Protein AF-A0A819KZ71-F1 (afdb_monomer)

Organism: NCBI:txid433720

Foldseek 3Di:
DFFQPDPVPADPFQDKFKEKEEAQQALVRLDCVQFVLADNVLSDPVLLLVLVLVVCVVQLGQKYKYFFYFQVCLVPPVQVSVVVSQKDRWDWDWQDDPPTRTAMTMIGHPQFKDWDDKDKDFQLVVCCVQQVPQVLLNGRWIKMKTKIFTPPTPDPDPDPPGAIEIEMETAADLPPLRLLNLQSVLVVVLVVVVVVCVVVVNHWYKYWYFSNAACLGQSVVCQAQQFDDPPRPCNVVNLVSCCVSVVNDSVVSNCVRGHGGPQNPFKDWPDDPVVLQEQFFAARAPPDTGHRITMMTRRVFKDFGDWDGYPDNDCVLSVDNSDAPPHSNHSGRGDMIMTMMGTHDDPPDDPDPPPDVVVVLVVLLVVLVSLAAELDLVVLLVQDADDADPPRALPLLFEEEEEAAFPVFNPLLLLLQLLLVLLPRSAYEYEAAQVCQVVSCVSPVRYHYHHAHADPRGFHALCRLDPSVVVVLVRGQEYEYAGHGDDDPRVLNNLLCCQAPRQHEYEYEHPSLLSQDLQRAHNHAYEYEDEQVSLCNSVVRDGQPPVRNSSSQQVSQLSSQYFYFYDDCWTWTYHNVGRIYIYNAADLLCVAPSSSSSLSSQLSSSVRSVGDNSSSNSVSVVLSRVLRVVCCVVVNRPPHHSVSSSVCSNVSSVVSNCSSPPPPDD

Solvent-accessible surface area (backbone atoms only — not comparable to full-atom values): 34849 Å² total; per-residue (Å²): 109,43,73,53,85,65,75,88,76,57,72,81,55,38,44,74,52,29,40,32,31,34,52,47,55,24,72,94,64,48,42,58,88,81,35,78,87,39,62,64,72,38,47,35,59,79,50,20,52,54,43,46,51,53,50,54,62,70,65,61,49,45,26,43,34,35,25,41,44,28,56,67,52,41,66,74,45,50,35,62,54,41,42,75,76,45,28,43,77,59,50,73,37,66,28,50,65,100,79,53,57,30,19,38,34,44,32,37,29,56,85,47,39,42,85,76,45,74,50,76,46,52,40,26,61,53,26,44,72,76,40,69,85,49,66,82,47,42,40,43,38,33,34,37,37,36,34,32,34,52,52,89,57,71,73,92,55,99,72,79,75,72,55,51,36,36,43,32,38,34,40,46,56,69,58,76,90,40,60,47,31,39,38,50,47,55,51,49,52,53,51,50,49,56,53,53,26,69,78,53,78,68,45,44,43,36,43,33,31,40,51,52,42,45,81,89,31,71,55,40,44,28,62,61,61,14,30,51,58,96,78,45,99,51,42,66,68,31,44,65,66,44,24,64,76,45,77,65,30,64,67,60,31,50,51,59,60,44,50,60,52,94,53,35,88,32,60,44,60,78,78,46,88,89,68,66,44,61,73,47,30,34,32,35,62,102,76,48,75,37,42,29,62,52,47,35,34,31,49,90,38,38,43,79,42,27,34,53,59,41,95,59,89,51,66,65,56,73,68,39,88,85,46,46,35,32,35,96,84,38,49,17,41,41,55,75,47,38,39,30,32,35,34,46,70,85,75,80,88,66,99,72,75,71,88,55,73,64,62,61,49,53,54,51,31,55,55,42,64,70,55,46,40,65,67,44,69,70,57,46,48,79,50,64,75,84,83,78,60,96,86,59,48,52,70,72,25,20,24,27,37,36,40,28,15,16,70,89,31,50,64,28,35,51,38,14,52,50,17,12,48,40,67,57,24,35,41,48,32,40,38,24,14,48,91,40,31,63,62,46,41,71,75,42,68,85,45,47,70,38,68,28,55,51,40,99,85,32,20,45,21,42,75,38,72,36,70,66,49,56,57,53,50,75,73,31,57,16,29,29,36,12,33,27,37,60,96,44,79,50,29,44,54,22,45,36,50,48,60,61,68,43,78,41,40,30,32,31,27,68,59,41,42,74,49,60,58,52,86,52,76,52,74,32,57,36,37,37,51,37,39,59,70,54,43,14,59,66,56,78,64,47,71,73,47,84,92,39,48,64,39,55,37,32,53,48,6,44,60,33,56,20,31,26,35,42,46,58,91,52,32,34,40,12,27,46,90,66,52,34,34,37,33,74,65,52,40,77,20,51,79,33,77,47,32,66,24,28,38,49,12,28,23,27,15,35,32,12,44,69,41,56,69,68,51,15,48,54,50,20,53,49,54,48,16,52,23,18,42,51,42,30,74,75,72,33,41,91,76,40,48,37,67,56,34,41,73,42,36,51,62,51,52,54,53,51,49,55,67,54,67,64,71,91,72,130

Secondary structure (DSSP, 8-state):
-EE-S-GGGS---SEEEEEEEEE---TTT--TTT-TTS-HHHHSHHHHHHHHHHHHHHH--SEEEEEEEEHHHIIIIIHHHHHHTTBPPPEEEEPSSTT--EEEEEEEBTTTEEEEEEEEEEHHHHHHHH-TT-TTT----EEEEEEEEESS----SS-----EEEEEEEE----TT-HHHHHHHHHHHHHHHHHHHHHTTS--EEEEEE----TTSHHHHHHHHSS--TT-TTHHHHHHHHTGGGTT-HHHHHHHHTPPPTTTTTEEESS-TTT-S-S-SEEETTTEEE--EEEEEETTTEEEEEEPPPSSSSTTTTT-TT--SS-SS-SSSB--EEEEEEEPP-----S-----HHHHHHHHHHHHHHHEEE--HHHHHTSPPPP--TT--TTTT-EEEEE---SS-HHHHHHHHHHHHHTT-SEEEEEEEHHHHHHHHHH-TTSEEEEE-B-TTSSB-GGGGTHHHHHHHHT-SEEEE-TTPPP-HHHHHHHHHHHHH--S-EEE-GGGGGG--TTS--SS-EEE--BHHHHHHHTTTPPP-TT-HHHHHHHHHHHHTSEEEEBSSSEEEE-TTS-EEEE----GGGSSTTHHHHHHHHHHHHHHTT--HHHHHHHHHHHHHHHHHHHHHHT-STT--HHHHHHHHHHHHHHHHHHHHTTS--

Radius of gyration: 29.29 Å; Cα contacts (8 Å, |Δi|>4): 1381; chains: 1; bounding box: 82×68×76 Å

Sequence (666 aa):
MISLKGTDDYPTPVSTFSILTYNCLASNLAEAQYFPKTNPAYLDFSYRSKLFERELQSFNADIVCLQEMHKDDLRRWLNPFLSQLGYGEGIFAERGGDKAKDGVVIFFKRDKFKLINQHRLGYFDSAQAQFPKEKTLATYNAALFCLLQIQNSKTSTSDKKEEQIWICTTHLNWNHSLPATQLFQIRTLFSELSRLNKETHDSPFVIVGDFNSKPDSIVHDYIKNGVLTDTADYYSKVREVYLPLFNDDPTKTTKYLTEPHTYKKALESAYNDSTFLMPFTTRIVDHFCGTIDYIYYQRDRIRPRQLLNALYNDGEQAKRDDFTLPNEQHPSDHLPLMAEFVLLPSSSTNDNIRTTTTTVLFIRHIIIMKAVRKVDINLLKSMPLPNWDDDTSKASRGKLLIIGGSRRLPGAIILAARAALRIGCGTVRAAVPESIAVPMGVAVPELMIIPLPETSHGTIAASAASKLLKEQMKACVAVVLGPGIDEDKETEKAIHELLAKTPLPMVVDAQALFAYDVKQKPIAPRILTPHEDEFKALTNGKEVDMTAPESDANEFAQQSNAILVLKGQNTFIATPEGSIFKNEAGSRALGTAGSGDTLAGIIGGLLAQGMQPTAAAVWGVYFHAVAGETVSKEVGHDGAMASDFIDRLPTIQRRLREETDNSDGK

Structure (mmCIF, N/CA/C/O backbone):
data_AF-A0A819KZ71-F1
#
_entry.id   AF-A0A819KZ71-F1
#
loop_
_atom_site.group_PDB
_atom_site.id
_atom_site.type_symbol
_atom_site.label_atom_id
_atom_site.label_alt_id
_atom_site.label_comp_id
_atom_site.label_asym_id
_atom_site.label_entity_id
_atom_site.label_seq_id
_atom_site.pdbx_PDB_ins_code
_atom_site.Cartn_x
_atom_site.Cartn_y
_atom_site.Cartn_z
_atom_site.occupancy
_atom_site.B_iso_or_equiv
_atom_site.auth_seq_id
_atom_site.auth_comp_id
_atom_site.auth_asym_id
_atom_site.auth_atom_id
_atom_site.pdbx_PDB_model_num
ATOM 1 N N . MET A 1 1 ? -21.080 -9.784 4.029 1.00 77.38 1 MET A N 1
ATOM 2 C CA . MET A 1 1 ? -19.833 -9.647 4.807 1.00 77.38 1 MET A CA 1
ATOM 3 C C . MET A 1 1 ? -18.776 -10.573 4.216 1.00 77.38 1 MET A C 1
ATOM 5 O O . MET A 1 1 ? -19.118 -11.699 3.873 1.00 77.38 1 MET A O 1
ATOM 9 N N . ILE A 1 2 ? -17.534 -10.117 4.071 1.00 75.12 2 ILE A N 1
ATOM 10 C CA . ILE A 1 2 ? -16.354 -10.922 3.739 1.00 75.12 2 ILE A CA 1
ATOM 11 C C . ILE A 1 2 ? -15.660 -11.320 5.036 1.00 75.12 2 ILE A C 1
ATOM 13 O O . ILE A 1 2 ? -15.364 -10.466 5.869 1.00 75.12 2 ILE A O 1
ATOM 17 N N . SER A 1 3 ? -15.366 -12.610 5.184 1.00 75.88 3 SER A N 1
ATOM 18 C CA . SER A 1 3 ? -14.546 -13.115 6.283 1.00 75.88 3 SER A CA 1
ATOM 19 C C . SER A 1 3 ? -13.074 -12.819 6.040 1.00 75.88 3 SER A C 1
ATOM 21 O O . SER A 1 3 ? -12.521 -13.185 5.002 1.00 75.88 3 SER A O 1
ATOM 23 N N . LEU A 1 4 ? -12.421 -12.220 7.030 1.00 66.88 4 LEU A N 1
ATOM 24 C CA . LEU A 1 4 ? -10.974 -12.081 7.032 1.00 66.88 4 LEU A CA 1
ATOM 25 C C . LEU A 1 4 ? -10.381 -13.436 7.455 1.00 66.88 4 LEU A C 1
ATOM 27 O O . LEU A 1 4 ? -10.665 -13.935 8.545 1.00 66.88 4 LEU A O 1
ATOM 31 N N . LYS A 1 5 ? -9.630 -14.100 6.564 1.00 46.72 5 LYS A N 1
ATOM 32 C CA . LYS A 1 5 ? -9.059 -15.432 6.841 1.00 46.72 5 LYS A CA 1
ATOM 33 C C . LYS A 1 5 ? -8.076 -15.352 8.015 1.00 46.72 5 LYS A C 1
ATOM 35 O O . LYS A 1 5 ? -7.100 -14.614 7.953 1.00 46.72 5 LYS A O 1
ATOM 40 N N . GLY A 1 6 ? -8.305 -16.169 9.048 1.00 49.66 6 GLY A N 1
ATOM 41 C CA . GLY A 1 6 ? -7.363 -16.357 10.156 1.00 49.66 6 GLY A CA 1
ATOM 42 C C . GLY A 1 6 ? -7.945 -16.374 11.571 1.00 49.66 6 GLY A C 1
ATOM 43 O O . GLY A 1 6 ? -7.165 -16.295 12.513 1.00 49.66 6 GLY A O 1
ATOM 44 N N . THR A 1 7 ? -9.264 -16.495 11.733 1.00 39.44 7 THR A N 1
ATOM 45 C CA . THR A 1 7 ? -9.957 -16.385 13.029 1.00 39.44 7 THR A CA 1
ATOM 46 C C . THR A 1 7 ? -9.653 -17.490 14.042 1.00 39.44 7 THR A C 1
ATOM 48 O O . THR A 1 7 ? -9.963 -17.309 15.216 1.00 39.44 7 THR A O 1
ATOM 51 N N . ASP A 1 8 ? -9.026 -18.588 13.614 1.00 44.34 8 ASP A N 1
ATOM 52 C CA . ASP A 1 8 ? -8.699 -19.739 14.469 1.00 44.34 8 ASP A CA 1
ATOM 53 C C . ASP A 1 8 ? -7.353 -19.596 15.217 1.00 44.34 8 ASP A C 1
ATOM 55 O O . ASP A 1 8 ? -7.006 -20.457 16.020 1.00 44.34 8 ASP A O 1
ATOM 59 N N . ASP A 1 9 ? -6.621 -18.489 15.015 1.00 45.31 9 ASP A N 1
ATOM 60 C CA . ASP A 1 9 ? -5.331 -18.211 15.683 1.00 45.31 9 ASP A CA 1
ATOM 61 C C . ASP A 1 9 ? -5.443 -17.191 16.827 1.00 45.31 9 ASP A C 1
ATOM 63 O O . ASP A 1 9 ? -4.445 -16.852 17.469 1.00 45.31 9 ASP A O 1
ATOM 67 N N . TYR A 1 10 ? -6.632 -16.635 17.071 1.00 52.19 10 TYR A N 1
ATOM 68 C CA . TYR A 1 10 ? -6.803 -15.683 18.163 1.00 52.19 10 TYR A CA 1
ATOM 69 C C . TYR A 1 10 ? -6.944 -16.423 19.499 1.00 52.19 10 TYR A C 1
ATOM 71 O O . TYR A 1 10 ? -7.599 -17.468 19.552 1.00 52.19 10 TYR A O 1
ATOM 79 N N . PRO A 1 11 ? -6.400 -15.874 20.605 1.00 59.22 11 PRO A N 1
ATOM 80 C CA . PRO A 1 11 ? -6.805 -16.300 21.938 1.00 59.22 11 PRO A CA 1
ATOM 81 C C . PRO A 1 11 ? -8.330 -16.315 22.013 1.00 59.22 11 PRO A C 1
ATOM 83 O O . PRO A 1 11 ? -8.964 -15.418 21.450 1.00 59.22 11 PRO A O 1
ATOM 86 N N . THR A 1 12 ? -8.908 -17.308 22.696 1.00 67.75 12 THR A N 1
ATOM 87 C CA . THR A 1 12 ? -10.363 -17.449 22.835 1.00 67.75 12 THR A CA 1
ATOM 88 C C . THR A 1 12 ? -10.996 -16.085 23.133 1.00 67.75 12 THR A C 1
ATOM 90 O O . THR A 1 12 ? -10.704 -15.504 24.184 1.00 67.75 12 THR A O 1
ATOM 93 N N . PRO A 1 13 ? -11.808 -15.534 22.211 1.00 72.38 13 PRO A N 1
ATOM 94 C CA . PRO A 1 13 ? -12.278 -14.167 22.334 1.00 72.38 13 PRO A CA 1
ATOM 95 C C . PRO A 1 13 ? -13.262 -14.054 23.492 1.00 72.38 13 PRO A C 1
ATOM 97 O O . PRO A 1 13 ? -14.078 -14.950 23.728 1.00 72.38 13 PRO A O 1
ATOM 100 N N . VAL A 1 14 ? -13.205 -12.926 24.196 1.00 77.12 14 VAL A N 1
ATOM 101 C CA . VAL A 1 14 ? -14.117 -12.643 25.309 1.00 77.12 14 VAL A CA 1
ATOM 102 C C . VAL A 1 14 ? -15.538 -12.433 24.797 1.00 77.12 14 VAL A C 1
ATOM 104 O O . VAL A 1 14 ? -16.505 -12.875 25.423 1.00 77.12 14 VAL A O 1
ATOM 107 N N . SER A 1 15 ? -15.652 -11.764 23.647 1.00 86.12 15 SER A N 1
ATOM 108 C CA . SER A 1 15 ? -16.906 -11.503 22.952 1.00 86.12 15 SER A CA 1
ATOM 109 C C . SER A 1 15 ? -16.661 -11.186 21.473 1.00 86.12 15 SER A C 1
ATOM 111 O O . SER A 1 15 ? -15.540 -10.888 21.058 1.00 86.12 15 SER A O 1
ATOM 113 N N . THR A 1 16 ? -17.728 -11.239 20.687 1.00 90.19 16 THR A N 1
ATOM 114 C CA . THR A 1 16 ? -17.795 -10.780 19.296 1.00 90.19 16 THR A CA 1
ATOM 115 C C . THR A 1 16 ? -18.872 -9.716 19.191 1.00 90.19 16 THR A C 1
ATOM 117 O O . THR A 1 16 ? -19.948 -9.880 19.773 1.00 90.19 16 THR A O 1
ATOM 120 N N . PHE A 1 17 ? -18.624 -8.666 18.422 1.00 94.62 17 PHE A N 1
ATOM 121 C CA . PHE A 1 17 ? -19.620 -7.632 18.172 1.00 94.62 17 PHE A CA 1
ATOM 122 C C . PHE A 1 17 ? -19.448 -7.033 16.787 1.00 94.62 17 PHE A C 1
ATOM 124 O O . PHE A 1 17 ? -18.346 -7.000 16.254 1.00 94.62 17 PHE A O 1
ATOM 131 N N . SER A 1 18 ? -20.528 -6.525 16.212 1.00 97.31 18 SER A N 1
ATOM 132 C CA . SER A 1 18 ? -20.483 -5.777 14.957 1.00 97.31 18 SER A CA 1
ATOM 133 C C . SER A 1 18 ? -20.773 -4.296 15.164 1.00 97.31 18 SER A C 1
ATOM 135 O O . SER A 1 18 ? -21.582 -3.929 16.016 1.00 97.31 18 SER A O 1
ATOM 137 N N . ILE A 1 19 ? -20.114 -3.452 14.375 1.00 98.38 19 ILE A N 1
ATOM 138 C CA . ILE A 1 19 ? -20.329 -2.008 14.339 1.00 98.38 19 ILE A CA 1
ATOM 139 C C . ILE A 1 19 ? -20.582 -1.551 12.904 1.00 98.38 19 ILE A C 1
ATOM 141 O O . ILE A 1 19 ? -19.858 -1.939 11.988 1.00 98.38 19 ILE A O 1
ATOM 145 N N . LEU A 1 20 ? -21.617 -0.736 12.729 1.00 98.12 20 LEU A N 1
ATOM 146 C CA . LEU A 1 20 ? -21.962 -0.037 11.494 1.00 98.12 20 LEU A CA 1
ATOM 147 C C . LEU A 1 20 ? -21.693 1.458 11.689 1.00 98.12 20 LEU A C 1
ATOM 149 O O . LEU A 1 20 ? -22.103 2.014 12.708 1.00 98.12 20 LEU A O 1
ATOM 153 N N . THR A 1 21 ? -21.052 2.107 10.719 1.00 97.94 21 THR A N 1
ATOM 154 C CA . THR A 1 21 ? -20.980 3.568 10.624 1.00 97.94 21 THR A CA 1
ATOM 155 C C . THR A 1 21 ? -21.579 4.048 9.312 1.00 97.94 21 THR A C 1
ATOM 157 O O . THR A 1 21 ? -21.312 3.452 8.266 1.00 97.94 21 THR A O 1
ATOM 160 N N . TYR A 1 22 ? -22.415 5.087 9.374 1.00 97.19 22 TYR A N 1
ATOM 161 C CA . TYR A 1 22 ? -23.097 5.601 8.192 1.00 97.19 22 TYR A CA 1
ATOM 162 C C . TYR A 1 22 ? -23.528 7.076 8.338 1.00 97.19 22 TYR A C 1
ATOM 164 O O . TYR A 1 22 ? -24.369 7.400 9.184 1.00 97.19 22 TYR A O 1
ATOM 172 N N . ASN A 1 23 ? -23.002 7.969 7.491 1.00 96.94 23 ASN A N 1
ATOM 173 C CA . ASN A 1 23 ? -23.542 9.320 7.330 1.00 96.94 23 ASN A CA 1
ATOM 174 C C . ASN A 1 23 ? -24.902 9.234 6.614 1.00 96.94 23 ASN A C 1
ATOM 176 O O . ASN A 1 23 ? -25.013 8.658 5.532 1.00 96.94 23 ASN A O 1
ATOM 180 N N . CYS A 1 24 ? -25.955 9.742 7.255 1.00 94.12 24 CYS A N 1
ATOM 181 C CA . CYS A 1 24 ? -27.335 9.519 6.833 1.00 94.12 24 CYS A CA 1
ATOM 182 C C . CYS A 1 24 ? -27.892 10.564 5.861 1.00 94.12 24 CYS A C 1
ATOM 184 O O . CYS A 1 24 ? -29.032 10.396 5.415 1.00 94.12 24 CYS A O 1
ATOM 186 N N . LEU A 1 25 ? -27.142 11.632 5.572 1.00 94.31 25 LEU A N 1
ATOM 187 C CA . LEU A 1 25 ? -27.623 12.816 4.865 1.00 94.31 25 LEU A CA 1
ATOM 188 C C . LEU A 1 25 ? -28.896 13.389 5.509 1.00 94.31 25 LEU A C 1
ATOM 190 O O . LEU A 1 25 ? -30.028 12.956 5.224 1.00 94.31 25 LEU A O 1
ATOM 194 N N . ALA A 1 26 ? -28.722 14.377 6.389 1.00 90.94 26 ALA A N 1
ATOM 195 C CA . ALA A 1 26 ? -29.833 14.947 7.150 1.00 90.94 26 ALA A CA 1
ATOM 196 C C . ALA A 1 26 ? -30.979 15.392 6.222 1.00 90.94 26 ALA A C 1
ATOM 198 O O . ALA A 1 26 ? -30.757 15.876 5.111 1.00 90.94 26 ALA A O 1
ATOM 199 N N . SER A 1 27 ? -32.231 15.256 6.662 1.00 87.88 27 SER A N 1
ATOM 200 C CA . SER A 1 27 ? -33.402 15.604 5.838 1.00 87.88 27 SER A CA 1
ATOM 201 C C . SER A 1 27 ? -33.388 17.051 5.339 1.00 87.88 27 SER A C 1
ATOM 203 O O . SER A 1 27 ? -33.824 17.315 4.225 1.00 87.88 27 SER A O 1
ATOM 205 N N . ASN A 1 28 ? -32.823 17.971 6.120 1.00 85.88 28 ASN A N 1
ATOM 206 C CA . ASN A 1 28 ? -32.638 19.376 5.758 1.00 85.88 28 ASN A CA 1
ATOM 207 C C . ASN A 1 28 ? -31.421 19.654 4.852 1.00 85.88 28 ASN A C 1
ATOM 209 O O . ASN A 1 28 ? -31.192 20.809 4.511 1.00 85.88 28 ASN A O 1
ATOM 213 N N . LEU A 1 29 ? -30.610 18.644 4.533 1.00 88.38 29 LEU A N 1
ATOM 214 C CA . LEU A 1 29 ? -29.455 18.735 3.631 1.00 88.38 29 LEU A CA 1
ATOM 215 C C . LEU A 1 29 ? -29.713 18.017 2.296 1.00 88.38 29 LEU A C 1
ATOM 217 O O . LEU A 1 29 ? -29.071 18.333 1.299 1.00 88.38 29 LEU A O 1
ATOM 221 N N . ALA A 1 30 ? -30.696 17.112 2.245 1.00 90.69 30 ALA A N 1
ATOM 222 C CA . ALA A 1 30 ? -31.130 16.395 1.044 1.00 90.69 30 ALA A CA 1
ATOM 223 C C . ALA A 1 30 ? -31.954 17.278 0.079 1.00 90.69 30 ALA A C 1
ATOM 225 O O . ALA A 1 30 ? -33.093 16.964 -0.264 1.00 90.69 30 ALA A O 1
ATOM 226 N N . GLU A 1 31 ? -31.394 18.406 -0.353 1.00 88.62 31 GLU A N 1
ATOM 227 C CA . GLU A 1 31 ? -32.049 19.347 -1.263 1.00 88.62 31 GLU A CA 1
ATOM 228 C C . GLU A 1 31 ? -31.514 19.215 -2.694 1.00 88.62 31 GLU A C 1
ATOM 230 O O . GLU A 1 31 ? -30.314 19.062 -2.917 1.00 88.62 31 GLU A O 1
ATOM 235 N N . ALA A 1 32 ? -32.394 19.356 -3.691 1.00 87.19 32 ALA A N 1
ATOM 236 C CA . ALA A 1 32 ? -32.039 19.202 -5.107 1.00 87.19 32 ALA A CA 1
ATOM 237 C C . ALA A 1 32 ? -30.908 20.139 -5.577 1.00 87.19 32 ALA A C 1
ATOM 239 O O . ALA A 1 32 ? -30.208 19.822 -6.533 1.00 87.19 32 ALA A O 1
ATOM 240 N N . GLN A 1 33 ? -30.699 21.273 -4.896 1.00 87.75 33 GLN A N 1
ATOM 241 C CA . GLN A 1 33 ? -29.600 22.194 -5.197 1.00 87.75 33 GLN A CA 1
ATOM 242 C C . GLN A 1 33 ? -28.209 21.600 -4.922 1.00 87.75 33 GLN A C 1
ATOM 244 O O . GLN A 1 33 ? -27.257 21.968 -5.604 1.00 87.75 33 GLN A O 1
ATOM 249 N N . TYR A 1 34 ? -28.094 20.687 -3.953 1.00 85.25 34 TYR A N 1
ATOM 250 C CA . TYR A 1 34 ? -26.845 19.994 -3.621 1.00 85.25 34 TYR A CA 1
ATOM 251 C C . TYR A 1 34 ? -26.675 18.692 -4.415 1.00 85.25 34 TYR A C 1
ATOM 253 O O . TYR A 1 34 ? -25.560 18.203 -4.567 1.00 85.25 34 TYR A O 1
ATOM 261 N N . PHE A 1 35 ? -27.772 18.169 -4.975 1.00 90.38 35 PHE A N 1
ATOM 262 C CA . PHE A 1 35 ? -27.812 16.911 -5.724 1.00 90.38 35 PHE A CA 1
ATOM 263 C C . PHE A 1 35 ? -28.494 17.082 -7.092 1.00 90.38 35 PHE A C 1
ATOM 265 O O . PHE A 1 35 ? -29.508 16.435 -7.368 1.00 90.38 35 PHE A O 1
ATOM 272 N N . PRO A 1 36 ? -27.958 17.933 -7.989 1.00 85.50 36 PRO A N 1
ATOM 273 C CA . PRO A 1 36 ? -28.631 18.303 -9.239 1.00 85.50 36 PRO A CA 1
ATOM 274 C C . PRO A 1 36 ? -28.814 17.135 -10.222 1.00 85.50 36 PRO A C 1
ATOM 276 O O . PRO A 1 36 ? -29.610 17.230 -11.156 1.00 85.50 36 PRO A O 1
ATOM 279 N N . LYS A 1 37 ? -28.060 16.045 -10.040 1.00 87.25 37 LYS A N 1
ATOM 280 C CA . LYS A 1 37 ? -28.102 14.832 -10.871 1.00 87.25 37 LYS A CA 1
ATOM 281 C C . LYS A 1 37 ? -28.943 13.708 -10.260 1.00 87.25 37 LYS A C 1
ATOM 283 O O . LYS A 1 37 ? -29.200 12.715 -10.933 1.00 87.25 37 LYS A O 1
ATOM 288 N N . THR A 1 38 ? -29.379 13.852 -9.010 1.00 90.50 38 THR A N 1
ATOM 289 C CA . THR A 1 38 ? -30.234 12.868 -8.343 1.00 90.50 38 THR A CA 1
ATOM 290 C C . THR A 1 38 ? -31.691 13.140 -8.696 1.00 90.50 38 THR A C 1
ATOM 292 O O . THR A 1 38 ? -32.150 14.281 -8.659 1.00 90.50 38 THR A O 1
ATOM 295 N N . ASN A 1 39 ? -32.450 12.088 -9.014 1.00 90.50 39 ASN A N 1
ATOM 296 C CA . ASN A 1 39 ? -33.897 12.212 -9.171 1.00 90.50 39 ASN A CA 1
ATOM 297 C C . ASN A 1 39 ? -34.500 12.759 -7.858 1.00 90.50 39 ASN A C 1
ATOM 299 O O . ASN A 1 39 ? -34.327 12.117 -6.820 1.00 90.50 39 ASN A O 1
ATOM 303 N N . PRO A 1 40 ? -35.233 13.890 -7.872 1.00 91.88 40 PRO A N 1
ATOM 304 C CA . PRO A 1 40 ? -35.784 14.494 -6.658 1.00 91.88 40 PRO A CA 1
ATOM 305 C C . PRO A 1 40 ? -36.647 13.550 -5.813 1.00 91.88 40 PRO A C 1
ATOM 307 O O . PRO A 1 40 ? -36.683 13.689 -4.593 1.00 91.88 40 PRO A O 1
ATOM 310 N N . ALA A 1 41 ? -37.295 12.554 -6.429 1.00 92.31 41 ALA A N 1
ATOM 311 C CA . ALA A 1 41 ? -38.053 11.535 -5.702 1.00 92.31 41 ALA A CA 1
ATOM 312 C C . ALA A 1 41 ? -37.176 10.710 -4.741 1.00 92.31 41 ALA A C 1
ATOM 314 O O . ALA A 1 41 ? -37.660 10.262 -3.706 1.00 92.31 41 ALA A O 1
ATOM 315 N N . TYR A 1 42 ? -35.890 10.533 -5.056 1.00 93.75 42 TYR A N 1
ATOM 316 C CA . TYR A 1 42 ? -34.937 9.794 -4.223 1.00 93.75 42 TYR A CA 1
ATOM 317 C C . TYR A 1 42 ? -34.346 10.646 -3.096 1.00 93.75 42 TYR A C 1
ATOM 319 O O . TYR A 1 42 ? -33.754 10.094 -2.175 1.00 93.75 42 TYR A O 1
ATOM 327 N N . LEU A 1 43 ? -34.514 11.972 -3.137 1.00 93.94 43 LEU A N 1
ATOM 328 C CA . LEU A 1 43 ? -34.128 12.874 -2.046 1.00 93.94 43 LEU A CA 1
ATOM 329 C C . LEU A 1 43 ? -35.203 12.947 -0.952 1.00 93.94 43 LEU A C 1
ATOM 331 O O . LEU A 1 43 ? -34.893 13.249 0.204 1.00 93.94 43 LEU A O 1
ATOM 335 N N . ASP A 1 44 ? -36.454 12.633 -1.305 1.00 93.88 44 ASP A N 1
ATOM 336 C CA . ASP A 1 44 ? -37.588 12.659 -0.388 1.00 93.88 44 ASP A CA 1
ATOM 337 C C . ASP A 1 44 ? -37.352 11.745 0.823 1.00 93.88 44 ASP A C 1
ATOM 339 O O . ASP A 1 44 ? -37.022 10.561 0.705 1.00 93.88 44 ASP A O 1
ATOM 343 N N . PHE A 1 45 ? -37.537 12.302 2.019 1.00 94.12 45 PHE A N 1
ATOM 344 C CA . PHE A 1 45 ? -37.272 11.587 3.262 1.00 94.12 45 PHE A CA 1
ATOM 345 C C . PHE A 1 45 ? -38.141 10.329 3.420 1.00 94.12 45 PHE A C 1
ATOM 347 O O . PHE A 1 45 ? -37.669 9.331 3.963 1.00 94.12 45 PHE A O 1
ATOM 354 N N . SER A 1 46 ? -39.384 10.323 2.927 1.00 93.31 46 SER A N 1
ATOM 355 C CA . SER A 1 46 ? -40.251 9.139 2.995 1.00 93.31 46 SER A CA 1
ATOM 356 C C . SER A 1 46 ? -39.729 7.987 2.129 1.00 93.31 46 SER A C 1
ATOM 358 O O . SER A 1 46 ? -39.891 6.825 2.501 1.00 93.31 46 SER A O 1
ATOM 360 N N . TYR A 1 47 ? -39.036 8.297 1.028 1.00 94.31 47 TYR A N 1
ATOM 361 C CA . TYR A 1 47 ? -38.351 7.308 0.200 1.00 94.31 47 TYR A CA 1
ATOM 362 C C . TYR A 1 47 ? -37.062 6.823 0.875 1.00 94.31 47 TYR A C 1
ATOM 364 O O . TYR A 1 47 ? -36.889 5.624 1.115 1.00 94.31 47 TYR A O 1
ATOM 372 N N . ARG A 1 48 ? -36.182 7.760 1.258 1.00 95.75 48 ARG A N 1
ATOM 373 C CA . ARG A 1 48 ? -34.875 7.449 1.865 1.00 95.75 48 ARG A CA 1
ATOM 374 C C . ARG A 1 48 ? -35.016 6.658 3.161 1.00 95.75 48 ARG A C 1
ATOM 376 O O . ARG A 1 48 ? -34.319 5.665 3.348 1.00 95.75 48 ARG A O 1
ATOM 383 N N . SER A 1 49 ? -35.955 7.037 4.029 1.00 95.44 49 SER A N 1
ATOM 384 C CA . SER A 1 49 ? -36.208 6.339 5.298 1.00 95.44 49 SER A CA 1
ATOM 385 C C . SER A 1 49 ? -36.564 4.861 5.103 1.00 95.44 49 SER A C 1
ATOM 387 O O . SER A 1 49 ? -36.094 4.022 5.865 1.00 95.44 49 SER A O 1
ATOM 389 N N . LYS A 1 50 ? -37.313 4.499 4.053 1.00 95.75 50 LYS A N 1
ATOM 390 C CA . LYS A 1 50 ? -37.654 3.096 3.758 1.00 95.75 50 LYS A CA 1
ATOM 391 C C . LYS A 1 50 ? -36.456 2.276 3.288 1.00 95.75 50 LYS A C 1
ATOM 393 O O . LYS A 1 50 ? -36.329 1.109 3.661 1.00 95.75 50 LYS A O 1
ATOM 398 N N . LEU A 1 51 ? -35.563 2.879 2.508 1.00 94.81 51 LEU A N 1
ATOM 399 C CA . LEU A 1 51 ? -34.299 2.246 2.135 1.00 94.81 51 LEU A CA 1
ATOM 400 C C . LEU A 1 51 ? -33.380 2.081 3.352 1.00 94.81 51 LEU A C 1
ATOM 402 O O . LEU A 1 51 ? -32.850 0.989 3.548 1.00 94.81 51 LEU A O 1
ATOM 406 N N . PHE A 1 52 ? -33.273 3.100 4.214 1.00 94.81 52 PHE A N 1
ATOM 407 C CA . PHE A 1 52 ? -32.538 2.998 5.478 1.00 94.81 52 PHE A CA 1
ATOM 408 C C . PHE A 1 52 ? -33.083 1.885 6.374 1.00 94.81 52 PHE A C 1
ATOM 410 O O . PHE A 1 52 ? -32.302 1.107 6.909 1.00 94.81 52 PHE A O 1
ATOM 417 N N . GLU A 1 53 ? -34.406 1.769 6.524 1.00 95.44 53 GLU A N 1
ATOM 418 C CA . GLU A 1 53 ? -35.023 0.673 7.281 1.00 95.44 53 GLU A CA 1
ATOM 419 C C . GLU A 1 53 ? -34.567 -0.691 6.738 1.00 95.44 53 GLU A C 1
ATOM 421 O O . GLU A 1 53 ? -34.119 -1.544 7.507 1.00 95.44 53 GLU A O 1
ATOM 426 N N . ARG A 1 54 ? -34.605 -0.876 5.410 1.00 93.25 54 ARG A N 1
ATOM 427 C CA . ARG A 1 54 ? -34.170 -2.116 4.750 1.00 93.25 54 ARG A CA 1
ATOM 428 C C . ARG A 1 54 ? -32.686 -2.402 4.980 1.00 93.25 54 ARG A C 1
ATOM 430 O O . ARG A 1 54 ? -32.333 -3.532 5.314 1.00 93.25 54 ARG A O 1
ATOM 437 N N . GLU A 1 55 ? -31.825 -1.407 4.788 1.00 93.00 55 GLU A N 1
ATOM 438 C CA . GLU A 1 55 ? -30.377 -1.547 4.962 1.00 93.00 55 GLU A CA 1
ATOM 439 C C . GLU A 1 55 ? -30.015 -1.851 6.420 1.00 93.00 55 GLU A C 1
ATOM 441 O O . GLU A 1 55 ? -29.359 -2.856 6.691 1.00 93.00 55 GLU A O 1
ATOM 446 N N . LEU A 1 56 ? -30.514 -1.063 7.378 1.00 94.00 56 LEU A N 1
ATOM 447 C CA . LEU A 1 56 ? -30.253 -1.258 8.808 1.00 94.00 56 LEU A CA 1
ATOM 448 C C . LEU A 1 56 ? -30.760 -2.617 9.305 1.00 94.00 56 LEU A C 1
ATOM 450 O O . LEU A 1 56 ? -30.056 -3.298 10.054 1.00 94.00 56 LEU A O 1
ATOM 454 N N . GLN A 1 57 ? -31.943 -3.044 8.857 1.00 94.06 57 GLN A N 1
ATOM 455 C CA . GLN A 1 57 ? -32.477 -4.366 9.178 1.00 94.06 57 GLN A CA 1
ATOM 456 C C . GLN A 1 57 ? -31.629 -5.490 8.569 1.00 94.06 57 GLN A C 1
ATOM 458 O O . GLN A 1 57 ? -31.411 -6.508 9.224 1.00 94.06 57 GLN A O 1
ATOM 463 N N . SER A 1 58 ? -31.135 -5.314 7.339 1.00 90.81 58 SER A N 1
ATOM 464 C CA . SER A 1 58 ? -30.282 -6.301 6.670 1.00 90.81 58 SER A CA 1
ATOM 465 C C . SER A 1 58 ? -28.898 -6.408 7.310 1.00 90.81 58 SER A C 1
ATOM 467 O O . SER A 1 58 ? -28.359 -7.510 7.407 1.00 90.81 58 SER A O 1
ATOM 469 N N . PHE A 1 59 ? -28.304 -5.287 7.723 1.00 92.81 59 PHE A N 1
ATOM 470 C CA . PHE A 1 59 ? -27.000 -5.276 8.383 1.00 92.81 59 PHE A CA 1
ATOM 471 C C . PHE A 1 59 ? -27.088 -5.825 9.806 1.00 92.81 59 PHE A C 1
ATOM 473 O O . PHE A 1 59 ? -26.217 -6.589 10.217 1.00 92.81 59 PHE A O 1
ATOM 480 N N . ASN A 1 60 ? -28.144 -5.468 10.548 1.00 94.25 60 ASN A N 1
ATOM 481 C CA . ASN A 1 60 ? -28.428 -5.973 11.893 1.00 94.25 60 ASN A CA 1
ATOM 482 C C . ASN A 1 60 ? -27.225 -5.869 12.861 1.00 94.25 60 ASN A C 1
ATOM 484 O O . ASN A 1 60 ? -27.004 -6.753 13.698 1.00 94.25 60 ASN A O 1
ATOM 488 N N . ALA A 1 61 ? -26.430 -4.800 12.730 1.00 97.31 61 ALA A N 1
ATOM 489 C CA . ALA A 1 61 ? -25.193 -4.600 13.482 1.00 97.31 61 ALA A CA 1
ATOM 490 C C . ALA A 1 61 ? -25.452 -4.463 14.988 1.00 97.31 61 ALA A C 1
ATOM 492 O O . ALA A 1 61 ? -26.472 -3.931 15.403 1.00 97.31 61 ALA A O 1
ATOM 493 N N . ASP A 1 62 ? -24.543 -4.896 15.850 1.00 98.19 62 ASP A N 1
ATOM 494 C CA . ASP A 1 62 ? -24.794 -4.811 17.293 1.00 98.19 62 ASP A CA 1
ATOM 495 C C . ASP A 1 62 ? -24.713 -3.375 17.827 1.00 98.19 62 ASP A C 1
ATOM 497 O O . ASP A 1 62 ? -25.395 -3.037 18.798 1.00 98.19 62 ASP A O 1
ATOM 501 N N . ILE A 1 63 ? -23.906 -2.542 17.168 1.00 98.69 63 ILE A N 1
ATOM 502 C CA . ILE A 1 63 ? -23.728 -1.113 17.419 1.00 98.69 63 ILE A CA 1
ATOM 503 C C . ILE A 1 63 ? -23.900 -0.364 16.091 1.00 98.69 63 ILE A C 1
ATOM 505 O O . ILE A 1 63 ? -23.349 -0.771 15.069 1.00 98.69 63 ILE A O 1
ATOM 509 N N . VAL A 1 64 ? -24.654 0.735 16.100 1.00 98.69 64 VAL A N 1
ATOM 510 C CA . VAL A 1 64 ? -24.898 1.583 14.923 1.00 98.69 64 VAL A CA 1
ATOM 511 C C . VAL A 1 64 ? -24.523 3.023 15.261 1.00 98.69 64 VAL A C 1
ATOM 513 O O . VAL A 1 64 ? -25.094 3.614 16.176 1.00 98.69 64 VAL A O 1
ATOM 516 N N . CYS A 1 65 ? -23.571 3.580 14.522 1.00 98.75 65 CYS A N 1
ATOM 517 C CA . CYS A 1 65 ? -23.068 4.941 14.672 1.00 98.75 65 CYS A CA 1
ATOM 518 C C . CYS A 1 65 ? -23.439 5.755 13.434 1.00 98.75 65 CYS A C 1
ATOM 520 O O . CYS A 1 65 ? -23.018 5.415 12.333 1.00 98.75 65 CYS A O 1
ATOM 522 N N . LEU A 1 66 ? -24.211 6.824 13.595 1.00 98.25 66 LEU A N 1
ATOM 523 C CA . LEU A 1 66 ? -24.681 7.617 12.459 1.00 98.25 66 LEU A CA 1
ATOM 524 C C . LEU A 1 66 ? -24.227 9.065 12.576 1.00 98.25 66 LEU A C 1
ATOM 526 O O . LEU A 1 66 ? -24.164 9.618 13.679 1.00 98.25 66 LEU A O 1
ATOM 530 N N . GLN A 1 67 ? -23.937 9.664 11.427 1.00 97.75 67 GLN A N 1
ATOM 531 C CA . GLN A 1 67 ? -23.614 11.080 11.269 1.00 97.75 67 GLN A CA 1
ATOM 532 C C . GLN A 1 67 ? -24.734 11.773 10.481 1.00 97.75 67 GLN A C 1
ATOM 534 O O . GLN A 1 67 ? -25.539 11.108 9.828 1.00 97.75 67 GLN A O 1
ATOM 539 N N . GLU A 1 68 ? -24.825 13.099 10.607 1.00 95.44 68 GLU A N 1
ATOM 540 C CA . GLU A 1 68 ? -25.896 13.923 10.016 1.00 95.44 68 GLU A CA 1
ATOM 541 C C . GLU A 1 68 ? -27.317 13.451 10.355 1.00 95.44 68 GLU A C 1
ATOM 543 O O . GLU A 1 68 ? -28.253 13.530 9.558 1.00 95.44 68 GLU A O 1
ATOM 548 N N . MET A 1 69 ? -27.517 12.955 11.573 1.00 95.94 69 MET A N 1
ATOM 549 C CA . MET A 1 69 ? -28.840 12.529 12.002 1.00 95.94 69 MET A CA 1
ATOM 550 C C . MET A 1 69 ? -29.667 13.734 12.449 1.00 95.94 69 MET A C 1
ATOM 552 O O . MET A 1 69 ? -29.361 14.347 13.473 1.00 95.94 69 MET A O 1
ATOM 556 N N . HIS A 1 70 ? -30.737 14.051 11.717 1.00 95.00 70 HIS A N 1
ATOM 557 C CA . HIS A 1 70 ? -31.666 15.115 12.094 1.00 95.00 70 HIS A CA 1
ATOM 558 C C . HIS A 1 70 ? -32.453 14.743 13.364 1.00 95.00 70 HIS A C 1
ATOM 560 O O . HIS A 1 70 ? -32.992 13.644 13.501 1.00 95.00 70 HIS A O 1
ATOM 566 N N . LYS A 1 71 ? -32.557 15.682 14.305 1.00 92.44 71 LYS A N 1
ATOM 567 C CA . LYS A 1 71 ? -33.086 15.463 15.660 1.00 92.44 71 LYS A CA 1
ATOM 568 C C . LYS A 1 71 ? -34.553 15.035 15.698 1.00 92.44 71 LYS A C 1
ATOM 570 O O . LYS A 1 71 ? -34.925 14.174 16.498 1.00 92.44 71 LYS A O 1
ATOM 575 N N . ASP A 1 72 ? -35.400 15.626 14.854 1.00 93.44 72 ASP A N 1
ATOM 576 C CA . ASP A 1 72 ? -36.812 15.228 14.781 1.00 93.44 72 ASP A CA 1
ATOM 577 C C . ASP A 1 72 ? -36.978 13.839 14.159 1.00 93.44 72 ASP A C 1
ATOM 579 O O . ASP A 1 72 ? -37.817 13.066 14.624 1.00 93.44 72 ASP A O 1
ATOM 583 N N . ASP A 1 73 ? -36.159 13.505 13.162 1.00 95.12 73 ASP A N 1
ATOM 584 C CA . ASP A 1 73 ? -36.235 12.229 12.445 1.00 95.12 73 ASP A CA 1
ATOM 585 C C . ASP A 1 73 ? -35.731 11.091 13.333 1.00 95.12 73 ASP A C 1
ATOM 587 O O . ASP A 1 73 ? -36.364 10.035 13.421 1.00 95.12 73 ASP A O 1
ATOM 591 N N . LEU A 1 74 ? -34.671 11.350 14.105 1.00 96.00 74 LEU A N 1
ATOM 592 C CA . LEU A 1 74 ? -34.214 10.472 15.174 1.00 96.00 74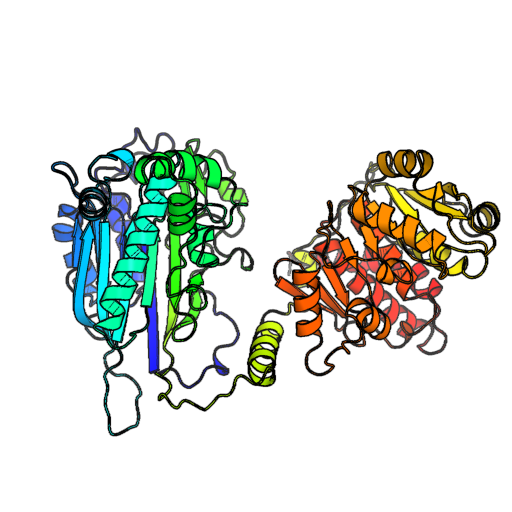 LEU A CA 1
ATOM 593 C C . LEU A 1 74 ? -35.355 10.131 16.136 1.00 96.00 74 LEU A C 1
ATOM 595 O O . LEU A 1 74 ? -35.625 8.961 16.403 1.00 96.00 74 LEU A O 1
ATOM 599 N N . ARG A 1 75 ? -36.045 11.156 16.649 1.00 95.38 75 ARG A N 1
ATOM 600 C CA . ARG A 1 75 ? -37.086 10.985 17.668 1.00 95.38 75 ARG A CA 1
ATOM 601 C C . ARG A 1 75 ? -38.341 10.306 17.122 1.00 95.38 75 ARG A C 1
ATOM 603 O O . ARG A 1 75 ? -38.917 9.469 17.813 1.00 95.38 75 ARG A O 1
ATOM 610 N N . ARG A 1 76 ? -38.812 10.716 15.942 1.00 95.38 76 ARG A N 1
ATOM 611 C CA . ARG A 1 76 ? -40.131 10.326 15.410 1.00 95.38 76 ARG A CA 1
ATOM 612 C C . ARG A 1 76 ? -40.094 9.056 14.569 1.00 95.38 76 ARG A C 1
ATOM 614 O O . ARG A 1 76 ? -41.114 8.379 14.495 1.00 95.38 76 ARG A O 1
ATOM 621 N N . TRP A 1 77 ? -38.957 8.744 13.953 1.00 96.19 77 TRP A N 1
ATOM 622 C CA . TRP A 1 77 ? -38.820 7.621 13.028 1.00 96.19 77 TRP A CA 1
ATOM 623 C C . TRP A 1 77 ? -37.796 6.595 13.515 1.00 96.19 77 TRP A C 1
ATOM 625 O O . TRP A 1 77 ? -38.170 5.458 13.815 1.00 96.19 77 TRP A O 1
ATOM 635 N N . LEU A 1 78 ? -36.525 6.988 13.642 1.00 97.12 78 LEU A N 1
ATOM 636 C CA . LEU A 1 78 ? -35.443 6.015 13.794 1.00 97.12 78 LEU A CA 1
ATOM 637 C C . LEU A 1 78 ? -35.443 5.327 15.166 1.00 97.12 78 LEU A C 1
ATOM 639 O O . LEU A 1 78 ? -35.286 4.110 15.234 1.00 97.12 78 LEU A O 1
ATOM 643 N N . ASN A 1 79 ? -35.673 6.072 16.255 1.00 98.19 79 ASN A N 1
ATOM 644 C CA . ASN A 1 79 ? -35.793 5.509 17.605 1.00 98.19 79 ASN A CA 1
ATOM 645 C C . ASN A 1 79 ? -36.926 4.461 17.691 1.00 98.19 79 ASN A C 1
ATOM 647 O O . ASN A 1 79 ? -36.652 3.339 18.125 1.00 98.19 79 ASN A O 1
ATOM 651 N N . PRO A 1 80 ? -38.178 4.758 17.269 1.00 98.06 80 PRO A N 1
ATOM 652 C CA . PRO A 1 80 ? -39.240 3.753 17.214 1.00 98.06 80 PRO A CA 1
ATOM 653 C C . PRO A 1 80 ? -38.883 2.521 16.379 1.00 98.06 80 PRO A C 1
ATOM 655 O O . PRO A 1 80 ? -39.117 1.402 16.833 1.00 98.06 80 PRO A O 1
ATOM 658 N N . PHE A 1 81 ? -38.302 2.714 15.191 1.00 97.75 81 PHE A N 1
ATOM 659 C CA . PHE A 1 81 ? -37.928 1.620 14.296 1.00 97.75 81 PHE A CA 1
ATOM 660 C C . PHE A 1 81 ? -36.843 0.720 14.904 1.00 97.75 81 PHE A C 1
ATOM 662 O O . PHE A 1 81 ? -37.052 -0.482 15.063 1.00 97.75 81 PHE A O 1
ATOM 669 N N . LEU A 1 82 ? -35.712 1.286 15.336 1.00 97.69 82 LEU A N 1
ATOM 670 C CA . LEU A 1 82 ? -34.622 0.508 15.931 1.00 97.69 82 LEU A CA 1
ATOM 671 C C . LEU A 1 82 ? -35.017 -0.109 17.280 1.00 97.69 82 LEU A C 1
ATOM 673 O O . LEU A 1 82 ? -34.548 -1.193 17.623 1.00 97.69 82 LEU A O 1
ATOM 677 N N . SER A 1 83 ? -35.945 0.494 18.028 1.00 97.75 83 SER A N 1
ATOM 678 C CA . SER A 1 83 ? -36.493 -0.148 19.228 1.00 97.75 83 SER A CA 1
ATOM 679 C C . SER A 1 83 ? -37.209 -1.469 18.903 1.00 97.75 83 SER A C 1
ATOM 681 O O . SER A 1 83 ? -37.150 -2.388 19.719 1.00 97.75 83 SER A O 1
ATOM 683 N N . GLN A 1 84 ? -37.850 -1.604 17.733 1.00 97.06 84 GLN A N 1
ATOM 684 C CA . GLN A 1 84 ? -38.452 -2.874 17.287 1.00 97.06 84 GLN A CA 1
ATOM 685 C C . GLN A 1 84 ? -37.391 -3.930 16.941 1.00 97.06 84 GLN A C 1
ATOM 687 O O . GLN A 1 84 ? -37.648 -5.122 17.079 1.00 97.06 84 GLN A O 1
ATOM 692 N N . LEU A 1 85 ? -36.187 -3.498 16.553 1.00 96.06 85 LEU A N 1
ATOM 693 C CA . LEU A 1 85 ? -35.034 -4.363 16.281 1.00 96.06 85 LEU A CA 1
ATOM 694 C C . LEU A 1 85 ? -34.174 -4.653 17.531 1.00 96.06 85 LEU A C 1
ATOM 696 O O . LEU A 1 85 ? -33.126 -5.287 17.426 1.00 96.06 85 LEU A O 1
ATOM 700 N N . GLY A 1 86 ? -34.603 -4.206 18.720 1.00 96.94 86 GLY A N 1
ATOM 701 C CA . GLY A 1 86 ? -33.947 -4.507 20.000 1.00 96.94 86 GLY A CA 1
ATOM 702 C C . GLY A 1 86 ? -32.891 -3.495 20.467 1.00 96.94 86 GLY A C 1
ATOM 703 O O . GLY A 1 86 ? -32.195 -3.746 21.456 1.00 96.94 86 GLY A O 1
ATOM 704 N N . TYR A 1 87 ? -32.768 -2.339 19.809 1.00 98.25 87 TYR A N 1
ATOM 705 C CA . TYR A 1 87 ? -31.811 -1.298 20.199 1.00 98.25 87 TYR A CA 1
ATOM 706 C C . TYR A 1 87 ? -32.334 -0.405 21.328 1.00 98.25 87 TYR A C 1
ATOM 708 O O . TYR A 1 87 ? -33.537 -0.197 21.498 1.00 98.25 87 TYR A O 1
ATOM 716 N N . GLY A 1 88 ? -31.413 0.144 22.124 1.00 94.69 88 GLY A N 1
ATOM 717 C CA . GLY A 1 88 ? -31.657 1.270 23.036 1.00 94.69 88 GLY A CA 1
ATOM 718 C C . GLY A 1 88 ? -32.195 2.516 22.329 1.00 94.69 88 GLY A C 1
ATOM 719 O O . GLY A 1 88 ? -32.160 2.608 21.105 1.00 94.69 88 GLY A O 1
ATOM 720 N N . GLU A 1 89 ? -32.681 3.484 23.108 1.00 96.81 89 GLU A N 1
ATOM 721 C CA . GLU A 1 89 ? -32.844 4.847 22.591 1.00 96.81 89 GLU A CA 1
ATOM 722 C C . GLU A 1 89 ? -31.469 5.389 22.170 1.00 96.81 89 GLU A C 1
ATOM 724 O O . GLU A 1 89 ? -30.480 5.175 22.876 1.00 96.81 89 GLU A O 1
ATOM 729 N N . GLY A 1 90 ? -31.396 6.049 21.012 1.00 96.94 90 GLY A N 1
ATOM 730 C CA . GLY A 1 90 ? -30.138 6.551 20.472 1.00 96.94 90 GLY A CA 1
ATOM 731 C C . GLY A 1 90 ? -29.525 7.633 21.356 1.00 96.94 90 GLY A C 1
ATOM 732 O O . GLY A 1 90 ? -30.171 8.631 21.685 1.00 96.94 90 GLY A O 1
ATOM 733 N N . ILE A 1 91 ? -28.249 7.471 21.705 1.00 98.25 91 ILE A N 1
ATOM 734 C CA . ILE A 1 91 ? -27.497 8.506 22.411 1.00 98.25 91 ILE A CA 1
ATOM 735 C C . ILE A 1 91 ? -27.066 9.545 21.388 1.00 98.25 91 ILE A C 1
ATOM 737 O O . ILE A 1 91 ? -26.264 9.247 20.512 1.00 98.25 91 ILE A O 1
ATOM 741 N N . PHE A 1 92 ? -27.611 10.754 21.488 1.00 96.44 92 PHE A N 1
ATOM 742 C CA . PHE A 1 92 ? -27.405 11.819 20.506 1.00 96.44 92 PHE A CA 1
ATOM 743 C C . PHE A 1 92 ? -26.462 12.904 21.028 1.00 96.44 92 PHE A C 1
ATOM 745 O O . PHE A 1 92 ? -26.583 13.329 22.182 1.00 96.44 92 PHE A O 1
ATOM 752 N N . ALA A 1 93 ? -25.563 13.385 20.174 1.00 94.44 93 ALA A N 1
ATOM 753 C CA . ALA A 1 93 ? -24.819 14.622 20.360 1.00 94.44 93 ALA A CA 1
ATOM 754 C C . ALA A 1 93 ? -25.119 15.559 19.186 1.00 94.44 93 ALA A C 1
ATOM 756 O O . ALA A 1 93 ? -24.729 15.299 18.049 1.00 94.44 93 ALA A O 1
ATOM 757 N N . GLU A 1 94 ? -25.838 16.636 19.484 1.00 91.00 94 GLU A N 1
ATOM 758 C CA . GLU A 1 94 ? -26.186 17.680 18.522 1.00 91.00 94 GLU A CA 1
ATOM 759 C C . GLU A 1 94 ? -24.936 18.472 18.137 1.00 91.00 94 GLU A C 1
ATOM 761 O O . GLU A 1 94 ? -24.084 18.757 18.988 1.00 91.00 94 GLU A O 1
ATOM 766 N N . ARG A 1 95 ? -24.828 18.836 16.859 1.00 88.56 95 ARG A N 1
ATOM 767 C CA . ARG A 1 95 ? -23.832 19.806 16.413 1.00 88.56 95 ARG A CA 1
ATOM 768 C C . ARG A 1 95 ? -24.166 21.165 17.047 1.00 88.56 95 ARG A C 1
ATOM 770 O O . ARG A 1 95 ? -25.332 21.500 17.218 1.00 88.56 95 ARG A O 1
ATOM 777 N N . GLY A 1 96 ? -23.163 21.936 17.452 1.00 78.31 96 GLY A N 1
ATOM 778 C CA . GLY A 1 96 ? -23.396 23.222 18.115 1.00 78.31 96 GLY A CA 1
ATOM 779 C C . GLY A 1 96 ? -24.005 24.299 17.197 1.00 78.31 96 GLY A C 1
ATOM 780 O O . GLY A 1 96 ? -24.057 24.159 15.974 1.00 78.31 96 GLY A O 1
ATOM 781 N N . GLY A 1 97 ? -24.409 25.419 17.799 1.00 77.06 97 GLY A N 1
ATOM 782 C CA . GLY A 1 97 ? -24.924 26.601 17.099 1.00 77.06 97 GLY A CA 1
ATOM 783 C C . GLY A 1 97 ? -26.446 26.603 16.906 1.00 77.06 97 GLY A C 1
ATOM 784 O O . GLY A 1 97 ? -27.073 25.570 16.708 1.00 77.06 97 GLY A O 1
ATOM 785 N N . ASP A 1 98 ? -27.044 27.797 16.915 1.00 67.12 98 ASP A N 1
ATOM 786 C CA . ASP A 1 98 ? -28.503 28.003 17.027 1.00 67.12 98 ASP A CA 1
ATOM 787 C C . ASP A 1 98 ? -29.347 27.446 15.862 1.00 67.12 98 ASP A C 1
ATOM 789 O O . ASP A 1 98 ? -30.575 27.412 15.934 1.00 67.12 98 ASP A O 1
ATOM 793 N N . LYS A 1 99 ? -28.704 27.048 14.757 1.00 66.88 99 LYS A N 1
ATOM 794 C CA . LYS A 1 99 ? -29.359 26.544 13.539 1.00 66.88 99 LYS A CA 1
ATOM 795 C C . LYS A 1 99 ? -29.112 25.062 13.271 1.00 66.88 99 LYS A C 1
ATOM 797 O O . LYS A 1 99 ? -29.743 24.522 12.362 1.00 66.88 99 LYS A O 1
ATOM 802 N N . ALA A 1 100 ? -28.192 24.424 13.993 1.00 71.56 100 ALA A N 1
ATOM 803 C CA . ALA A 1 100 ? -27.909 23.014 13.787 1.00 71.56 100 ALA A CA 1
ATOM 804 C C . ALA A 1 100 ? -29.111 22.183 14.243 1.00 71.56 100 ALA A C 1
ATOM 806 O O . ALA A 1 100 ? -29.637 22.378 15.335 1.00 71.56 100 ALA A O 1
ATOM 807 N N . LYS A 1 101 ? -29.568 21.281 13.375 1.00 83.31 101 LYS A N 1
ATOM 808 C CA . LYS A 1 101 ? -30.647 20.331 13.686 1.00 83.31 101 LYS A CA 1
ATOM 809 C C . LYS A 1 101 ? -30.195 18.881 13.572 1.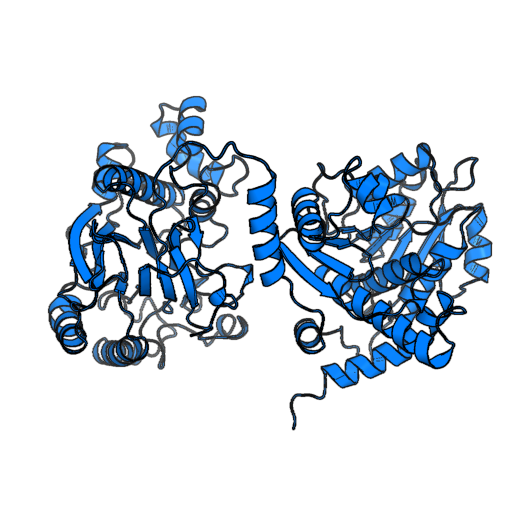00 83.31 101 LYS A C 1
ATOM 811 O O . LYS A 1 101 ? -30.983 17.970 13.810 1.00 83.31 101 LYS A O 1
ATOM 816 N N . ASP A 1 102 ? -28.942 18.683 13.194 1.00 92.12 102 ASP A N 1
ATOM 817 C CA . ASP A 1 102 ? -28.301 17.408 12.949 1.00 92.12 102 ASP A CA 1
ATOM 818 C C . ASP A 1 102 ? -27.153 17.169 13.939 1.00 92.12 102 ASP A C 1
ATOM 820 O O . ASP A 1 102 ? -26.680 18.076 14.633 1.00 92.12 102 ASP A O 1
ATOM 824 N N . GLY A 1 103 ? -26.710 15.922 14.030 1.00 94.62 103 GLY A N 1
ATOM 825 C CA . GLY A 1 103 ? -25.620 15.540 14.910 1.00 94.62 103 GLY A CA 1
ATOM 826 C C . GLY A 1 103 ? -25.185 14.102 14.696 1.00 94.62 103 GLY A C 1
ATOM 827 O O . GLY A 1 103 ? -25.512 13.479 13.684 1.00 94.62 103 GLY A O 1
ATOM 828 N N . VAL A 1 104 ? -24.455 13.577 15.673 1.00 97.44 104 VAL A N 1
ATOM 829 C CA . VAL A 1 104 ? -24.012 12.182 15.685 1.00 97.44 104 VAL A CA 1
ATOM 830 C C . VAL A 1 104 ? -24.801 11.377 16.714 1.00 97.44 104 VAL A C 1
ATOM 832 O O . VAL A 1 104 ? -25.164 11.893 17.775 1.00 97.44 104 VAL A O 1
ATOM 835 N N . VAL A 1 105 ? -25.078 10.110 16.416 1.00 98.25 105 VAL A N 1
ATOM 836 C CA . VAL A 1 105 ? -25.845 9.220 17.299 1.00 98.25 105 VAL A CA 1
ATOM 837 C C . VAL A 1 105 ? -25.209 7.838 17.392 1.00 98.25 105 VAL A C 1
ATOM 839 O O . VAL A 1 105 ? -24.705 7.321 16.399 1.00 98.25 105 VAL A O 1
ATOM 842 N N . ILE A 1 106 ? -25.252 7.237 18.583 1.00 98.75 106 ILE A N 1
ATOM 843 C CA . ILE A 1 106 ? -24.870 5.839 18.816 1.00 98.75 106 ILE A CA 1
ATOM 844 C C . ILE A 1 106 ? -26.087 5.057 19.315 1.00 98.75 106 ILE A C 1
ATOM 846 O O . ILE A 1 106 ? -26.719 5.430 20.306 1.00 98.75 106 ILE A O 1
ATOM 850 N N . PHE A 1 107 ? -26.364 3.933 18.663 1.00 98.69 107 PHE A N 1
ATOM 851 C CA . PHE A 1 107 ? -27.296 2.899 19.098 1.00 98.69 107 PHE A CA 1
ATOM 852 C C . PHE A 1 107 ? -26.547 1.608 19.405 1.00 98.69 107 PHE A C 1
ATOM 854 O O . PHE A 1 107 ? -25.529 1.303 18.788 1.00 98.69 107 PHE A O 1
ATOM 861 N N . PHE A 1 108 ? -27.089 0.804 20.313 1.00 98.44 108 PHE A N 1
ATOM 862 C CA . PHE A 1 108 ? -26.588 -0.535 20.611 1.00 98.44 108 PHE A CA 1
ATOM 863 C C . PHE A 1 108 ? -27.737 -1.451 21.045 1.00 98.44 108 PHE A C 1
ATOM 865 O O . PHE A 1 108 ? -28.746 -0.984 21.589 1.00 98.44 108 PHE A O 1
ATOM 872 N N . LYS A 1 109 ? -27.598 -2.756 20.804 1.00 97.81 109 LYS A N 1
ATOM 873 C CA . LYS A 1 109 ? -28.595 -3.753 21.218 1.00 97.81 109 LYS A CA 1
ATOM 874 C C . LYS A 1 109 ? -28.597 -3.962 22.735 1.00 97.81 109 LYS A C 1
ATOM 876 O O . LYS A 1 109 ? -27.543 -4.149 23.347 1.00 97.81 109 LYS A O 1
ATOM 881 N N . ARG A 1 110 ? -29.789 -3.933 23.347 1.00 95.38 110 ARG A N 1
ATOM 882 C CA . ARG A 1 110 ? -29.968 -3.938 24.818 1.00 95.38 110 ARG A CA 1
ATOM 883 C C . ARG A 1 110 ? -29.586 -5.264 25.482 1.00 95.38 110 ARG A C 1
ATOM 885 O O . ARG A 1 110 ? -29.258 -5.278 26.664 1.00 95.38 110 ARG A O 1
ATOM 892 N N . ASP A 1 111 ? -29.659 -6.358 24.731 1.00 93.88 111 ASP A N 1
ATOM 893 C CA . ASP A 1 111 ? -29.316 -7.719 25.158 1.00 93.88 111 ASP A CA 1
ATOM 894 C C . ASP A 1 111 ? -27.805 -8.001 25.123 1.00 93.88 111 ASP A C 1
ATOM 896 O O . ASP A 1 111 ? -27.334 -8.939 25.766 1.00 93.88 111 ASP A O 1
ATOM 900 N N . LYS A 1 112 ? -27.037 -7.192 24.382 1.00 93.50 112 LYS A N 1
ATOM 901 C CA . LYS A 1 112 ? -25.577 -7.318 24.264 1.00 93.50 112 LYS A CA 1
ATOM 902 C C . LYS A 1 112 ? -24.808 -6.260 25.037 1.00 93.50 112 LYS A C 1
ATOM 904 O O . LYS A 1 112 ? -23.711 -6.549 25.511 1.00 93.50 112 LYS A O 1
ATOM 909 N N . PHE A 1 113 ? -25.353 -5.052 25.172 1.00 95.88 113 PHE A N 1
ATOM 910 C CA . PHE A 1 113 ? -24.630 -3.924 25.749 1.00 95.88 113 PHE A CA 1
ATOM 911 C C . PH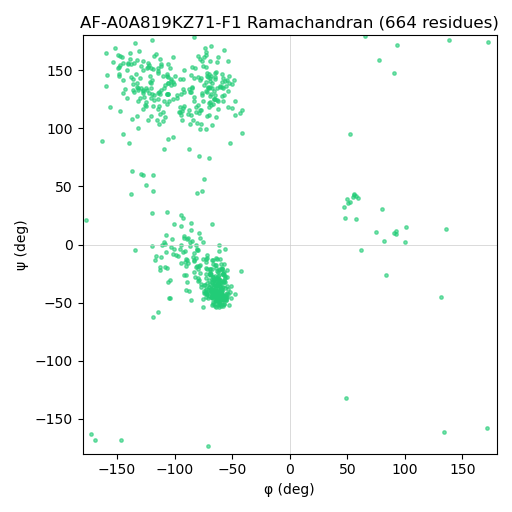E A 1 113 ? -25.443 -3.162 26.786 1.00 95.88 113 PHE A C 1
ATOM 913 O O . PHE A 1 113 ? -26.657 -2.996 26.675 1.00 95.88 113 PHE A O 1
ATOM 920 N N . LYS A 1 114 ? -24.737 -2.647 27.792 1.00 95.56 114 LYS A N 1
ATOM 921 C CA . LYS A 1 114 ? -25.262 -1.696 28.771 1.00 95.56 114 LYS A CA 1
ATOM 922 C C . LYS A 1 114 ? -24.414 -0.429 28.748 1.00 95.56 114 LYS A C 1
ATOM 924 O O . LYS A 1 114 ? -23.193 -0.509 28.841 1.00 95.56 114 LYS A O 1
ATOM 929 N N . LEU A 1 115 ? -25.053 0.734 28.656 1.00 96.94 115 LEU A N 1
ATOM 930 C CA . LEU A 1 115 ? -24.359 2.015 28.768 1.00 96.94 115 LEU A CA 1
ATOM 931 C C . LEU A 1 115 ? -23.877 2.231 30.207 1.00 96.94 115 LEU A C 1
ATOM 933 O O . LEU A 1 115 ? -24.670 2.142 31.146 1.00 96.94 115 LEU A O 1
ATOM 937 N N . ILE A 1 116 ? -22.589 2.529 30.362 1.00 95.44 116 ILE A N 1
ATOM 938 C CA . ILE A 1 116 ? -21.957 2.850 31.649 1.00 95.44 116 ILE A CA 1
ATOM 939 C C . ILE A 1 116 ? -21.697 4.339 31.764 1.00 95.44 116 ILE A C 1
ATOM 941 O O . ILE A 1 116 ? -21.992 4.944 32.791 1.00 95.44 116 ILE A O 1
ATOM 945 N N . ASN A 1 117 ? -21.149 4.927 30.706 1.00 94.94 117 ASN A N 1
ATOM 946 C CA . ASN A 1 117 ? -20.832 6.341 30.669 1.00 94.94 117 ASN A CA 1
ATOM 947 C C . ASN A 1 117 ? -20.997 6.878 29.250 1.00 94.94 117 ASN A C 1
ATOM 949 O O . ASN A 1 117 ? -20.863 6.138 28.277 1.00 94.94 117 ASN A O 1
ATOM 953 N N . GLN A 1 118 ? -21.257 8.172 29.136 1.00 96.56 118 GLN A N 1
ATOM 954 C CA . GLN A 1 118 ? -21.266 8.878 27.868 1.00 96.56 118 GLN A CA 1
ATOM 955 C C . GLN A 1 118 ? -20.572 10.227 28.021 1.00 96.56 118 GLN A C 1
ATOM 957 O O . GLN A 1 118 ? -20.708 10.899 29.043 1.00 96.56 118 GLN A O 1
ATOM 962 N N . HIS A 1 119 ? -19.865 10.651 26.984 1.00 96.94 119 HIS A N 1
ATOM 963 C CA . HIS A 1 119 ? -19.209 11.947 26.948 1.00 96.94 119 HIS A CA 1
ATOM 964 C C . HIS A 1 119 ? -19.433 12.603 25.589 1.00 96.94 119 HIS A C 1
ATOM 966 O O . HIS A 1 119 ? -19.280 11.969 24.547 1.00 96.94 119 HIS A O 1
ATOM 972 N N . ARG A 1 120 ? -19.821 13.877 25.609 1.00 96.25 120 ARG A N 1
ATOM 973 C CA . ARG A 1 120 ? -20.009 14.694 24.410 1.00 96.25 120 ARG A CA 1
ATOM 974 C C . ARG A 1 120 ? -18.851 15.669 24.314 1.00 96.25 120 ARG A C 1
ATOM 976 O O . ARG A 1 120 ? -18.584 16.381 25.277 1.00 96.25 120 ARG A O 1
ATOM 983 N N . LEU A 1 121 ? -18.221 15.712 23.150 1.00 95.62 121 LEU A N 1
ATOM 984 C CA . LEU A 1 121 ? -17.143 16.637 22.841 1.00 95.62 121 LEU A CA 1
ATOM 985 C C . LEU A 1 121 ? -17.625 17.624 21.780 1.00 95.62 121 LEU A C 1
ATOM 987 O O . LEU A 1 121 ? -17.862 17.234 20.639 1.00 95.62 121 LEU A O 1
ATOM 991 N N . GLY A 1 122 ? -17.759 18.894 22.158 1.00 94.62 122 GLY A N 1
ATOM 992 C CA . GLY A 1 122 ? -17.978 19.997 21.226 1.00 94.62 122 GLY A CA 1
ATOM 993 C C . GLY A 1 122 ? -16.645 20.628 20.839 1.00 94.62 122 GLY A C 1
ATOM 994 O O . GLY A 1 122 ? -15.974 21.216 21.685 1.00 94.62 122 GLY A O 1
ATOM 995 N N . TYR A 1 123 ? -16.255 20.536 19.566 1.00 95.50 123 TYR A N 1
ATOM 996 C CA . TYR A 1 123 ? -14.957 21.064 19.127 1.00 95.50 123 TYR A CA 1
ATOM 997 C C . TYR A 1 123 ? -14.873 22.591 19.216 1.00 95.50 123 TYR A C 1
ATOM 999 O O . TYR A 1 123 ? -13.792 23.134 19.435 1.00 95.50 123 TYR A O 1
ATOM 1007 N N . PHE A 1 124 ? -16.013 23.274 19.093 1.00 94.31 124 PHE A N 1
ATOM 1008 C CA . PHE A 1 124 ? -16.123 24.718 19.266 1.00 94.31 124 PHE A CA 1
ATOM 1009 C C . PHE A 1 124 ? -15.635 25.164 20.647 1.00 94.31 124 PHE A C 1
ATOM 1011 O O . PHE A 1 124 ? -14.773 26.036 20.739 1.00 94.31 124 PHE A O 1
ATOM 1018 N N . ASP A 1 125 ? -16.142 24.536 21.709 1.00 92.56 125 ASP A N 1
ATOM 1019 C CA . ASP A 1 125 ? -15.810 24.901 23.087 1.00 92.56 125 ASP A CA 1
ATOM 1020 C C . ASP A 1 125 ? -14.332 24.617 23.386 1.00 92.56 125 ASP A C 1
ATOM 1022 O O . ASP A 1 125 ? -13.644 25.444 23.985 1.00 92.56 125 ASP A O 1
ATOM 1026 N N . SER A 1 126 ? -13.803 23.492 22.889 1.00 94.38 126 SER A N 1
ATOM 1027 C CA . SER A 1 126 ? -12.376 23.164 22.996 1.00 94.38 126 SER A CA 1
ATOM 1028 C C . SER A 1 126 ? -11.493 24.186 22.277 1.00 94.38 126 SER A C 1
ATOM 1030 O O . SER A 1 126 ? -10.481 24.624 22.828 1.00 94.38 126 SER A O 1
ATOM 1032 N N . ALA A 1 127 ? -11.876 24.602 21.066 1.00 94.31 127 ALA A N 1
ATOM 1033 C CA . ALA A 1 127 ? -11.149 25.616 20.307 1.00 94.31 127 ALA A CA 1
ATOM 1034 C C . ALA A 1 127 ? -11.198 26.980 21.000 1.00 94.31 127 ALA A C 1
ATOM 1036 O O . ALA A 1 127 ? -10.170 27.644 21.097 1.00 94.31 127 ALA A O 1
ATOM 1037 N N . GLN A 1 128 ? -12.352 27.388 21.535 1.00 93.62 128 GLN A N 1
ATOM 1038 C CA . GLN A 1 128 ? -12.466 28.637 22.288 1.00 93.62 128 GLN A CA 1
ATOM 1039 C C . GLN A 1 128 ? -11.636 28.627 23.571 1.00 93.62 128 GLN A C 1
ATOM 1041 O O . GLN A 1 128 ? -11.024 29.639 23.907 1.00 93.62 128 GLN A O 1
ATOM 1046 N N . ALA A 1 129 ? -11.588 27.496 24.276 1.00 93.62 129 ALA A N 1
ATOM 1047 C CA . ALA A 1 129 ? -10.792 27.364 25.487 1.00 93.62 129 ALA A CA 1
ATOM 1048 C C . ALA A 1 129 ? -9.284 27.420 25.195 1.00 93.62 129 ALA A C 1
ATOM 1050 O O . ALA A 1 129 ? -8.537 28.059 25.935 1.00 93.62 129 ALA A O 1
ATOM 1051 N N . GLN A 1 130 ? -8.829 26.766 24.121 1.00 93.44 130 GLN A N 1
ATOM 1052 C CA . GLN A 1 130 ? -7.403 26.652 23.811 1.00 93.44 130 GLN A CA 1
ATOM 1053 C C . GLN A 1 130 ? -6.865 27.823 22.976 1.00 93.44 130 GLN A C 1
ATOM 1055 O O . GLN A 1 130 ? -5.762 28.309 23.224 1.00 93.44 130 GLN A O 1
ATOM 1060 N N . PHE A 1 131 ? -7.641 28.289 21.998 1.00 93.81 131 PHE A N 1
ATOM 1061 C CA . PHE A 1 131 ? -7.257 29.299 21.012 1.00 93.81 131 PHE A CA 1
ATOM 1062 C C . PHE A 1 131 ? -8.386 30.330 20.796 1.00 93.81 131 PHE A C 1
ATOM 1064 O O . PHE A 1 131 ? -8.888 30.481 19.682 1.00 93.81 131 PHE A O 1
ATOM 1071 N N . PRO A 1 132 ? -8.770 31.117 21.824 1.00 90.50 132 PRO A N 1
ATOM 1072 C CA . PRO A 1 132 ? -9.949 31.999 21.785 1.00 90.50 132 PRO A CA 1
ATOM 1073 C C . PRO A 1 132 ? -9.930 33.064 20.677 1.00 90.50 132 PRO A C 1
ATOM 1075 O O . PRO A 1 132 ? -10.970 33.618 20.324 1.00 90.50 132 PRO A O 1
ATOM 1078 N N . LYS A 1 133 ? -8.747 33.392 20.144 1.00 87.38 133 LYS A N 1
ATOM 1079 C CA . LYS A 1 133 ? -8.572 34.393 19.083 1.00 87.38 133 LYS A CA 1
ATOM 1080 C C . LYS A 1 133 ? -8.690 33.812 17.670 1.00 87.38 133 LYS A C 1
ATOM 1082 O O . LYS A 1 133 ? -8.888 34.587 16.739 1.00 87.38 133 LYS A O 1
ATOM 1087 N N . GLU A 1 134 ? -8.601 32.492 17.508 1.00 90.81 134 GLU A N 1
ATOM 1088 C CA . GLU A 1 134 ? -8.587 31.836 16.200 1.00 90.81 134 GLU A CA 1
ATOM 1089 C C . GLU A 1 134 ? -9.951 31.243 15.855 1.00 90.81 134 GLU A C 1
ATOM 1091 O O . GLU A 1 134 ? -10.295 30.111 16.201 1.00 90.81 134 GLU A O 1
ATOM 1096 N N . LYS A 1 135 ? -10.756 32.038 15.153 1.00 88.50 135 LYS A N 1
ATOM 1097 C CA . LYS A 1 135 ? -12.141 31.675 14.842 1.00 88.50 135 LYS A CA 1
ATOM 1098 C C . LYS A 1 135 ? -12.246 30.528 13.841 1.00 88.50 135 LYS A C 1
ATOM 1100 O O . LYS A 1 135 ? -13.268 29.851 13.839 1.00 88.50 135 LYS A O 1
ATOM 1105 N N . THR A 1 136 ? -11.231 30.295 13.007 1.00 90.00 136 THR A N 1
ATOM 1106 C CA . THR A 1 136 ? -11.285 29.225 11.996 1.00 90.00 136 THR A CA 1
ATOM 1107 C C . THR A 1 136 ? -11.256 27.825 12.616 1.00 90.00 136 THR A C 1
ATOM 1109 O O . THR A 1 136 ? -11.809 26.890 12.034 1.00 90.00 136 THR A O 1
ATOM 1112 N N . LEU A 1 137 ? -10.682 27.676 13.817 1.00 91.06 137 LEU A N 1
ATOM 1113 C CA . LEU A 1 137 ? -10.672 26.413 14.565 1.00 91.06 137 LEU A CA 1
ATOM 1114 C C . LEU A 1 137 ? -12.004 26.156 15.291 1.00 91.06 137 LEU A C 1
ATOM 1116 O O . LEU A 1 137 ? -12.404 25.005 15.469 1.00 91.06 137 LEU A O 1
ATOM 1120 N N . ALA A 1 138 ? -12.711 27.222 15.678 1.00 91.06 138 ALA A N 1
ATOM 1121 C CA . ALA A 1 138 ? -13.965 27.170 16.424 1.00 91.06 138 ALA A CA 1
ATOM 1122 C C . ALA A 1 138 ? -15.160 26.835 15.517 1.00 91.06 138 ALA A C 1
ATOM 1124 O O . ALA A 1 138 ? -15.973 27.687 15.158 1.00 91.06 138 ALA A O 1
ATOM 1125 N N . THR A 1 139 ? -15.268 25.557 15.160 1.00 91.56 139 THR A N 1
ATOM 1126 C CA . THR A 1 139 ? -16.356 24.991 14.352 1.00 91.56 139 THR A CA 1
ATOM 1127 C C . THR A 1 139 ? -17.295 24.148 15.205 1.00 91.56 139 THR A C 1
ATOM 1129 O O . THR A 1 139 ? -16.880 23.499 16.162 1.00 91.56 139 THR A O 1
ATOM 1132 N N . TYR A 1 140 ? -18.580 24.146 14.858 1.00 92.06 140 TYR A N 1
ATOM 1133 C CA . TYR A 1 140 ? -19.631 23.554 15.687 1.00 92.06 140 TYR A CA 1
ATOM 1134 C C . TYR A 1 140 ? -19.737 22.024 15.635 1.00 92.06 140 TYR A C 1
ATOM 1136 O O . TYR A 1 140 ? -20.646 21.467 16.241 1.00 92.06 140 TYR A O 1
ATOM 1144 N N . ASN A 1 141 ? -18.828 21.335 14.947 1.00 94.12 141 ASN A N 1
ATOM 1145 C CA . ASN A 1 141 ? -18.755 19.875 14.898 1.00 94.12 141 ASN A CA 1
ATOM 1146 C C . ASN A 1 141 ? -18.698 19.234 16.301 1.00 94.12 141 ASN A C 1
ATOM 1148 O O . ASN A 1 141 ? -18.260 19.858 17.274 1.00 94.12 141 ASN A O 1
ATOM 1152 N N . ALA A 1 142 ? -19.080 17.959 16.386 1.00 93.69 142 ALA A N 1
ATOM 1153 C CA . ALA A 1 142 ? -19.118 17.220 17.642 1.00 93.69 142 ALA A CA 1
ATOM 1154 C C . ALA A 1 142 ? -18.631 15.773 17.489 1.00 93.69 142 ALA A C 1
ATOM 1156 O O . ALA A 1 142 ? -18.733 15.175 16.416 1.00 93.69 142 ALA A O 1
ATOM 1157 N N . ALA A 1 143 ? -18.165 15.209 18.602 1.00 97.19 143 ALA A N 1
ATOM 1158 C CA . ALA A 1 143 ? -17.941 13.781 18.779 1.00 97.19 143 ALA A CA 1
ATOM 1159 C C . ALA A 1 143 ? -18.719 13.262 19.995 1.00 97.19 143 ALA A C 1
ATOM 1161 O O . ALA A 1 143 ? -18.975 13.988 20.961 1.00 97.19 143 ALA A O 1
ATOM 1162 N N . LEU A 1 144 ? -19.079 11.984 19.958 1.00 98.19 144 LEU A N 1
ATOM 1163 C CA . LEU A 1 144 ? -19.793 11.297 21.024 1.00 98.19 144 LEU A CA 1
ATOM 1164 C C . LEU A 1 144 ? -19.047 10.024 21.407 1.00 98.19 144 LEU A C 1
ATOM 1166 O O . LEU A 1 144 ? -18.735 9.203 20.550 1.00 98.19 144 LEU A O 1
ATOM 1170 N N . PHE A 1 145 ? -18.821 9.854 22.704 1.00 98.31 145 PHE A N 1
ATOM 1171 C CA . PHE A 1 145 ? -18.204 8.680 23.303 1.00 98.31 145 PHE A CA 1
ATOM 1172 C C . PHE A 1 145 ? -19.239 7.963 24.165 1.00 98.31 145 PHE A C 1
ATOM 1174 O O . PHE A 1 145 ? -19.883 8.594 25.001 1.00 98.31 145 PHE A O 1
ATOM 1181 N N . CYS A 1 146 ? -19.375 6.653 24.001 1.00 98.38 146 CYS A N 1
ATOM 1182 C CA . CYS A 1 146 ? -20.176 5.791 24.865 1.00 98.38 146 CYS A CA 1
ATOM 1183 C C . CYS A 1 146 ? -19.303 4.651 25.388 1.00 98.38 146 CYS A C 1
ATOM 1185 O O . CYS A 1 146 ? -18.746 3.888 24.601 1.00 98.38 146 CYS A O 1
ATOM 1187 N N . LEU A 1 147 ? -19.197 4.528 26.709 1.00 97.06 147 LEU A N 1
ATOM 1188 C CA . LEU A 1 147 ? -18.597 3.374 27.363 1.00 97.06 147 LEU A CA 1
ATOM 1189 C C . LEU A 1 147 ? -19.677 2.316 27.523 1.00 97.06 147 LEU A C 1
ATOM 1191 O O . LEU A 1 147 ? -20.631 2.498 28.287 1.00 97.06 147 LEU A O 1
ATOM 1195 N N . LEU A 1 148 ? -19.529 1.226 26.787 1.00 95.56 148 LEU A N 1
ATOM 1196 C CA . LEU A 1 148 ? -20.467 0.119 26.781 1.00 95.56 148 LEU A CA 1
ATOM 1197 C C . LEU A 1 148 ? -19.866 -1.063 27.532 1.00 95.56 148 LEU A C 1
ATOM 1199 O O . LEU A 1 148 ? -18.751 -1.490 27.253 1.00 95.56 148 LEU A O 1
ATOM 1203 N N . GLN A 1 149 ? -20.623 -1.618 28.466 1.00 93.25 149 GLN A N 1
ATOM 1204 C CA . GLN A 1 149 ? -20.316 -2.893 29.094 1.00 93.25 149 GLN A CA 1
ATOM 1205 C C . GLN A 1 149 ? -20.917 -4.025 28.263 1.00 93.25 149 GLN A C 1
ATOM 1207 O O . GLN A 1 149 ? -22.090 -3.962 27.886 1.00 93.25 149 GLN A O 1
ATOM 1212 N N . ILE A 1 150 ? -20.128 -5.070 28.022 1.00 90.62 150 ILE A N 1
ATOM 1213 C CA . ILE A 1 150 ? -20.544 -6.261 27.280 1.00 90.62 150 ILE A CA 1
ATOM 1214 C C . ILE A 1 150 ? -21.275 -7.226 28.214 1.00 90.62 150 ILE A C 1
ATOM 1216 O O . ILE A 1 150 ? -20.756 -7.623 29.258 1.00 90.62 150 ILE A O 1
ATOM 1220 N N . GLN A 1 151 ? -22.478 -7.634 27.822 1.00 84.81 151 GLN A N 1
ATOM 1221 C CA . GLN A 1 151 ? -23.277 -8.618 28.543 1.00 84.81 151 GLN A CA 1
ATOM 1222 C C . GLN A 1 151 ? -22.888 -10.047 28.122 1.00 84.81 151 GLN A C 1
ATOM 1224 O O . GLN A 1 151 ? -22.562 -10.298 26.963 1.00 84.81 151 GLN A O 1
ATOM 1229 N N . ASN A 1 152 ? -22.941 -10.999 29.063 1.00 68.69 152 ASN A N 1
ATOM 1230 C CA . ASN A 1 152 ? -22.695 -12.434 28.832 1.00 68.69 152 ASN A CA 1
ATOM 1231 C C . ASN A 1 152 ? -21.297 -12.791 28.270 1.00 68.69 152 ASN A C 1
ATOM 1233 O O . ASN A 1 152 ? -21.173 -13.678 27.423 1.00 68.69 152 ASN A O 1
ATOM 1237 N N . SER A 1 153 ? -20.232 -12.130 28.740 1.00 60.84 153 SER A N 1
ATOM 1238 C CA . SER A 1 153 ? -18.856 -12.473 28.350 1.00 60.84 153 SER A CA 1
ATOM 1239 C C . SER A 1 153 ? -18.441 -13.876 28.832 1.00 60.84 153 SER A C 1
ATOM 1241 O O . SER A 1 153 ? -18.814 -14.323 29.917 1.00 60.84 153 SER A O 1
ATOM 1243 N N . LYS A 1 154 ? -17.643 -14.593 28.026 1.00 57.38 154 LYS A N 1
ATOM 1244 C CA . LYS A 1 154 ? -17.168 -15.962 28.326 1.00 57.38 154 LYS A CA 1
ATOM 1245 C C . LYS A 1 154 ? -15.960 -15.992 29.285 1.00 57.38 154 LYS A C 1
ATOM 1247 O O . LYS A 1 154 ? -15.000 -16.717 29.034 1.00 57.38 154 LYS A O 1
ATOM 1252 N N . THR A 1 155 ? -15.952 -15.211 30.364 1.00 53.22 155 THR A N 1
ATOM 1253 C CA . THR A 1 155 ? -14.838 -15.228 31.333 1.00 53.22 155 THR A CA 1
ATOM 1254 C C . THR A 1 155 ? -15.059 -16.295 32.414 1.00 53.22 155 THR A C 1
ATOM 1256 O O . THR A 1 155 ? -16.019 -16.252 33.179 1.00 53.22 155 THR A O 1
ATOM 1259 N N . SER A 1 156 ? -14.175 -17.300 32.453 1.00 43.97 156 SER A N 1
ATOM 1260 C CA . SER A 1 156 ? -14.281 -18.509 33.287 1.00 43.97 156 SER A CA 1
ATOM 1261 C C . SER A 1 156 ? -13.545 -18.431 34.633 1.00 43.97 156 SER A C 1
ATOM 1263 O O . SER A 1 156 ? -13.141 -19.462 35.167 1.00 43.97 156 SER A O 1
ATOM 1265 N N . THR A 1 157 ? -13.330 -17.244 35.197 1.00 42.81 157 THR A N 1
ATOM 1266 C CA . THR A 1 157 ? -12.633 -17.087 36.484 1.00 42.81 157 THR A CA 1
ATOM 1267 C C . THR A 1 157 ? -13.448 -16.247 37.462 1.00 42.81 157 THR A C 1
ATOM 1269 O O . THR A 1 157 ? -14.240 -15.391 37.080 1.00 42.81 157 THR A O 1
ATOM 1272 N N . SER A 1 158 ? -13.273 -16.541 38.750 1.00 41.62 158 SER A N 1
ATOM 1273 C CA . SER A 1 158 ? -14.008 -16.009 39.906 1.00 41.62 158 SER A CA 1
ATOM 1274 C C . SER A 1 158 ? -13.897 -14.493 40.131 1.00 41.62 158 SER A C 1
ATOM 1276 O O . SER A 1 158 ? -14.548 -13.984 41.036 1.00 41.62 158 SER A O 1
ATOM 1278 N N . ASP A 1 159 ? -13.157 -13.775 39.283 1.00 42.78 159 ASP A N 1
ATOM 1279 C CA . ASP A 1 159 ? -13.092 -12.315 39.232 1.00 42.78 159 ASP A CA 1
ATOM 1280 C C . ASP A 1 159 ? -13.790 -11.819 37.958 1.00 42.78 159 ASP A C 1
ATOM 1282 O O . ASP A 1 159 ? -13.161 -11.545 36.933 1.00 42.78 159 ASP A O 1
ATOM 1286 N N . LYS A 1 160 ? -15.124 -11.716 37.998 1.00 47.97 160 LYS A N 1
ATOM 1287 C CA . LYS A 1 160 ? -15.926 -11.128 36.914 1.00 47.97 160 LYS A CA 1
ATOM 1288 C C . LYS A 1 160 ? -15.694 -9.613 36.835 1.00 47.97 160 LYS A C 1
ATOM 1290 O O . LYS A 1 160 ? -16.562 -8.834 37.220 1.00 47.97 160 LYS A O 1
ATOM 1295 N N . LYS A 1 161 ? -14.543 -9.165 36.326 1.00 55.66 161 LYS A N 1
ATOM 1296 C CA . LYS A 1 161 ? -14.475 -7.824 35.734 1.00 55.66 161 LYS A CA 1
ATOM 1297 C C . LYS A 1 161 ? -15.236 -7.878 34.415 1.00 55.66 161 LYS A C 1
ATOM 1299 O O . LYS A 1 161 ? -14.845 -8.574 33.483 1.00 55.66 161 LYS A O 1
ATOM 1304 N N . GLU A 1 162 ? -16.381 -7.212 34.390 1.00 68.25 162 GLU A N 1
ATOM 1305 C CA . GLU A 1 162 ? -17.217 -7.092 33.201 1.00 68.25 162 GLU A CA 1
ATOM 1306 C C . GLU A 1 162 ? -16.450 -6.259 32.164 1.00 68.25 162 GLU A C 1
ATOM 1308 O O . GLU A 1 162 ? -16.045 -5.135 32.455 1.00 68.25 162 GLU A O 1
ATOM 1313 N N . GLU A 1 163 ? -16.185 -6.827 30.985 1.00 85.06 163 GLU A N 1
ATOM 1314 C CA . GLU A 1 163 ? -15.411 -6.142 29.943 1.00 85.06 163 GLU A CA 1
ATOM 1315 C C . GLU A 1 163 ? -16.194 -4.943 29.390 1.00 85.06 163 GLU A C 1
ATOM 1317 O O . GLU A 1 163 ? -17.407 -5.012 29.153 1.00 85.06 163 GLU A O 1
ATOM 1322 N N . GLN A 1 164 ? -15.474 -3.846 29.171 1.00 90.88 164 GLN A N 1
ATOM 1323 C CA . GLN A 1 164 ? -16.013 -2.577 28.696 1.00 90.88 164 GLN A CA 1
ATOM 1324 C C . GLN A 1 164 ? -15.315 -2.159 27.404 1.00 90.88 164 GLN A C 1
ATOM 1326 O O . GLN A 1 164 ? -14.180 -2.551 27.143 1.00 90.88 164 GLN A O 1
ATOM 1331 N N . ILE A 1 165 ? -16.000 -1.368 26.587 1.00 94.00 165 ILE A N 1
ATOM 1332 C CA . ILE A 1 165 ? -15.476 -0.843 25.331 1.00 94.00 165 ILE A CA 1
ATOM 1333 C C . ILE A 1 165 ? -15.971 0.583 25.105 1.00 94.00 165 ILE A C 1
ATOM 1335 O O . ILE A 1 165 ? -17.156 0.879 25.259 1.00 94.00 165 ILE A O 1
ATOM 1339 N N . TRP A 1 166 ? -15.062 1.471 24.721 1.00 96.94 166 TRP A N 1
ATOM 1340 C CA . TRP A 1 166 ? -15.399 2.809 24.260 1.00 96.94 166 TRP A CA 1
ATOM 1341 C C . TRP A 1 166 ? -15.775 2.780 22.780 1.00 96.94 166 TRP A C 1
ATOM 1343 O O . TRP A 1 166 ? -14.984 2.380 21.929 1.00 96.94 166 TRP A O 1
ATOM 1353 N N . ILE A 1 167 ? -16.970 3.264 22.464 1.00 98.12 167 ILE A N 1
ATOM 1354 C CA . ILE A 1 167 ? -17.393 3.549 21.095 1.00 98.12 167 ILE A CA 1
ATOM 1355 C C . ILE A 1 167 ? -17.405 5.056 20.914 1.00 98.12 167 ILE A C 1
ATOM 1357 O O . ILE A 1 167 ? -18.107 5.766 21.634 1.00 98.12 167 ILE A O 1
ATOM 1361 N N . CYS A 1 168 ? -16.622 5.539 19.960 1.00 98.12 168 CYS A N 1
ATOM 1362 C CA . CYS A 1 168 ? -16.553 6.941 19.591 1.00 98.12 168 CYS A CA 1
ATOM 1363 C C . CYS A 1 168 ? -17.085 7.119 18.170 1.00 98.12 168 CYS A C 1
ATOM 1365 O O . CYS A 1 168 ? -16.648 6.415 17.263 1.00 98.12 168 CYS A O 1
ATOM 1367 N N . THR A 1 169 ? -18.000 8.064 17.969 1.00 98.38 169 THR A N 1
ATOM 1368 C CA . THR A 1 169 ? -18.397 8.533 16.637 1.00 98.38 169 THR A CA 1
ATOM 1369 C C . THR A 1 169 ? -18.115 10.023 16.507 1.00 98.38 169 THR A C 1
ATOM 1371 O O . THR A 1 169 ? -18.338 10.777 17.457 1.00 98.38 169 THR A O 1
ATOM 1374 N N . THR A 1 170 ? -17.658 10.466 15.340 1.00 97.88 170 THR A N 1
ATOM 1375 C CA . THR A 1 170 ? -17.431 11.890 15.055 1.00 97.88 170 THR A CA 1
ATOM 1376 C C . THR A 1 170 ? -17.881 12.266 13.647 1.00 97.88 170 THR A C 1
ATOM 1378 O O . THR A 1 170 ? -18.041 11.402 12.786 1.00 97.88 170 THR A O 1
ATOM 1381 N N . HIS A 1 171 ? -18.112 13.561 13.441 1.00 96.31 171 HIS A N 1
ATOM 1382 C CA . HIS A 1 171 ? -18.274 14.170 12.127 1.00 96.31 171 HIS A CA 1
ATOM 1383 C C . HIS A 1 171 ? -17.378 15.415 12.073 1.00 96.31 171 HIS A C 1
ATOM 1385 O O . HIS A 1 171 ? -17.718 16.460 12.642 1.00 96.31 171 HIS A O 1
ATOM 1391 N N . LEU A 1 172 ? -16.209 15.288 11.439 1.00 96.25 172 LEU A N 1
ATOM 1392 C CA . LEU A 1 172 ? -15.219 16.365 11.338 1.00 96.25 172 LEU A CA 1
ATOM 1393 C C . LEU A 1 172 ? -15.673 17.466 10.372 1.00 96.25 172 LEU A C 1
ATOM 1395 O O . LEU A 1 172 ? -16.619 17.309 9.607 1.00 96.25 172 LEU A O 1
ATOM 1399 N N . ASN A 1 173 ? -15.005 18.616 10.422 1.00 94.19 173 ASN A N 1
ATOM 1400 C CA . ASN A 1 173 ? -15.323 19.759 9.575 1.00 94.19 173 ASN A CA 1
ATOM 1401 C C . ASN A 1 173 ? -15.212 19.407 8.079 1.00 94.19 173 ASN A C 1
ATOM 1403 O O . ASN A 1 173 ? -14.167 18.939 7.634 1.00 94.19 173 ASN A O 1
ATOM 1407 N N . TRP A 1 174 ? -16.264 19.702 7.314 1.00 89.69 174 TRP A N 1
ATOM 1408 C CA . TRP A 1 174 ? -16.379 19.381 5.885 1.00 89.69 174 TRP A CA 1
ATOM 1409 C C . TRP A 1 174 ? -15.504 20.254 4.979 1.00 89.69 174 TRP A C 1
ATOM 1411 O O . TRP A 1 174 ? -15.136 19.855 3.878 1.00 89.69 174 TRP A O 1
ATOM 1421 N N . ASN A 1 175 ? -15.160 21.469 5.417 1.00 87.31 175 ASN A N 1
ATOM 1422 C CA . ASN A 1 175 ? -14.433 22.405 4.568 1.00 87.31 175 ASN A CA 1
ATOM 1423 C C . ASN A 1 175 ? -12.967 21.969 4.399 1.00 87.31 175 ASN A C 1
ATOM 1425 O O . ASN A 1 175 ? -12.114 22.285 5.233 1.00 87.31 175 ASN A O 1
ATOM 1429 N N . HIS A 1 176 ? -12.672 21.322 3.270 1.00 80.56 176 HIS A N 1
ATOM 1430 C CA . HIS A 1 176 ? -11.335 20.851 2.886 1.00 80.56 176 HIS A CA 1
ATOM 1431 C C . HIS A 1 176 ? -10.282 21.967 2.745 1.00 80.56 176 HIS A C 1
ATOM 1433 O O . HIS A 1 176 ? -9.086 21.688 2.681 1.00 80.56 176 HIS A O 1
ATOM 1439 N N . SER A 1 177 ? -10.696 23.238 2.716 1.00 83.81 177 SER A N 1
ATOM 1440 C CA . SER A 1 177 ? -9.774 24.383 2.736 1.00 83.81 177 SER A CA 1
ATOM 1441 C C . SER A 1 177 ? -9.256 24.706 4.142 1.00 83.81 177 SER A C 1
ATOM 1443 O O . SER A 1 177 ? -8.407 25.582 4.286 1.00 83.81 177 SER A O 1
ATOM 1445 N N . LEU A 1 178 ? -9.741 24.008 5.177 1.00 88.38 178 LEU A N 1
ATOM 1446 C CA . LEU A 1 178 ? -9.373 24.205 6.582 1.00 88.38 178 LEU A CA 1
ATOM 1447 C C . LEU A 1 178 ? -8.721 22.948 7.204 1.00 88.38 178 LEU A C 1
ATOM 1449 O O . LEU A 1 178 ? -9.214 22.434 8.215 1.00 88.38 178 LEU A O 1
ATOM 1453 N N . PRO A 1 179 ? -7.587 22.451 6.666 1.00 88.69 179 PRO A N 1
ATOM 1454 C CA . PRO A 1 179 ? -6.909 21.265 7.203 1.00 88.69 179 PRO A CA 1
ATOM 1455 C C . PRO A 1 179 ? -6.404 21.464 8.643 1.00 88.69 179 PRO A C 1
ATOM 1457 O O . PRO A 1 179 ? -6.334 20.507 9.409 1.00 88.69 179 PRO A O 1
ATOM 1460 N N . ALA A 1 180 ? -6.103 22.705 9.047 1.00 91.00 180 ALA A N 1
ATOM 1461 C CA . ALA A 1 180 ? -5.732 23.034 10.425 1.00 91.00 180 ALA A CA 1
ATOM 1462 C C . ALA A 1 180 ? -6.887 22.782 11.410 1.00 91.00 180 ALA A C 1
ATOM 1464 O O . ALA A 1 180 ? -6.670 22.249 12.495 1.00 91.00 180 ALA A O 1
ATOM 1465 N N . THR A 1 181 ? -8.122 23.098 11.011 1.00 94.25 181 THR A N 1
ATOM 1466 C CA . THR A 1 181 ? -9.328 22.851 11.810 1.00 94.25 181 THR A CA 1
ATOM 1467 C C . THR A 1 181 ? -9.594 21.359 11.952 1.00 94.25 181 THR A C 1
ATOM 1469 O O . THR A 1 181 ? -9.817 20.884 13.062 1.00 94.25 181 THR A O 1
ATOM 1472 N N . GLN A 1 182 ? -9.506 20.591 10.864 1.00 93.56 182 GLN A N 1
ATOM 1473 C CA . GLN A 1 182 ? -9.685 19.136 10.925 1.00 93.56 182 GLN A CA 1
ATOM 1474 C C . GLN A 1 182 ? -8.604 18.471 11.797 1.00 93.56 182 GLN A C 1
ATOM 1476 O O . GLN A 1 182 ? -8.911 17.616 12.630 1.00 93.56 182 GLN A O 1
ATOM 1481 N N . LEU A 1 183 ? -7.348 18.923 11.683 1.00 92.81 183 LEU A N 1
ATOM 1482 C CA . LEU A 1 183 ? -6.255 18.475 12.544 1.00 92.81 183 LEU A CA 1
ATOM 1483 C C . LEU A 1 183 ? -6.508 18.812 14.023 1.00 92.81 183 LEU A C 1
ATOM 1485 O O . LEU A 1 183 ? -6.301 17.967 14.894 1.00 92.81 183 LEU A O 1
ATOM 1489 N N . PHE A 1 184 ? -6.968 20.028 14.327 1.00 94.56 184 PHE A N 1
ATOM 1490 C CA . PHE A 1 184 ? -7.332 20.415 15.690 1.00 94.56 184 PHE A CA 1
ATOM 1491 C C . PHE A 1 184 ? -8.381 19.466 16.278 1.00 94.56 184 PHE A C 1
ATOM 1493 O O . PHE A 1 184 ? -8.231 18.983 17.404 1.00 94.56 184 PHE A O 1
ATOM 1500 N N . GLN A 1 185 ? -9.424 19.163 15.504 1.00 96.38 185 GLN A N 1
ATOM 1501 C CA . GLN A 1 185 ? -10.522 18.306 15.939 1.00 96.38 185 GLN A CA 1
ATOM 1502 C C . GLN A 1 185 ? -10.047 16.878 16.228 1.00 96.38 185 GLN A C 1
ATOM 1504 O O . GLN A 1 185 ? -10.334 16.345 17.301 1.00 96.38 185 GLN A O 1
ATOM 1509 N N . ILE A 1 186 ? -9.263 16.264 15.336 1.00 95.25 186 ILE A N 1
ATOM 1510 C CA . ILE A 1 186 ? -8.778 14.896 15.570 1.00 95.25 186 ILE A CA 1
ATOM 1511 C C . ILE A 1 186 ? -7.809 14.820 16.760 1.00 95.25 186 ILE A C 1
ATOM 1513 O O . ILE A 1 186 ? -7.877 13.886 17.560 1.00 95.25 186 ILE A O 1
ATOM 1517 N N . ARG A 1 187 ? -6.957 15.837 16.951 1.00 93.50 187 ARG A N 1
ATOM 1518 C CA . ARG A 1 187 ? -6.075 15.939 18.126 1.00 93.50 187 ARG A CA 1
ATOM 1519 C C . ARG A 1 187 ? -6.870 16.058 19.421 1.00 93.50 187 ARG A C 1
ATOM 1521 O O . ARG A 1 187 ? -6.578 15.358 20.388 1.00 93.50 187 ARG A O 1
ATOM 1528 N N . THR A 1 188 ? -7.897 16.903 19.421 1.00 95.56 188 THR A N 1
ATOM 1529 C CA . THR A 1 188 ? -8.798 17.078 20.567 1.00 95.56 188 THR A CA 1
ATOM 1530 C C . THR A 1 188 ? -9.521 15.770 20.893 1.00 95.56 188 THR A C 1
ATOM 1532 O O . THR A 1 188 ? -9.559 15.372 22.054 1.00 95.56 188 THR A O 1
ATOM 1535 N N . LEU A 1 189 ? -10.003 15.044 19.876 1.00 96.25 189 LEU A N 1
ATOM 1536 C CA . LEU A 1 189 ? -10.640 13.735 20.047 1.00 96.25 189 LEU A CA 1
ATOM 1537 C C . LEU A 1 189 ? -9.701 12.735 20.735 1.00 96.25 189 LEU A C 1
ATOM 1539 O O . LEU A 1 189 ? -10.107 12.089 21.699 1.00 96.25 189 LEU A O 1
ATOM 1543 N N . PHE A 1 190 ? -8.443 12.625 20.295 1.00 95.00 190 PHE A N 1
ATOM 1544 C CA . PHE A 1 190 ? -7.479 11.717 20.928 1.00 95.00 190 PHE A CA 1
ATOM 1545 C C . PHE A 1 190 ? -7.057 12.149 22.332 1.00 95.00 190 PHE A C 1
ATOM 1547 O O . PHE A 1 190 ? -6.814 11.288 23.184 1.00 95.00 190 PHE A O 1
ATOM 1554 N N . SER A 1 191 ? -6.968 13.456 22.584 1.00 93.19 191 SER A N 1
ATOM 1555 C CA . SER A 1 191 ? -6.696 13.995 23.918 1.00 93.19 191 SER A CA 1
ATOM 1556 C C . SER A 1 191 ? -7.818 13.627 24.890 1.00 93.19 191 SER A C 1
ATOM 1558 O O . SER A 1 191 ? -7.551 13.080 25.961 1.00 93.19 191 SER A O 1
ATOM 1560 N N . GLU A 1 192 ? -9.075 13.835 24.490 1.00 95.25 192 GLU A N 1
ATOM 1561 C CA . GLU A 1 192 ? -10.235 13.468 25.305 1.00 95.25 192 GLU A CA 1
ATOM 1562 C C . GLU A 1 192 ? -10.367 11.961 25.488 1.00 95.25 192 GLU A C 1
ATOM 1564 O O . GLU A 1 192 ? -10.577 11.507 26.611 1.00 95.25 192 GLU A O 1
ATOM 1569 N N . LEU A 1 193 ? -10.147 11.163 24.439 1.00 93.69 193 LEU A N 1
ATOM 1570 C CA . LEU A 1 193 ? -10.110 9.707 24.572 1.00 93.69 193 LEU A CA 1
ATOM 1571 C C . LEU A 1 193 ? -9.043 9.276 25.584 1.00 93.69 193 LEU A C 1
ATOM 1573 O O . LEU A 1 193 ? -9.318 8.455 26.451 1.00 93.69 193 LEU A O 1
ATOM 1577 N N . SER A 1 194 ? -7.848 9.872 25.525 1.00 92.19 194 SER A N 1
ATOM 1578 C CA . SER A 1 194 ? -6.760 9.585 26.468 1.00 92.19 194 SER A CA 1
ATOM 1579 C C . SER A 1 194 ? -7.110 9.973 27.904 1.00 92.19 194 SER A C 1
ATOM 1581 O O . SER A 1 194 ? -6.695 9.288 28.838 1.00 92.19 194 SER A O 1
ATOM 1583 N N . ARG A 1 195 ? -7.855 11.068 28.104 1.00 93.25 195 ARG A N 1
ATOM 1584 C CA . ARG A 1 195 ? -8.348 11.477 29.424 1.00 93.25 195 ARG A CA 1
ATOM 1585 C C . ARG A 1 195 ? -9.387 10.486 29.946 1.00 93.25 195 ARG A C 1
ATOM 1587 O O . ARG A 1 195 ? -9.210 9.961 31.040 1.00 93.25 195 ARG A O 1
ATOM 1594 N N . LEU A 1 196 ? -10.410 10.189 29.145 1.00 92.56 196 LEU A N 1
ATOM 1595 C CA . LEU A 1 196 ? -11.473 9.246 29.496 1.00 92.56 196 LEU A CA 1
ATOM 1596 C C . LEU A 1 196 ? -10.916 7.851 29.786 1.00 92.56 196 LEU A C 1
ATOM 1598 O O . LEU A 1 196 ? -11.334 7.211 30.744 1.00 92.56 196 LEU A O 1
ATOM 1602 N N . ASN A 1 197 ? -9.934 7.386 29.009 1.00 87.12 197 ASN A N 1
ATOM 1603 C CA . ASN A 1 197 ? -9.440 6.023 29.162 1.00 87.12 197 ASN A CA 1
ATOM 1604 C C . ASN A 1 197 ? -8.643 5.803 30.461 1.00 87.12 197 ASN A C 1
ATOM 1606 O O . ASN A 1 197 ? -8.718 4.731 31.065 1.00 87.12 197 ASN A O 1
ATOM 1610 N N . LYS A 1 198 ? -7.966 6.852 30.954 1.00 87.19 198 LYS A N 1
ATOM 1611 C CA . LYS A 1 198 ? -7.325 6.852 32.282 1.00 87.19 198 LYS A CA 1
ATOM 1612 C C . LYS A 1 198 ? -8.339 6.680 33.416 1.00 87.19 198 LYS A C 1
ATOM 1614 O O . LYS A 1 198 ? -8.008 6.095 34.442 1.00 87.19 198 LYS A O 1
ATOM 1619 N N . GLU A 1 199 ? -9.563 7.171 33.235 1.00 84.25 199 GLU A N 1
ATOM 1620 C CA . GLU A 1 199 ? -10.652 7.044 34.213 1.00 84.25 199 GLU A CA 1
ATOM 1621 C C . GLU A 1 199 ? -11.298 5.643 34.174 1.00 84.25 199 GLU A C 1
ATOM 1623 O O . GLU A 1 199 ? -11.946 5.228 35.135 1.00 84.25 199 GLU A O 1
ATOM 1628 N N . THR A 1 200 ? -11.095 4.884 33.090 1.00 79.25 200 THR A N 1
ATOM 1629 C CA . THR A 1 200 ? -11.786 3.612 32.811 1.00 79.25 200 THR A CA 1
ATOM 1630 C C . THR A 1 200 ? -10.852 2.408 32.681 1.00 79.25 200 THR A C 1
ATOM 1632 O O . THR A 1 200 ? -11.193 1.442 32.001 1.00 79.25 200 THR A O 1
ATOM 1635 N N . HIS A 1 201 ? -9.688 2.440 33.338 1.00 74.38 201 HIS A N 1
ATOM 1636 C CA . HIS A 1 201 ? -8.721 1.330 33.374 1.00 74.38 201 HIS A CA 1
ATOM 1637 C C . HIS A 1 201 ? -8.255 0.845 31.985 1.00 74.38 201 HIS A C 1
ATOM 1639 O O . HIS A 1 201 ? -8.169 -0.362 31.762 1.00 74.38 201 HIS A O 1
ATOM 1645 N N . ASP A 1 202 ? -7.975 1.765 31.057 1.00 82.31 202 ASP A N 1
ATOM 1646 C CA . ASP A 1 202 ? -7.490 1.437 29.705 1.00 82.31 202 ASP A CA 1
ATOM 1647 C C . ASP A 1 202 ? -8.424 0.481 28.937 1.00 82.31 202 ASP A C 1
ATOM 1649 O O . ASP A 1 202 ? -8.005 -0.469 28.268 1.00 82.31 202 ASP A O 1
ATOM 1653 N N . SER A 1 203 ? -9.726 0.756 29.035 1.00 88.81 203 SER A N 1
ATOM 1654 C CA . SER A 1 203 ? -10.753 0.100 28.236 1.00 88.81 203 SER A CA 1
ATOM 1655 C C . SER A 1 203 ? -10.448 0.230 26.733 1.00 88.81 203 SER A C 1
ATOM 1657 O O . SER A 1 203 ? -10.091 1.314 26.254 1.00 88.81 203 SER A O 1
ATOM 1659 N N . PRO A 1 204 ? -10.601 -0.856 25.957 1.00 92.38 204 PRO A N 1
ATOM 1660 C CA . PRO A 1 204 ? -10.401 -0.831 24.516 1.00 92.38 204 PRO A CA 1
ATOM 1661 C C . PRO A 1 204 ? -11.405 0.087 23.823 1.00 92.38 204 PRO A C 1
ATOM 1663 O O . PRO A 1 204 ? -12.489 0.341 24.350 1.00 92.38 204 PRO A O 1
ATOM 1666 N N . PHE A 1 205 ? -11.070 0.566 22.625 1.00 94.81 205 PHE A N 1
ATOM 1667 C CA . PHE A 1 205 ? -11.921 1.516 21.912 1.00 94.81 205 PHE A CA 1
ATOM 1668 C C . PHE A 1 205 ? -12.017 1.279 20.401 1.00 94.81 205 PHE A C 1
ATOM 1670 O O . PHE A 1 205 ? -11.107 0.740 19.766 1.00 94.81 205 PHE A O 1
ATOM 1677 N N . VAL A 1 206 ? -13.120 1.760 19.826 1.00 97.19 206 VAL A N 1
ATOM 1678 C CA . VAL A 1 206 ? -13.351 1.897 18.382 1.00 97.19 206 VAL A CA 1
ATOM 1679 C C . VAL A 1 206 ? -13.777 3.339 18.101 1.00 97.19 206 VAL A C 1
ATOM 1681 O O . VAL A 1 206 ? -14.649 3.868 18.787 1.00 97.19 206 VAL A O 1
ATOM 1684 N N . ILE A 1 207 ? -13.161 3.977 17.106 1.00 97.56 207 ILE A N 1
ATOM 1685 C CA . ILE A 1 207 ? -13.500 5.322 16.627 1.00 97.56 207 ILE A CA 1
ATOM 1686 C C . ILE A 1 207 ? -14.025 5.188 15.204 1.00 97.56 207 ILE A C 1
ATOM 1688 O O . ILE A 1 207 ? -13.342 4.641 14.342 1.00 97.56 207 ILE A O 1
ATOM 1692 N N . VAL A 1 208 ? -15.219 5.699 14.949 1.00 97.88 208 VAL A N 1
ATOM 1693 C CA . VAL A 1 208 ? -15.859 5.646 13.636 1.00 97.88 208 VAL A CA 1
ATOM 1694 C C . VAL A 1 208 ? -16.394 7.009 13.219 1.00 97.88 208 VAL A C 1
ATOM 1696 O O . VAL A 1 208 ? -16.519 7.919 14.041 1.00 97.88 208 VAL A O 1
ATOM 1699 N N . GLY A 1 209 ? -16.742 7.137 11.947 1.00 96.94 209 GLY A N 1
ATOM 1700 C CA . GLY A 1 209 ? -17.557 8.239 11.454 1.00 96.94 209 GLY A CA 1
ATOM 1701 C C . GLY A 1 209 ? -17.017 8.875 10.192 1.00 96.94 209 GLY A C 1
ATOM 1702 O O . GLY A 1 209 ? -16.200 8.274 9.494 1.00 96.94 209 GLY A O 1
ATOM 1703 N N . ASP A 1 210 ? -17.492 10.091 9.945 1.00 96.88 210 ASP A N 1
ATOM 1704 C CA . ASP A 1 210 ? -17.136 10.910 8.795 1.00 96.88 210 ASP A CA 1
ATOM 1705 C C . ASP A 1 210 ? -15.995 11.857 9.186 1.00 96.88 210 ASP A C 1
ATOM 1707 O O . ASP A 1 210 ? -16.139 12.766 10.014 1.00 96.88 210 ASP A O 1
ATOM 1711 N N . PHE A 1 211 ? -14.823 11.614 8.611 1.00 95.69 211 PHE A N 1
ATOM 1712 C CA . PHE A 1 211 ? -13.620 12.387 8.888 1.00 95.69 211 PHE A CA 1
ATOM 1713 C C . PHE A 1 211 ? -13.437 13.539 7.897 1.00 95.69 211 PHE A C 1
ATOM 1715 O O . PHE A 1 211 ? -12.513 14.340 8.075 1.00 95.69 211 PHE A O 1
ATOM 1722 N N . ASN A 1 212 ? -14.271 13.637 6.853 1.00 94.56 212 ASN A N 1
ATOM 1723 C CA . ASN A 1 212 ? -14.157 14.630 5.782 1.00 94.56 212 ASN A CA 1
ATOM 1724 C C . ASN A 1 212 ? -12.725 14.754 5.219 1.00 94.56 212 ASN A C 1
ATOM 1726 O O . ASN A 1 212 ? -12.250 15.829 4.832 1.00 94.56 212 ASN A O 1
ATOM 1730 N N . SER A 1 213 ? -12.001 13.635 5.230 1.00 90.75 213 SER A N 1
ATOM 1731 C CA . SER A 1 213 ? -10.558 13.564 5.033 1.00 90.75 213 SER A CA 1
ATOM 1732 C C . SER A 1 213 ? -10.205 12.340 4.202 1.00 90.75 213 SER A C 1
ATOM 1734 O O . SER A 1 213 ? -10.583 11.227 4.549 1.00 90.75 213 SER A O 1
ATOM 1736 N N . LYS A 1 214 ? -9.469 12.543 3.108 1.00 88.81 214 LYS A N 1
ATOM 1737 C CA . LYS A 1 214 ? -8.972 11.450 2.262 1.00 88.81 214 LYS A CA 1
ATOM 1738 C C . LYS A 1 214 ? -7.798 10.707 2.925 1.00 88.81 214 LYS A C 1
ATOM 1740 O O . LYS A 1 214 ? -7.156 11.292 3.802 1.00 88.81 214 LYS A O 1
ATOM 1745 N N . PRO A 1 215 ? -7.471 9.470 2.497 1.00 85.94 215 PRO A N 1
ATOM 1746 C CA . PRO A 1 215 ? -6.384 8.680 3.088 1.00 85.94 215 PRO A CA 1
ATOM 1747 C C . PRO A 1 215 ? -4.999 9.348 3.049 1.00 85.94 215 PRO A C 1
ATOM 1749 O O . PRO A 1 215 ? -4.151 9.061 3.891 1.00 85.94 215 PRO A O 1
ATOM 1752 N N . ASP A 1 216 ? -4.772 10.254 2.098 1.00 83.12 216 ASP A N 1
ATOM 1753 C CA . ASP A 1 216 ? -3.548 11.042 1.912 1.00 83.12 216 ASP A CA 1
ATOM 1754 C C . ASP A 1 216 ? -3.540 12.375 2.692 1.00 83.12 216 ASP A C 1
ATOM 1756 O O . ASP A 1 216 ? -2.611 13.173 2.564 1.00 83.12 216 ASP A O 1
ATOM 1760 N N . SER A 1 217 ? -4.556 12.645 3.518 1.00 86.31 217 SER A N 1
ATOM 1761 C CA . SER A 1 217 ? -4.655 13.900 4.264 1.00 86.31 217 SER A CA 1
ATOM 1762 C C . SER A 1 217 ? -3.770 13.936 5.516 1.00 86.31 217 SER A C 1
ATOM 1764 O O . SER A 1 217 ? -3.397 12.916 6.097 1.00 86.31 217 SER A O 1
ATOM 1766 N N . ILE A 1 218 ? -3.521 15.149 6.021 1.00 85.56 218 ILE A N 1
ATOM 1767 C CA . ILE A 1 218 ? -2.795 15.364 7.282 1.00 85.56 218 ILE A CA 1
ATOM 1768 C C . ILE A 1 218 ? -3.497 14.752 8.506 1.00 85.56 218 ILE A C 1
ATOM 1770 O O . ILE A 1 218 ? -2.846 14.401 9.489 1.00 85.56 218 ILE A O 1
ATOM 1774 N N . VAL A 1 219 ? -4.824 14.607 8.452 1.00 89.12 219 VAL A N 1
ATOM 1775 C CA . VAL A 1 219 ? -5.610 13.952 9.506 1.00 89.12 219 VAL A CA 1
ATOM 1776 C C . VAL A 1 219 ? -5.271 12.465 9.548 1.00 89.12 219 VAL A C 1
ATOM 1778 O O . VAL A 1 219 ? -5.005 11.931 10.624 1.00 89.12 219 VAL A O 1
ATOM 1781 N N . HIS A 1 220 ? -5.214 11.813 8.383 1.00 87.25 220 HIS A N 1
ATOM 1782 C CA . HIS A 1 220 ? -4.847 10.402 8.272 1.00 87.25 220 HIS A CA 1
ATOM 1783 C C . HIS A 1 220 ? -3.383 10.150 8.608 1.00 87.25 220 HIS A C 1
ATOM 1785 O O . HIS A 1 220 ? -3.089 9.199 9.333 1.00 87.25 220 HIS A O 1
ATOM 1791 N N . ASP A 1 221 ? -2.481 11.025 8.155 1.00 85.00 221 ASP A N 1
ATOM 1792 C CA . ASP A 1 221 ? -1.067 10.982 8.533 1.00 85.00 221 ASP A CA 1
ATOM 1793 C C . ASP A 1 221 ? -0.911 11.017 10.061 1.00 85.00 221 ASP A C 1
ATOM 1795 O O . ASP A 1 221 ? -0.249 10.154 10.642 1.00 85.00 221 ASP A O 1
ATOM 1799 N N . TYR A 1 222 ? -1.614 11.940 10.731 1.00 88.25 222 TYR A N 1
ATOM 1800 C CA . TYR A 1 222 ? -1.594 12.046 12.188 1.00 88.25 222 TYR A CA 1
ATOM 1801 C C . TYR A 1 222 ? -2.142 10.797 12.889 1.00 88.25 222 TYR A C 1
ATOM 1803 O O . TYR A 1 222 ? -1.481 10.285 13.791 1.00 88.25 222 TYR A O 1
ATOM 1811 N N . ILE A 1 223 ? -3.311 10.287 12.471 1.00 89.44 223 ILE A N 1
ATOM 1812 C CA . ILE A 1 223 ? -3.929 9.078 13.051 1.00 89.44 223 ILE A CA 1
ATOM 1813 C C . ILE A 1 223 ? -3.002 7.860 12.903 1.00 89.44 223 ILE A C 1
ATOM 1815 O O . ILE A 1 223 ? -2.856 7.065 13.834 1.00 89.44 223 ILE A O 1
ATOM 1819 N N . LYS A 1 224 ? -2.389 7.694 11.725 1.00 81.69 224 LYS A N 1
ATOM 1820 C CA . LYS A 1 224 ? -1.576 6.520 11.382 1.00 81.69 224 LYS A CA 1
ATOM 1821 C C . LYS A 1 224 ? -0.211 6.548 12.057 1.00 81.69 224 LYS A C 1
ATOM 1823 O O . LYS A 1 224 ? 0.226 5.539 12.606 1.00 81.69 224 LYS A O 1
ATOM 1828 N N . ASN A 1 225 ? 0.472 7.688 12.001 1.00 80.44 225 ASN A N 1
ATOM 1829 C CA . ASN A 1 225 ? 1.851 7.801 12.470 1.00 80.44 225 ASN A CA 1
ATOM 1830 C C . ASN A 1 225 ? 1.942 8.209 13.940 1.00 80.44 225 ASN A C 1
ATOM 1832 O O . ASN A 1 225 ? 3.000 8.080 14.564 1.00 80.44 225 ASN A O 1
ATOM 1836 N N . GLY A 1 226 ? 0.851 8.701 14.524 1.00 81.62 226 GLY A N 1
ATOM 1837 C CA . GLY A 1 226 ? 0.859 9.239 15.874 1.00 81.62 226 GLY A CA 1
ATOM 1838 C C . GLY A 1 226 ? 1.305 10.676 15.975 1.00 81.62 226 GLY A C 1
ATOM 1839 O O . GLY A 1 226 ? 0.973 11.339 16.949 1.00 81.62 226 GLY A O 1
ATOM 1840 N N . VAL A 1 227 ? 2.118 11.116 15.023 1.00 83.88 227 VAL A N 1
ATOM 1841 C CA . VAL A 1 227 ? 2.865 12.364 15.016 1.00 83.88 227 VAL A CA 1
ATOM 1842 C C . VAL A 1 227 ? 2.907 12.880 13.588 1.00 83.88 227 VAL A C 1
ATOM 1844 O O . VAL A 1 227 ? 3.051 12.094 12.655 1.00 83.88 227 VAL A O 1
ATOM 1847 N N . LEU A 1 228 ? 2.801 14.196 13.427 1.00 80.44 228 LEU A N 1
ATOM 1848 C CA . LEU A 1 228 ? 3.002 14.825 12.129 1.00 80.44 228 LEU A CA 1
ATOM 1849 C C . LEU A 1 228 ? 4.481 14.849 11.771 1.00 80.44 228 LEU A C 1
ATOM 1851 O O . LEU A 1 228 ? 5.322 15.193 12.602 1.00 80.44 228 LEU A O 1
ATOM 1855 N N . THR A 1 229 ? 4.786 14.530 10.519 1.00 66.25 229 THR A N 1
ATOM 1856 C CA . THR A 1 229 ? 6.129 14.701 9.959 1.00 66.25 229 THR A CA 1
ATOM 1857 C C . THR A 1 229 ? 6.198 15.990 9.137 1.00 66.25 229 THR A C 1
ATOM 1859 O O . THR A 1 229 ? 5.229 16.361 8.474 1.00 66.25 229 THR A O 1
ATOM 1862 N N . ASP A 1 230 ? 7.350 16.672 9.151 1.00 61.44 230 ASP A N 1
ATOM 1863 C CA . ASP A 1 230 ? 7.587 17.922 8.395 1.00 61.44 230 ASP A CA 1
ATOM 1864 C C . ASP A 1 230 ? 7.460 17.741 6.861 1.00 61.44 230 ASP A C 1
ATOM 1866 O O . ASP A 1 230 ? 7.525 18.709 6.107 1.00 61.44 230 ASP A O 1
ATOM 1870 N N . THR A 1 231 ? 7.283 16.504 6.387 1.00 55.28 231 THR A N 1
ATOM 1871 C CA . THR A 1 231 ? 7.146 16.117 4.977 1.00 55.28 231 THR A CA 1
ATOM 1872 C C . THR A 1 231 ? 5.701 16.011 4.485 1.00 55.28 231 THR A C 1
ATOM 1874 O O . THR A 1 231 ? 5.501 15.673 3.323 1.00 55.28 231 THR A O 1
ATOM 1877 N N . ALA A 1 232 ? 4.690 16.253 5.326 1.00 59.66 232 ALA A N 1
ATOM 1878 C CA . ALA A 1 232 ? 3.295 16.162 4.893 1.00 59.66 232 ALA A CA 1
ATOM 1879 C C . ALA A 1 232 ? 2.920 17.316 3.938 1.00 59.66 232 ALA A C 1
ATOM 1881 O O . ALA A 1 232 ? 3.190 18.481 4.237 1.00 59.66 232 ALA A O 1
ATOM 1882 N N . ASP A 1 233 ? 2.216 17.013 2.838 1.00 58.28 233 ASP A N 1
ATOM 1883 C CA . ASP A 1 233 ? 1.843 17.959 1.761 1.00 58.28 233 ASP A CA 1
ATOM 1884 C C . ASP A 1 233 ? 1.043 19.192 2.237 1.00 58.28 233 ASP A C 1
ATOM 1886 O O . ASP A 1 233 ? 0.959 20.214 1.552 1.00 58.28 233 ASP A O 1
ATOM 1890 N N . TYR A 1 234 ? 0.485 19.129 3.448 1.00 64.38 234 TYR A N 1
ATOM 1891 C CA . TYR A 1 234 ? -0.300 20.195 4.074 1.00 64.38 234 TYR A CA 1
ATOM 1892 C C . TYR A 1 234 ? 0.388 20.852 5.275 1.00 64.38 234 TYR A C 1
ATOM 1894 O O . TYR A 1 234 ? -0.182 21.769 5.872 1.00 64.38 234 TYR A O 1
ATOM 1902 N N . TYR A 1 235 ? 1.597 20.415 5.642 1.00 75.44 235 TYR A N 1
ATOM 1903 C CA . TYR A 1 235 ? 2.277 20.882 6.849 1.00 75.44 235 TYR A CA 1
ATOM 1904 C C . TYR A 1 235 ? 2.520 22.394 6.825 1.00 75.44 235 TYR A C 1
ATOM 1906 O O . TYR A 1 235 ? 2.299 23.063 7.830 1.00 75.44 235 TYR A O 1
ATOM 1914 N N . SER A 1 236 ? 2.884 22.961 5.670 1.00 79.25 236 SER A N 1
ATOM 1915 C CA . SER A 1 236 ? 3.062 24.410 5.500 1.00 79.25 236 SER A CA 1
ATOM 1916 C C . SER A 1 236 ? 1.772 25.193 5.768 1.00 79.25 236 SER A C 1
ATOM 1918 O O . SER A 1 236 ? 1.777 26.095 6.602 1.00 79.25 236 SER A O 1
ATOM 1920 N N . LYS A 1 237 ? 0.652 24.794 5.149 1.00 81.62 237 LYS A N 1
ATOM 1921 C CA . LYS A 1 237 ? -0.669 25.428 5.326 1.00 81.62 237 LYS A CA 1
ATOM 1922 C C . LYS A 1 237 ? -1.166 25.345 6.766 1.00 81.62 237 LYS A C 1
ATOM 1924 O O . LYS A 1 237 ? -1.733 26.296 7.291 1.00 81.62 237 LYS A O 1
ATOM 1929 N N . VAL A 1 238 ? -0.955 24.206 7.423 1.00 86.69 238 VAL A N 1
ATOM 1930 C CA . VAL A 1 238 ? -1.302 24.052 8.839 1.00 86.69 238 VAL A CA 1
ATOM 1931 C C . VAL A 1 238 ? -0.402 24.924 9.707 1.00 86.69 238 VAL A C 1
ATOM 1933 O O . VAL A 1 238 ? -0.890 25.641 10.579 1.00 86.69 238 VAL A O 1
ATOM 1936 N N . ARG A 1 239 ? 0.905 24.926 9.447 1.00 87.00 239 ARG A N 1
ATOM 1937 C CA . ARG A 1 239 ? 1.865 25.741 10.190 1.00 87.00 239 ARG A CA 1
ATOM 1938 C C . ARG A 1 239 ? 1.566 27.235 10.079 1.00 87.00 239 ARG A C 1
ATOM 1940 O O . ARG A 1 239 ? 1.729 27.923 11.076 1.00 87.00 239 ARG A O 1
ATOM 1947 N N . GLU A 1 240 ? 1.099 27.728 8.934 1.00 88.50 240 GLU A N 1
ATOM 1948 C CA . GLU A 1 240 ? 0.677 29.128 8.760 1.00 88.50 240 GLU A CA 1
ATOM 1949 C C . GLU A 1 240 ? -0.460 29.533 9.707 1.00 88.50 240 GLU A C 1
ATOM 1951 O O . GLU A 1 240 ? -0.429 30.634 10.250 1.00 88.50 240 GLU A O 1
ATOM 1956 N N . VAL A 1 241 ? -1.422 28.639 9.962 1.00 89.50 241 VAL A N 1
ATOM 1957 C CA . VAL A 1 241 ? -2.519 28.895 10.912 1.00 89.50 241 VAL A CA 1
ATOM 1958 C C . VAL A 1 241 ? -2.025 28.831 12.357 1.00 89.50 241 VAL A C 1
ATOM 1960 O O . VAL A 1 241 ? -2.407 29.662 13.173 1.00 89.50 241 VAL A O 1
ATOM 1963 N N . TYR A 1 242 ? -1.168 27.862 12.692 1.00 90.56 242 TYR A N 1
ATOM 1964 C CA . TYR A 1 242 ? -0.734 27.647 14.077 1.00 90.56 242 TYR A CA 1
ATOM 1965 C C . TYR A 1 242 ? 0.404 28.565 14.537 1.00 90.56 242 TYR A C 1
ATOM 1967 O O . TYR A 1 242 ? 0.494 28.845 15.730 1.00 90.56 242 TYR A O 1
ATOM 1975 N N . LEU A 1 243 ? 1.268 29.040 13.638 1.00 91.06 243 LEU A N 1
ATOM 1976 C CA . LEU A 1 243 ? 2.440 29.846 13.994 1.00 91.06 243 LEU A CA 1
ATOM 1977 C C . LEU A 1 243 ? 2.070 31.128 14.773 1.00 91.06 243 LEU A C 1
ATOM 1979 O O . LEU A 1 243 ? 2.627 31.326 15.861 1.00 91.06 243 LEU A O 1
ATOM 1983 N N . PRO A 1 244 ? 1.072 31.927 14.344 1.00 92.19 244 PRO A N 1
ATOM 1984 C CA . PRO A 1 244 ? 0.621 33.086 15.116 1.00 92.19 244 PRO A CA 1
ATOM 1985 C C . PRO A 1 244 ? 0.034 32.713 16.486 1.00 92.19 244 PRO A C 1
ATOM 1987 O O . PRO A 1 244 ? 0.149 33.483 17.442 1.00 92.19 244 PRO A O 1
ATOM 1990 N N . LEU A 1 245 ? -0.554 31.516 16.629 1.00 92.06 245 LEU A N 1
ATOM 1991 C CA . LEU A 1 245 ? -1.152 31.046 17.892 1.00 92.06 245 LEU A CA 1
ATOM 1992 C C . LEU A 1 245 ? -0.106 30.801 18.981 1.00 92.06 245 LEU A C 1
ATOM 1994 O O . LEU A 1 245 ? -0.429 30.828 20.168 1.00 92.06 245 LEU A O 1
ATOM 1998 N N . PHE A 1 246 ? 1.151 30.608 18.585 1.00 92.25 246 PHE A N 1
ATOM 1999 C CA . PHE A 1 246 ? 2.284 30.451 19.489 1.00 92.25 246 PHE A CA 1
ATOM 2000 C C . PHE A 1 246 ? 3.192 31.689 19.528 1.00 92.25 246 PHE A C 1
ATOM 2002 O O . PHE A 1 246 ? 4.368 31.569 19.866 1.00 92.25 246 PHE A O 1
ATOM 2009 N N . ASN A 1 247 ? 2.644 32.883 19.261 1.00 92.69 247 ASN A N 1
ATOM 2010 C CA . ASN A 1 247 ? 3.373 34.162 19.213 1.00 92.69 247 ASN A CA 1
ATOM 2011 C C . ASN A 1 247 ? 4.527 34.148 18.198 1.00 92.69 247 ASN A C 1
ATOM 2013 O O . ASN A 1 247 ? 5.633 34.589 18.511 1.00 92.69 247 ASN A O 1
ATOM 2017 N N . ASP A 1 248 ? 4.279 33.567 17.023 1.00 92.00 248 ASP A N 1
ATOM 2018 C CA . ASP A 1 248 ? 5.253 33.413 15.940 1.00 92.00 248 ASP A CA 1
ATOM 2019 C C . ASP A 1 248 ? 6.525 32.640 16.341 1.00 92.00 248 ASP A C 1
ATOM 2021 O O . ASP A 1 248 ? 7.564 32.741 15.690 1.00 92.00 248 ASP A O 1
ATOM 2025 N N . ASP A 1 249 ? 6.447 31.822 17.400 1.00 92.44 249 ASP A N 1
ATOM 2026 C CA . ASP A 1 249 ? 7.534 30.959 17.861 1.00 92.44 249 ASP A CA 1
ATOM 2027 C C . ASP A 1 249 ? 7.529 29.635 17.069 1.00 92.44 249 ASP A C 1
ATOM 2029 O O . ASP A 1 249 ? 6.674 28.762 17.300 1.00 92.44 249 ASP A O 1
ATOM 2033 N N . PRO A 1 250 ? 8.488 29.430 16.146 1.00 87.12 250 PRO A N 1
ATOM 2034 C CA . PRO A 1 250 ? 8.530 28.228 15.325 1.00 87.12 250 PRO A CA 1
ATOM 2035 C C . PRO A 1 250 ? 8.806 26.974 16.159 1.00 87.12 250 PRO A C 1
ATOM 2037 O O . PRO A 1 250 ? 8.304 25.905 15.826 1.00 87.12 250 PRO A O 1
ATOM 2040 N N . THR A 1 251 ? 9.542 27.094 17.267 1.00 88.31 251 THR A N 1
ATOM 2041 C CA . THR A 1 251 ? 9.907 25.958 18.121 1.00 88.31 251 THR A CA 1
ATOM 2042 C C . THR A 1 251 ? 8.686 25.441 18.868 1.00 88.31 251 THR A C 1
ATOM 2044 O O . THR A 1 251 ? 8.435 24.236 18.892 1.00 88.31 251 THR A O 1
ATOM 2047 N N . LYS A 1 252 ? 7.888 26.343 19.453 1.00 90.19 252 LYS A N 1
ATOM 2048 C CA . LYS A 1 252 ? 6.637 25.969 20.136 1.00 90.19 252 LYS A CA 1
ATOM 2049 C C . LYS A 1 252 ? 5.603 25.418 19.163 1.00 90.19 252 LYS A C 1
ATOM 2051 O O . LYS A 1 252 ? 4.967 24.415 19.476 1.00 90.19 252 LYS A O 1
ATOM 2056 N N . THR A 1 253 ? 5.488 26.029 17.986 1.00 88.25 253 THR A N 1
ATOM 2057 C CA . THR A 1 253 ? 4.571 25.581 16.931 1.00 88.25 253 THR A CA 1
ATOM 2058 C C . THR A 1 253 ? 4.912 24.171 16.467 1.00 88.25 253 THR A C 1
ATOM 2060 O O . THR A 1 253 ? 4.059 23.288 16.506 1.00 88.25 253 THR A O 1
ATOM 2063 N N . THR A 1 254 ? 6.174 23.923 16.101 1.00 86.75 254 THR A N 1
ATOM 2064 C CA . THR A 1 254 ? 6.633 22.588 15.703 1.00 86.75 254 THR A CA 1
ATOM 2065 C C . THR A 1 254 ? 6.464 21.595 16.844 1.00 86.75 254 THR A C 1
ATOM 2067 O O . THR A 1 254 ? 5.964 20.499 16.612 1.00 86.75 254 THR A O 1
ATOM 2070 N N . LYS A 1 255 ? 6.787 21.967 18.091 1.00 88.06 255 LYS A N 1
ATOM 2071 C CA . LYS A 1 255 ? 6.574 21.093 19.254 1.00 88.06 255 LYS A CA 1
ATOM 2072 C C . LYS A 1 255 ? 5.106 20.689 19.410 1.00 88.06 255 LYS A C 1
ATOM 2074 O O . LYS A 1 255 ? 4.840 19.524 19.671 1.00 88.06 255 LYS A O 1
ATOM 2079 N N . TYR A 1 256 ? 4.170 21.623 19.247 1.00 87.62 256 TYR A N 1
ATOM 2080 C CA . TYR A 1 256 ? 2.743 21.316 19.296 1.00 87.62 256 TYR A CA 1
ATOM 2081 C C . TYR A 1 256 ? 2.336 20.391 18.141 1.00 87.62 256 TYR A C 1
ATOM 2083 O O . TYR A 1 256 ? 1.782 19.322 18.381 1.00 87.62 256 TYR A O 1
ATOM 2091 N N . LEU A 1 257 ? 2.663 20.743 16.893 1.00 86.19 257 LEU A N 1
ATOM 2092 C CA . LEU A 1 257 ? 2.273 19.961 15.710 1.00 86.19 257 LEU A CA 1
ATOM 2093 C C . LEU A 1 257 ? 2.862 18.542 15.716 1.00 86.19 257 LEU A C 1
ATOM 2095 O O . LEU A 1 257 ? 2.179 17.590 15.342 1.00 86.19 257 LEU A O 1
ATOM 2099 N N . THR A 1 258 ? 4.083 18.382 16.222 1.00 85.06 258 THR A N 1
ATOM 2100 C CA . THR A 1 258 ? 4.786 17.092 16.319 1.00 85.06 258 THR A CA 1
ATOM 2101 C C . THR A 1 258 ? 4.557 16.362 17.649 1.00 85.06 258 THR A C 1
ATOM 2103 O O . THR A 1 258 ? 5.174 15.330 17.914 1.00 85.06 258 THR A O 1
ATOM 2106 N N . GLU A 1 259 ? 3.662 16.850 18.510 1.00 86.38 259 GLU A N 1
ATOM 2107 C CA . GLU A 1 259 ? 3.323 16.135 19.739 1.00 86.38 259 GLU A CA 1
ATOM 2108 C C . GLU A 1 259 ? 2.535 14.851 19.411 1.00 86.38 259 GLU A C 1
ATOM 2110 O O . GLU A 1 259 ? 1.485 14.922 18.755 1.00 86.38 259 GLU A O 1
ATOM 2115 N N . PRO A 1 260 ? 3.027 13.672 19.843 1.00 85.81 260 PRO A N 1
ATOM 2116 C CA . PRO A 1 260 ? 2.410 12.411 19.487 1.00 85.81 260 PRO A CA 1
ATOM 2117 C C . PRO A 1 260 ? 1.144 12.133 20.303 1.00 85.81 260 PRO A C 1
ATOM 2119 O O . PRO A 1 260 ? 1.130 12.361 21.512 1.00 85.81 260 PRO A O 1
ATOM 2122 N N . HIS A 1 261 ? 0.123 11.525 19.697 1.00 86.94 261 HIS A N 1
ATOM 2123 C CA . HIS A 1 261 ? -0.986 10.966 20.472 1.00 86.94 261 HIS A CA 1
ATOM 2124 C C . HIS A 1 261 ? -0.608 9.642 21.163 1.00 86.94 261 HIS A C 1
ATOM 2126 O O . HIS A 1 261 ? 0.234 8.869 20.689 1.00 86.94 261 HIS A O 1
ATOM 2132 N N . THR A 1 262 ? -1.292 9.341 22.274 1.00 81.88 262 THR A N 1
ATOM 2133 C CA . THR A 1 262 ? -1.066 8.165 23.142 1.00 81.88 262 THR A CA 1
ATOM 2134 C C . THR A 1 262 ? -1.088 6.841 22.369 1.00 81.88 262 THR A C 1
ATOM 2136 O O . THR A 1 262 ? -0.279 5.948 22.607 1.00 81.88 262 THR A O 1
ATOM 2139 N N . TYR A 1 263 ? -1.985 6.729 21.388 1.00 81.88 263 TYR A N 1
ATOM 2140 C CA . TYR A 1 263 ? -2.331 5.463 20.730 1.00 81.88 263 TYR A CA 1
ATOM 2141 C C . TYR A 1 263 ? -1.565 5.147 19.432 1.00 81.88 263 TYR A C 1
ATOM 2143 O O . TYR A 1 263 ? -1.959 4.254 18.686 1.00 81.88 263 TYR A O 1
ATOM 2151 N N . LYS A 1 264 ? -0.449 5.832 19.153 1.00 70.31 264 LYS A N 1
ATOM 2152 C CA . LYS A 1 264 ? 0.298 5.762 17.876 1.00 70.31 264 LYS A CA 1
ATOM 2153 C C . LYS A 1 264 ? 0.746 4.373 17.401 1.00 70.31 264 LYS A C 1
ATOM 2155 O O . LYS A 1 264 ? 1.039 4.181 16.233 1.00 70.31 264 LYS A O 1
ATOM 2160 N N . LYS A 1 265 ? 0.853 3.397 18.308 1.00 65.06 265 LYS A N 1
ATOM 2161 C CA . LYS A 1 265 ? 1.225 2.002 17.990 1.00 65.06 265 LYS A CA 1
ATOM 2162 C C . LYS A 1 265 ? 0.059 1.025 18.122 1.00 65.06 265 LYS A C 1
ATOM 2164 O O . LYS A 1 265 ? 0.264 -0.174 17.931 1.00 65.06 265 LYS A O 1
ATOM 2169 N N . ALA A 1 266 ? -1.121 1.511 18.487 1.00 75.19 266 ALA A N 1
ATOM 2170 C CA . ALA A 1 266 ? -2.283 0.703 18.825 1.00 75.19 266 ALA A CA 1
ATOM 2171 C C . ALA A 1 266 ? -3.459 0.916 17.863 1.00 75.19 266 ALA A C 1
ATOM 2173 O O . ALA A 1 266 ? -4.393 0.137 17.922 1.00 75.19 266 ALA A O 1
ATOM 2174 N N . LEU A 1 267 ? -3.428 1.910 16.976 1.00 86.88 267 LEU A N 1
ATOM 2175 C CA . LEU A 1 267 ? -4.512 2.179 16.027 1.00 86.88 267 LEU A CA 1
ATOM 2176 C C . LEU A 1 267 ? -4.309 1.481 14.685 1.00 86.88 267 LEU A C 1
ATOM 2178 O O . LEU A 1 267 ? -3.195 1.401 14.171 1.00 86.88 267 LEU A O 1
ATOM 2182 N N . GLU A 1 268 ? -5.410 1.009 14.114 1.00 88.19 268 GLU A N 1
ATOM 2183 C CA . GLU A 1 268 ? -5.468 0.439 12.772 1.00 88.19 268 GLU A CA 1
ATOM 2184 C C . GLU A 1 268 ? -6.844 0.724 12.150 1.00 88.19 268 GLU A C 1
ATOM 2186 O O . GLU A 1 268 ? -7.841 0.806 12.872 1.00 88.19 268 GLU A O 1
ATOM 2191 N N . SER A 1 269 ? -6.895 0.915 10.827 1.00 90.19 269 SER A N 1
ATOM 2192 C CA . SER A 1 269 ? -8.160 1.034 10.088 1.00 90.19 269 SER A CA 1
ATOM 2193 C C . SER A 1 269 ? -8.680 -0.354 9.728 1.00 90.19 269 SER A C 1
ATOM 2195 O O . SER A 1 269 ? -7.920 -1.188 9.237 1.00 90.19 269 SER A O 1
ATOM 2197 N N . ALA A 1 270 ? -9.975 -0.598 9.925 1.00 88.50 270 ALA A N 1
ATOM 2198 C CA . ALA A 1 270 ? -10.625 -1.841 9.515 1.00 88.50 270 ALA A CA 1
ATOM 2199 C C . ALA A 1 270 ? -10.681 -1.986 7.985 1.00 88.50 270 ALA A C 1
ATOM 2201 O O . ALA A 1 270 ? -10.581 -3.097 7.479 1.00 88.50 270 ALA A O 1
ATOM 2202 N N . TYR A 1 271 ? -10.792 -0.867 7.263 1.00 83.50 271 TYR A N 1
ATOM 2203 C CA . TYR A 1 271 ? -10.731 -0.801 5.802 1.00 83.50 271 TYR A CA 1
ATOM 2204 C C . TYR A 1 271 ? -9.407 -0.139 5.415 1.00 83.50 271 TYR A C 1
ATOM 2206 O O . TYR A 1 271 ? -9.200 1.044 5.692 1.00 83.50 271 TYR A O 1
ATOM 2214 N N . ASN A 1 272 ? -8.480 -0.907 4.848 1.00 69.44 272 ASN A N 1
ATOM 2215 C CA . ASN A 1 272 ? -7.154 -0.425 4.457 1.00 69.44 272 ASN A CA 1
ATOM 2216 C C . ASN A 1 272 ? -6.993 -0.407 2.926 1.00 69.44 272 ASN A C 1
ATOM 2218 O O . ASN A 1 272 ? -7.617 -1.197 2.214 1.00 69.44 272 ASN A O 1
ATOM 2222 N N . ASP A 1 273 ? -6.115 0.464 2.423 1.00 54.47 273 ASP A N 1
ATOM 2223 C CA . ASP A 1 273 ? -5.885 0.646 0.979 1.00 54.47 273 ASP A CA 1
ATOM 2224 C C . ASP A 1 273 ? -5.386 -0.634 0.283 1.00 54.47 273 ASP A C 1
ATOM 2226 O O . ASP A 1 273 ? -5.532 -0.795 -0.924 1.00 54.47 273 ASP A O 1
ATOM 2230 N N . SER A 1 274 ? -4.824 -1.582 1.039 1.00 46.94 274 SER A N 1
ATOM 2231 C CA . SER A 1 274 ? -4.308 -2.848 0.512 1.00 46.94 274 SER A CA 1
ATOM 2232 C C . SER A 1 274 ? -5.391 -3.883 0.198 1.00 46.94 274 SER A C 1
ATOM 2234 O O . SER A 1 274 ? -5.118 -4.827 -0.548 1.00 46.94 274 SER A O 1
ATOM 2236 N N . THR A 1 275 ? -6.606 -3.726 0.735 1.00 49.38 275 THR A N 1
ATOM 2237 C CA . THR A 1 275 ? -7.720 -4.661 0.504 1.00 49.38 275 THR A CA 1
ATOM 2238 C C . THR A 1 275 ? -8.640 -4.245 -0.645 1.00 49.38 275 THR A C 1
ATOM 2240 O O . THR A 1 275 ? -9.388 -5.092 -1.126 1.00 49.38 275 THR A O 1
ATOM 2243 N N . PHE A 1 276 ? -8.580 -2.982 -1.104 1.00 54.53 276 PHE A N 1
ATOM 2244 C CA . PHE A 1 276 ? -9.459 -2.399 -2.140 1.00 54.53 276 PHE A CA 1
ATOM 2245 C C . PHE A 1 276 ? -10.965 -2.663 -1.921 1.00 54.53 276 PHE A C 1
ATOM 2247 O O . PHE A 1 276 ? -11.755 -2.601 -2.859 1.00 54.53 276 PHE A O 1
ATOM 2254 N N . LEU A 1 277 ? -11.380 -2.944 -0.679 1.00 64.75 277 LEU A N 1
ATOM 2255 C CA . LEU A 1 277 ? -12.750 -3.362 -0.368 1.00 64.75 277 LEU A CA 1
ATOM 2256 C C . LEU A 1 277 ? -13.774 -2.232 -0.471 1.00 64.75 277 LEU A C 1
ATOM 2258 O O . LEU A 1 277 ? -14.953 -2.521 -0.564 1.00 64.75 277 LEU A O 1
ATOM 2262 N N . MET A 1 278 ? -13.359 -0.967 -0.418 1.00 71.75 278 MET A N 1
ATOM 2263 C CA . MET A 1 278 ? -14.242 0.190 -0.594 1.00 71.75 278 MET A CA 1
ATOM 2264 C C . MET A 1 278 ? -13.466 1.292 -1.331 1.00 71.75 278 MET A C 1
ATOM 2266 O O . MET A 1 278 ? -12.710 2.025 -0.691 1.00 71.75 278 MET A O 1
ATOM 2270 N N . PRO A 1 279 ? -13.587 1.398 -2.670 1.00 70.25 279 PRO A N 1
ATOM 2271 C CA . PRO A 1 279 ? -12.819 2.367 -3.461 1.00 70.25 279 PRO A CA 1
ATOM 2272 C C . PRO A 1 279 ? -13.236 3.828 -3.219 1.00 70.25 279 PRO A C 1
ATOM 2274 O O . PRO A 1 279 ? -12.467 4.744 -3.507 1.00 70.25 279 PRO A O 1
ATOM 2277 N N . PHE A 1 280 ? -14.448 4.049 -2.712 1.00 84.12 280 PHE A N 1
ATOM 2278 C CA . PHE A 1 280 ? -14.966 5.335 -2.257 1.00 84.12 280 PHE A CA 1
ATOM 2279 C C . PHE A 1 280 ? -16.046 5.084 -1.199 1.00 84.12 280 PHE A C 1
ATOM 2281 O O . PHE A 1 280 ? -16.658 4.014 -1.181 1.00 84.12 280 PHE A O 1
ATOM 2288 N N . THR A 1 281 ? -16.297 6.072 -0.344 1.00 88.06 281 THR A N 1
ATOM 2289 C CA . THR A 1 281 ? -17.440 6.065 0.582 1.00 88.06 281 THR A CA 1
ATOM 2290 C C . THR A 1 281 ? -18.458 7.136 0.230 1.00 88.06 281 THR A C 1
ATOM 2292 O O . THR A 1 281 ? -19.614 6.968 0.577 1.00 88.06 281 THR A O 1
ATOM 2295 N N . THR A 1 282 ? -18.083 8.159 -0.543 1.00 88.94 282 THR A N 1
ATOM 2296 C CA . THR A 1 282 ? -18.976 9.252 -0.955 1.00 88.94 282 THR A CA 1
ATOM 2297 C C . THR A 1 282 ? -18.846 9.515 -2.449 1.00 88.94 282 THR A C 1
ATOM 2299 O O . THR A 1 282 ? -17.729 9.532 -2.984 1.00 88.94 282 THR A O 1
ATOM 2302 N N . ARG A 1 283 ? -19.973 9.759 -3.129 1.00 86.88 283 ARG A N 1
ATOM 2303 C CA . ARG A 1 283 ? -19.995 10.144 -4.549 1.00 86.88 283 ARG A CA 1
ATOM 2304 C C . ARG A 1 283 ? -21.149 11.087 -4.867 1.00 86.88 283 ARG A C 1
ATOM 2306 O O . ARG A 1 283 ? -22.303 10.682 -4.897 1.00 86.88 283 ARG A O 1
ATOM 2313 N N . ILE A 1 284 ? -20.801 12.308 -5.252 1.00 84.62 284 ILE A N 1
ATOM 2314 C CA . ILE A 1 284 ? -21.719 13.296 -5.816 1.00 84.62 284 ILE A CA 1
ATOM 2315 C C . ILE A 1 284 ? -21.137 13.736 -7.163 1.00 84.62 284 ILE A C 1
ATOM 2317 O O . ILE A 1 284 ? -20.006 14.234 -7.224 1.00 84.62 284 ILE A O 1
ATOM 2321 N N . VAL A 1 285 ? -21.874 13.510 -8.254 1.00 79.75 285 VAL A N 1
ATOM 2322 C CA . VAL A 1 285 ? -21.426 13.862 -9.619 1.00 79.75 285 VAL A CA 1
ATOM 2323 C C . VAL A 1 285 ? -21.080 15.349 -9.701 1.00 79.75 285 VAL A C 1
ATOM 2325 O O . VAL A 1 285 ? -21.744 16.171 -9.081 1.00 79.75 285 VAL A O 1
ATOM 2328 N N . ASP A 1 286 ? -20.009 15.679 -10.430 1.00 74.94 286 ASP A N 1
ATOM 2329 C CA . ASP A 1 286 ? -19.442 17.031 -10.592 1.00 74.94 286 ASP A CA 1
ATOM 2330 C C . ASP A 1 286 ? -18.924 17.716 -9.306 1.00 74.94 286 ASP A C 1
ATOM 2332 O O . ASP A 1 286 ? -18.299 18.775 -9.385 1.00 74.94 286 ASP A O 1
ATOM 2336 N N . HIS A 1 287 ? -19.105 17.105 -8.130 1.00 78.00 287 HIS A N 1
ATOM 2337 C CA . HIS A 1 287 ? -18.743 17.696 -6.840 1.00 78.00 287 HIS A CA 1
ATOM 2338 C C . HIS A 1 287 ? -17.619 16.938 -6.126 1.00 78.00 287 HIS A C 1
ATOM 2340 O O . HIS A 1 287 ? -16.581 17.526 -5.816 1.00 78.00 287 HIS A O 1
ATOM 2346 N N . PHE A 1 288 ? -17.795 15.641 -5.852 1.00 85.50 288 PHE A N 1
ATOM 2347 C CA . PHE A 1 288 ? -16.827 14.877 -5.063 1.00 85.50 288 PHE A CA 1
ATOM 2348 C C . PHE A 1 288 ? -16.925 13.364 -5.285 1.00 85.50 288 PHE A C 1
ATOM 2350 O O . PHE A 1 288 ? -18.002 12.805 -5.480 1.00 85.50 288 PHE A O 1
ATOM 2357 N N . CYS A 1 289 ? -15.781 12.686 -5.223 1.00 86.81 289 CYS A N 1
ATOM 2358 C CA . CYS A 1 289 ? -15.692 11.239 -5.071 1.00 86.81 289 CYS A CA 1
ATOM 2359 C C . CYS A 1 289 ? -14.474 10.914 -4.205 1.00 86.81 289 CYS A C 1
ATOM 2361 O O . CYS A 1 289 ? -13.370 11.407 -4.477 1.00 86.81 289 CYS A O 1
ATOM 2363 N N . GLY A 1 290 ? -14.651 10.084 -3.182 1.00 87.94 290 GLY A N 1
ATOM 2364 C CA . GLY A 1 290 ? -13.540 9.650 -2.343 1.00 87.94 290 GLY A CA 1
ATOM 2365 C C . GLY A 1 290 ? -13.962 8.859 -1.114 1.00 87.94 290 GLY A C 1
ATOM 2366 O O . GLY A 1 290 ? -15.146 8.713 -0.821 1.00 87.94 290 GLY A O 1
ATOM 2367 N N . THR A 1 291 ? -12.961 8.350 -0.406 1.00 90.56 291 THR A N 1
ATOM 2368 C CA . THR A 1 291 ? -13.105 7.713 0.905 1.00 90.56 291 THR A CA 1
ATOM 2369 C C . THR A 1 291 ? -12.891 8.773 1.972 1.00 90.56 291 THR A C 1
ATOM 2371 O O . THR A 1 291 ? -11.821 9.382 2.018 1.00 90.56 291 THR A O 1
ATOM 2374 N N . ILE A 1 292 ? -13.917 9.028 2.779 1.00 93.19 292 ILE A N 1
ATOM 2375 C CA . ILE A 1 292 ? -13.876 9.980 3.900 1.00 93.19 292 ILE A CA 1
ATOM 2376 C C . ILE A 1 292 ? -14.503 9.428 5.189 1.00 93.19 292 ILE A C 1
ATOM 2378 O O . ILE A 1 292 ? -14.376 10.058 6.241 1.00 93.19 292 ILE A O 1
ATOM 2382 N N . ASP A 1 293 ? -15.085 8.230 5.136 1.00 94.81 293 ASP A N 1
ATOM 2383 C CA . ASP A 1 293 ? -15.627 7.509 6.287 1.00 94.81 293 ASP A CA 1
ATOM 2384 C C . ASP A 1 293 ? -14.685 6.385 6.714 1.00 94.81 293 ASP A C 1
ATOM 2386 O O . ASP A 1 293 ? -14.117 5.686 5.871 1.00 94.81 293 ASP A O 1
ATOM 2390 N N . TYR A 1 294 ? -14.526 6.181 8.025 1.00 94.50 294 TYR A N 1
ATOM 2391 C CA . TYR A 1 294 ? -13.560 5.207 8.542 1.00 94.50 294 TYR A CA 1
ATOM 2392 C C . TYR A 1 294 ? -14.037 4.489 9.802 1.00 94.50 294 TYR A C 1
ATOM 2394 O O . TYR A 1 294 ? -14.844 4.999 10.581 1.00 94.50 294 TYR A O 1
ATOM 2402 N N . ILE A 1 295 ? -13.467 3.300 10.023 1.00 95.62 295 ILE A N 1
ATOM 2403 C CA . ILE A 1 295 ? -13.562 2.535 11.269 1.00 95.62 295 ILE A CA 1
ATOM 2404 C C . ILE A 1 295 ? -12.141 2.273 11.763 1.00 95.62 295 ILE A C 1
ATOM 2406 O O . ILE A 1 295 ? -11.434 1.430 11.214 1.00 95.62 295 ILE A O 1
ATOM 2410 N N . TYR A 1 296 ? -11.737 2.967 12.819 1.00 95.06 296 TYR A N 1
ATOM 2411 C CA . TYR A 1 296 ? -10.475 2.761 13.518 1.00 95.06 296 TYR A CA 1
ATOM 2412 C C . TYR A 1 296 ? -10.684 1.976 14.804 1.00 95.06 296 TYR A C 1
ATOM 2414 O O . TYR A 1 296 ? -11.630 2.230 15.545 1.00 95.06 296 TYR A O 1
ATOM 2422 N N . TYR A 1 297 ? -9.781 1.053 15.115 1.00 93.50 297 TYR A N 1
ATOM 2423 C CA . TYR A 1 297 ? -9.873 0.236 16.324 1.00 93.50 297 TYR A CA 1
ATOM 2424 C C . TYR A 1 297 ? -8.533 0.118 17.050 1.00 93.50 297 TYR A C 1
ATOM 2426 O O . TYR A 1 297 ? -7.461 0.260 16.454 1.00 93.50 297 TYR A O 1
ATOM 2434 N N . GLN A 1 298 ? -8.604 -0.158 18.356 1.00 90.75 298 GLN A N 1
ATOM 2435 C CA . GLN A 1 298 ? -7.436 -0.452 19.179 1.00 90.75 298 GLN A CA 1
ATOM 2436 C C . GLN A 1 298 ? -6.970 -1.898 18.943 1.00 90.75 298 GLN A C 1
ATOM 2438 O O . GLN A 1 298 ? -7.540 -2.862 19.456 1.00 90.75 298 GLN A O 1
ATOM 2443 N N . ARG A 1 299 ? -5.940 -2.058 18.117 1.00 86.62 299 ARG A N 1
ATOM 2444 C CA . ARG A 1 299 ? -5.520 -3.331 17.536 1.00 86.62 299 ARG A CA 1
ATOM 2445 C C . ARG A 1 299 ? -5.055 -4.356 18.568 1.00 86.62 299 ARG A C 1
ATOM 2447 O O . ARG A 1 299 ? -5.281 -5.538 18.395 1.00 86.62 299 ARG A O 1
ATOM 2454 N N . ASP A 1 300 ? -4.414 -3.957 19.655 1.00 83.62 300 ASP A N 1
ATOM 2455 C CA . ASP A 1 300 ? -3.969 -4.881 20.713 1.00 83.62 300 ASP A CA 1
ATOM 2456 C C . ASP A 1 300 ? -5.119 -5.650 21.394 1.00 83.62 300 ASP A C 1
ATOM 2458 O O . ASP A 1 300 ? -4.920 -6.795 21.800 1.00 83.62 300 ASP A O 1
ATOM 2462 N N . ARG A 1 301 ? -6.317 -5.061 21.476 1.00 86.69 301 ARG A N 1
ATOM 2463 C CA . ARG A 1 301 ? -7.489 -5.644 22.146 1.00 86.69 301 ARG A CA 1
ATOM 2464 C C . ARG A 1 301 ? -8.622 -6.026 21.198 1.00 86.69 301 ARG A C 1
ATOM 2466 O O . ARG A 1 301 ? -9.443 -6.859 21.567 1.00 86.69 301 ARG A O 1
ATOM 2473 N N . ILE A 1 302 ? -8.690 -5.447 20.003 1.00 90.38 302 ILE A N 1
ATOM 2474 C CA . ILE A 1 302 ? -9.792 -5.627 19.051 1.00 90.38 302 ILE A CA 1
ATOM 2475 C C . ILE A 1 302 ? -9.228 -6.109 17.713 1.00 90.38 302 ILE A C 1
ATOM 2477 O O . ILE A 1 302 ? -8.232 -5.572 17.230 1.00 90.38 302 ILE A O 1
ATOM 2481 N N . ARG A 1 303 ? -9.855 -7.118 17.094 1.00 87.75 303 ARG A N 1
ATOM 2482 C CA . ARG A 1 303 ? -9.460 -7.621 15.764 1.00 87.75 303 ARG A CA 1
ATOM 2483 C C . ARG A 1 303 ? -10.660 -7.766 14.839 1.00 87.75 303 ARG A C 1
ATOM 2485 O O . ARG A 1 303 ? -11.669 -8.321 15.276 1.00 87.75 303 ARG A O 1
ATOM 2492 N N . PRO A 1 304 ? -10.589 -7.294 13.586 1.00 88.69 304 PRO A N 1
ATOM 2493 C CA . PRO A 1 304 ? -11.675 -7.473 12.640 1.00 88.69 304 PRO A CA 1
ATOM 2494 C C . PRO A 1 304 ? -11.767 -8.952 12.248 1.00 88.69 304 PRO A C 1
ATOM 2496 O O . PRO A 1 304 ? -10.770 -9.619 11.985 1.00 88.69 304 PRO A O 1
ATOM 2499 N N . ARG A 1 305 ? -12.992 -9.463 12.241 1.00 86.38 305 ARG A N 1
ATOM 2500 C CA . ARG A 1 305 ? -13.377 -10.826 11.875 1.00 86.38 305 ARG A CA 1
ATOM 2501 C C . ARG A 1 305 ? -14.001 -10.848 10.485 1.00 86.38 305 ARG A C 1
ATOM 2503 O O . ARG A 1 305 ? -13.663 -11.698 9.662 1.00 86.38 305 ARG A O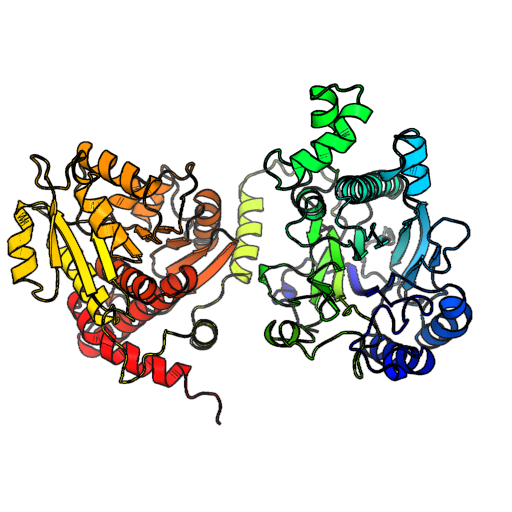 1
ATOM 2510 N N . GLN A 1 306 ? -14.911 -9.914 10.227 1.00 87.69 306 GLN A N 1
ATOM 2511 C CA . GLN A 1 306 ? -15.572 -9.758 8.937 1.00 87.69 306 GLN A CA 1
ATOM 2512 C C . GLN A 1 306 ? -15.750 -8.282 8.603 1.00 87.69 306 GLN A C 1
ATOM 2514 O O . GLN A 1 306 ? -15.941 -7.466 9.499 1.00 87.69 306 GLN A O 1
ATOM 2519 N N . LEU A 1 307 ? -15.748 -7.950 7.317 1.00 90.38 307 LEU A N 1
ATOM 2520 C CA . LEU A 1 307 ? -16.019 -6.601 6.816 1.00 90.38 307 LEU A CA 1
ATOM 2521 C C . LEU A 1 307 ? -17.192 -6.633 5.838 1.00 90.38 307 LEU A C 1
ATOM 2523 O O . LEU A 1 307 ? -17.452 -7.657 5.204 1.00 90.38 307 LEU A O 1
ATOM 2527 N N . LEU A 1 308 ? -17.928 -5.536 5.704 1.00 87.12 308 LEU A N 1
ATOM 2528 C CA . LEU A 1 308 ? -18.883 -5.384 4.613 1.00 87.12 308 LEU A CA 1
ATOM 2529 C C . LEU A 1 308 ? -18.108 -5.334 3.296 1.00 87.12 308 LEU A C 1
ATOM 2531 O O . LEU A 1 308 ? -17.086 -4.663 3.197 1.00 87.12 308 LEU A O 1
ATOM 2535 N N . ASN A 1 309 ? -18.560 -6.110 2.310 1.00 78.81 309 ASN A N 1
ATOM 2536 C CA . ASN A 1 309 ? -17.925 -6.091 0.996 1.00 78.81 309 ASN A CA 1
ATOM 2537 C C . ASN A 1 309 ? -18.209 -4.757 0.301 1.00 78.81 309 ASN A C 1
ATOM 2539 O O . ASN A 1 309 ? -19.232 -4.134 0.597 1.00 78.81 309 ASN A O 1
ATOM 2543 N N . ALA A 1 310 ? -17.369 -4.398 -0.669 1.00 68.62 310 ALA A N 1
ATOM 2544 C CA . ALA A 1 310 ? -17.661 -3.340 -1.617 1.00 68.62 310 ALA A CA 1
ATOM 2545 C C . ALA A 1 310 ? -19.078 -3.532 -2.160 1.00 68.62 310 ALA A C 1
ATOM 2547 O O . ALA A 1 310 ? -19.413 -4.588 -2.703 1.00 68.62 310 ALA A O 1
ATOM 2548 N N . LEU A 1 311 ? -19.919 -2.511 -2.000 1.00 66.19 311 LEU A N 1
ATOM 2549 C CA . LEU A 1 311 ? -21.205 -2.461 -2.698 1.00 66.19 311 LEU A CA 1
ATOM 2550 C C . LEU A 1 311 ? -20.979 -2.247 -4.207 1.00 66.19 311 LEU A C 1
ATOM 2552 O O . LEU A 1 311 ? -21.812 -2.637 -5.019 1.00 66.19 311 LEU A O 1
ATOM 2556 N N . TYR A 1 312 ? -19.803 -1.715 -4.563 1.00 66.69 312 TYR A N 1
ATOM 2557 C CA . TYR A 1 312 ? -19.335 -1.446 -5.917 1.00 66.69 312 TYR A CA 1
ATOM 2558 C C . TYR A 1 312 ? -17.901 -1.976 -6.076 1.00 66.69 312 TYR A C 1
ATOM 2560 O O . TYR A 1 312 ? -16.977 -1.467 -5.446 1.00 66.69 312 TYR A O 1
ATOM 2568 N N . ASN A 1 313 ? -17.729 -3.037 -6.874 1.00 51.03 313 ASN A N 1
ATOM 2569 C CA . ASN A 1 313 ? -16.490 -3.834 -6.941 1.00 51.03 313 ASN A CA 1
ATOM 2570 C C . ASN A 1 313 ? -15.397 -3.245 -7.851 1.00 51.03 313 ASN A C 1
ATOM 2572 O O . ASN A 1 313 ? -14.247 -3.670 -7.776 1.00 51.03 313 ASN A O 1
ATOM 2576 N N . ASP A 1 314 ? -15.731 -2.281 -8.702 1.00 54.88 314 ASP A N 1
ATOM 2577 C CA . ASP A 1 314 ? -14.803 -1.601 -9.589 1.00 54.88 314 ASP A CA 1
ATOM 2578 C C . ASP A 1 314 ? -15.009 -0.087 -9.470 1.00 54.88 314 ASP A C 1
ATOM 2580 O O . ASP A 1 314 ? -16.093 0.443 -9.703 1.00 54.88 314 ASP A O 1
ATOM 2584 N N . GLY A 1 315 ? -13.960 0.665 -9.132 1.00 57.66 315 GLY A N 1
ATOM 2585 C CA . GLY A 1 315 ? -14.021 2.135 -9.108 1.00 57.66 315 GLY A CA 1
ATOM 2586 C C . GLY A 1 315 ? -14.455 2.769 -10.445 1.00 57.66 315 GLY A C 1
ATOM 2587 O O . GLY A 1 315 ? -14.630 3.980 -10.509 1.00 57.66 315 GLY A O 1
ATOM 2588 N N . GLU A 1 316 ? -14.647 1.972 -11.501 1.00 64.44 316 GLU A N 1
ATOM 2589 C CA . GLU A 1 316 ? -15.241 2.353 -12.781 1.00 64.44 316 GLU A CA 1
ATOM 2590 C C . GLU A 1 316 ? -16.665 2.896 -12.648 1.00 64.44 316 GLU A C 1
ATOM 2592 O O . GLU A 1 316 ? -16.996 3.859 -13.333 1.00 64.44 316 GLU A O 1
ATOM 2597 N N . GLN A 1 317 ? -17.501 2.368 -11.744 1.00 67.00 317 GLN A N 1
ATOM 2598 C CA . GLN A 1 317 ? -18.847 2.930 -11.543 1.00 67.00 317 GLN A CA 1
ATOM 2599 C C . GLN A 1 317 ? -18.790 4.348 -10.968 1.00 67.00 317 GLN A C 1
ATOM 2601 O O . GLN A 1 317 ? -19.487 5.232 -11.456 1.00 67.00 317 GLN A O 1
ATOM 2606 N N . ALA A 1 318 ? -17.878 4.605 -10.026 1.00 63.56 318 ALA A N 1
ATOM 2607 C CA . ALA A 1 318 ? -17.628 5.948 -9.500 1.00 63.56 318 ALA A CA 1
ATOM 2608 C C . ALA A 1 318 ? -17.117 6.943 -10.557 1.00 63.56 318 ALA A C 1
ATOM 2610 O O . ALA A 1 318 ? -17.289 8.150 -10.387 1.00 63.56 318 ALA A O 1
ATOM 2611 N N . LYS A 1 319 ? -16.504 6.458 -11.643 1.00 69.69 319 LYS A N 1
ATOM 2612 C CA . LYS A 1 319 ? -16.024 7.295 -12.753 1.00 69.69 319 LYS A CA 1
ATOM 2613 C C . LYS A 1 319 ? -17.107 7.627 -13.773 1.00 69.69 319 LYS A C 1
ATOM 2615 O O . LYS A 1 319 ? -16.854 8.463 -14.634 1.00 69.69 319 LYS A O 1
ATOM 2620 N N . ARG A 1 320 ? -18.281 6.992 -13.713 1.00 75.50 320 ARG A N 1
ATOM 2621 C CA . ARG A 1 320 ? -19.359 7.297 -14.655 1.00 75.50 320 ARG A CA 1
ATOM 2622 C C . ARG A 1 320 ? -19.970 8.659 -14.336 1.00 75.50 320 ARG A C 1
ATOM 2624 O O . ARG A 1 320 ? -20.182 9.009 -13.171 1.00 75.50 320 ARG A O 1
ATOM 2631 N N . ASP A 1 321 ? -20.275 9.406 -15.390 1.00 73.38 321 ASP A N 1
ATOM 2632 C CA . ASP A 1 321 ? -20.882 10.738 -15.297 1.00 73.38 321 ASP A CA 1
ATOM 2633 C C . ASP A 1 321 ? -22.365 10.687 -14.889 1.00 73.38 321 ASP A C 1
ATOM 2635 O O . ASP A 1 321 ? -22.939 11.698 -14.491 1.00 73.38 321 ASP A O 1
ATOM 2639 N N . ASP A 1 322 ? -22.999 9.514 -14.974 1.00 78.44 322 ASP A N 1
ATOM 2640 C CA . ASP A 1 322 ? -24.391 9.276 -14.584 1.00 78.44 322 ASP A CA 1
ATOM 2641 C C . ASP A 1 322 ? -24.542 8.685 -13.171 1.00 78.44 322 ASP A C 1
ATOM 2643 O O . ASP A 1 322 ? -25.651 8.642 -12.637 1.00 78.44 322 ASP A O 1
ATOM 2647 N N . PHE A 1 323 ? -23.446 8.261 -12.534 1.00 84.81 323 PHE A N 1
ATOM 2648 C CA . PHE A 1 323 ? -23.486 7.615 -11.225 1.00 84.81 323 PHE A CA 1
ATOM 2649 C C . PHE A 1 323 ? -23.292 8.618 -10.081 1.00 84.81 323 PHE A C 1
ATOM 2651 O O . PHE A 1 323 ? -22.179 9.082 -9.813 1.00 84.81 323 PHE A O 1
ATOM 2658 N N . THR A 1 324 ? -24.384 8.901 -9.367 1.00 88.56 324 THR A N 1
ATOM 2659 C CA . THR A 1 324 ? -24.422 9.759 -8.176 1.00 88.56 324 THR A CA 1
ATOM 2660 C C . THR A 1 324 ? -25.086 9.050 -6.999 1.00 88.56 324 THR A C 1
ATOM 2662 O O . THR A 1 324 ? -25.890 8.132 -7.181 1.00 88.56 324 THR A O 1
ATOM 2665 N N . LEU A 1 325 ? -24.777 9.515 -5.794 1.00 91.62 325 LEU A N 1
ATOM 2666 C CA . LEU A 1 325 ? -25.507 9.231 -4.568 1.00 91.62 325 LEU A CA 1
ATOM 2667 C C . LEU A 1 325 ? -26.143 10.544 -4.045 1.00 91.62 325 LEU A C 1
ATOM 2669 O O . LEU A 1 325 ? -25.583 11.615 -4.298 1.00 91.62 325 LEU A O 1
ATOM 2673 N N . PRO A 1 326 ? -27.304 10.504 -3.360 1.00 93.81 326 PRO A N 1
ATOM 2674 C CA . PRO A 1 326 ? -28.216 9.365 -3.226 1.00 93.81 326 PRO A CA 1
ATOM 2675 C C . PRO A 1 326 ? -28.797 8.923 -4.577 1.00 93.81 326 PRO A C 1
ATOM 2677 O O . PRO A 1 326 ? -28.798 9.689 -5.546 1.00 93.81 326 PRO A O 1
ATOM 2680 N N . ASN A 1 327 ? -29.317 7.697 -4.640 1.00 92.06 327 ASN A N 1
ATOM 2681 C CA . ASN A 1 327 ? -29.985 7.157 -5.826 1.00 92.06 327 ASN A CA 1
ATOM 2682 C C . ASN A 1 327 ? -31.125 6.191 -5.458 1.00 92.06 327 ASN A C 1
ATOM 2684 O O . ASN A 1 327 ? -31.560 6.120 -4.313 1.00 92.06 327 ASN A O 1
ATOM 2688 N N . GLU A 1 328 ? -31.646 5.455 -6.440 1.00 91.94 328 GLU A N 1
ATOM 2689 C CA . GLU A 1 328 ? -32.776 4.540 -6.242 1.00 91.94 328 GLU A CA 1
ATOM 2690 C C . GLU A 1 328 ? -32.488 3.389 -5.268 1.00 91.94 328 GLU A C 1
ATOM 2692 O O . GLU A 1 328 ? -33.427 2.827 -4.703 1.00 91.94 328 GLU A O 1
ATOM 2697 N N . GLN A 1 329 ? -31.212 3.047 -5.070 1.00 89.50 329 GLN A N 1
ATOM 2698 C CA . GLN A 1 329 ? -30.767 1.941 -4.224 1.00 89.50 329 GLN A CA 1
ATOM 2699 C C . GLN A 1 329 ? -30.197 2.415 -2.887 1.00 89.50 329 GLN A C 1
ATOM 2701 O O . GLN A 1 329 ? -30.344 1.692 -1.902 1.00 89.50 329 GLN A O 1
ATOM 2706 N N . HIS A 1 330 ? -29.593 3.608 -2.848 1.00 92.12 330 HIS A N 1
ATOM 2707 C CA . HIS A 1 330 ? -28.892 4.134 -1.677 1.00 92.12 330 HIS A CA 1
ATOM 2708 C C . HIS A 1 330 ? -29.481 5.459 -1.179 1.00 92.12 330 HIS A C 1
ATOM 2710 O O . HIS A 1 330 ? -29.568 6.419 -1.950 1.00 92.12 330 HIS A O 1
ATOM 2716 N N . PRO A 1 331 ? -29.843 5.546 0.116 1.00 94.44 331 PRO A N 1
ATOM 2717 C CA . PRO A 1 331 ? -30.561 6.687 0.687 1.00 94.44 331 PRO A CA 1
ATOM 2718 C C . PRO A 1 331 ? -29.676 7.841 1.175 1.00 94.44 331 PRO A C 1
ATOM 2720 O O . PRO A 1 331 ? -30.189 8.807 1.744 1.00 94.44 331 PRO A O 1
ATOM 2723 N N . SER A 1 332 ? -28.366 7.741 0.999 1.00 95.44 332 SER A N 1
ATOM 2724 C CA . SER A 1 332 ? -27.387 8.749 1.398 1.00 95.44 332 SER A CA 1
ATOM 2725 C C . SER A 1 332 ? -26.420 8.995 0.251 1.00 95.44 332 SER A C 1
ATOM 2727 O O . SER A 1 332 ? -26.284 8.146 -0.629 1.00 95.44 332 SER A O 1
ATOM 2729 N N . ASP A 1 333 ? -25.755 10.144 0.268 1.00 93.56 333 ASP A N 1
ATOM 2730 C CA . ASP A 1 333 ? -24.592 10.446 -0.563 1.00 93.56 333 ASP A CA 1
ATOM 2731 C C . ASP A 1 333 ? -23.331 9.681 -0.127 1.00 93.56 333 ASP A C 1
ATOM 2733 O O . ASP A 1 333 ? -22.355 9.603 -0.882 1.00 93.56 333 ASP A O 1
ATOM 2737 N N . HIS A 1 334 ? -23.393 9.051 1.049 1.00 94.62 334 HIS A N 1
ATOM 2738 C CA . HIS A 1 334 ? -22.402 8.117 1.560 1.00 94.62 334 HIS A CA 1
ATOM 2739 C C . HIS A 1 334 ? -22.837 6.648 1.395 1.00 94.62 334 HIS A C 1
ATOM 2741 O O . HIS A 1 334 ? -24.020 6.313 1.262 1.00 94.62 334 HIS A O 1
ATOM 2747 N N . LEU A 1 335 ? -21.864 5.745 1.470 1.00 93.50 335 LEU A N 1
ATOM 2748 C CA . LEU A 1 335 ? -22.031 4.301 1.575 1.00 93.50 335 LEU A CA 1
ATOM 2749 C C . LEU A 1 335 ? -21.709 3.838 3.005 1.00 93.50 335 LEU A C 1
ATOM 2751 O O . LEU A 1 335 ? -20.791 4.369 3.634 1.00 93.50 335 LEU A O 1
ATOM 2755 N N . PRO A 1 336 ? -22.422 2.829 3.531 1.00 94.31 336 PRO A N 1
ATOM 2756 C CA . PRO A 1 336 ? -22.183 2.323 4.876 1.00 94.31 336 PRO A CA 1
ATOM 2757 C C . PRO A 1 336 ? -20.868 1.541 4.974 1.00 94.31 336 PRO A C 1
ATOM 2759 O O . PRO A 1 336 ? -20.530 0.748 4.094 1.00 94.31 336 PRO A O 1
ATOM 2762 N N . LEU A 1 337 ? -20.184 1.663 6.115 1.00 94.62 337 LEU A N 1
ATOM 2763 C CA . LEU A 1 337 ? -19.088 0.772 6.501 1.00 94.62 337 LEU A CA 1
ATOM 2764 C C . LEU A 1 337 ? -19.507 -0.075 7.698 1.00 94.62 337 LEU A C 1
ATOM 2766 O O . LEU A 1 337 ? -19.995 0.448 8.698 1.00 94.62 337 LEU A O 1
ATOM 2770 N N . MET A 1 338 ? -19.265 -1.384 7.644 1.00 95.00 338 MET A N 1
ATOM 2771 C CA . MET A 1 338 ? -19.555 -2.278 8.769 1.00 95.00 338 MET A CA 1
ATOM 2772 C C . MET A 1 338 ? -18.420 -3.267 9.009 1.00 95.00 338 MET A C 1
ATOM 2774 O O . MET A 1 338 ? -17.861 -3.830 8.071 1.00 95.00 338 MET A O 1
ATOM 2778 N N . ALA A 1 339 ? -18.084 -3.499 10.272 1.00 94.06 339 ALA A N 1
ATOM 2779 C CA . ALA A 1 339 ? -17.089 -4.482 10.674 1.00 94.06 339 ALA A CA 1
ATOM 2780 C C . ALA A 1 339 ? -17.631 -5.345 11.815 1.00 94.06 339 ALA A C 1
ATOM 2782 O O . ALA A 1 339 ? -18.226 -4.840 12.764 1.00 94.06 339 ALA A O 1
ATOM 2783 N N . GLU A 1 340 ? -17.419 -6.653 11.728 1.00 93.94 340 GLU A N 1
ATOM 2784 C CA . GLU A 1 340 ? -17.531 -7.567 12.858 1.00 93.94 340 GLU A CA 1
ATOM 2785 C C . GLU A 1 340 ? -16.153 -7.701 13.503 1.00 93.94 340 GLU A C 1
ATOM 2787 O O . GLU A 1 340 ? -15.167 -7.943 12.812 1.00 93.94 340 GLU A O 1
ATOM 2792 N N . PHE A 1 341 ? -16.086 -7.569 14.819 1.00 92.88 341 PHE A N 1
ATOM 2793 C CA . PHE A 1 341 ? -14.878 -7.608 15.623 1.00 92.88 341 PHE A CA 1
ATOM 2794 C C . PHE A 1 341 ? -14.914 -8.753 16.635 1.00 92.88 341 PHE A C 1
ATOM 2796 O O . PHE A 1 341 ? -15.967 -9.137 17.148 1.00 92.88 341 PHE A O 1
ATOM 2803 N N . VAL A 1 342 ? -13.729 -9.256 16.974 1.00 89.88 342 VAL A N 1
ATOM 2804 C CA . VAL A 1 342 ? -13.483 -10.043 18.184 1.00 89.88 342 VAL A CA 1
ATOM 2805 C C . VAL A 1 342 ? -12.790 -9.170 19.229 1.00 89.88 342 VAL A C 1
ATOM 2807 O O . VAL A 1 342 ? -11.865 -8.419 18.908 1.00 89.88 342 VAL A O 1
ATOM 2810 N N . LEU A 1 343 ? -13.232 -9.286 20.481 1.00 88.81 343 LEU A N 1
ATOM 2811 C CA . LEU A 1 343 ? -12.600 -8.660 21.637 1.00 88.81 343 LEU A CA 1
ATOM 2812 C C . LEU A 1 343 ? -11.689 -9.663 22.347 1.00 88.81 343 LEU A C 1
ATOM 2814 O O . LEU A 1 343 ? -12.128 -10.744 22.744 1.00 88.81 343 LEU A O 1
ATOM 2818 N N . LEU A 1 344 ? -10.433 -9.280 22.546 1.00 85.25 344 LEU A N 1
ATOM 2819 C CA . LEU A 1 344 ? -9.415 -10.088 23.204 1.00 85.25 344 LEU A CA 1
ATOM 2820 C C . LEU A 1 344 ? -9.354 -9.806 24.719 1.00 85.25 344 LEU A C 1
ATOM 2822 O O . LEU A 1 344 ? -9.624 -8.673 25.148 1.00 85.25 344 LEU A O 1
ATOM 2826 N N . PRO A 1 345 ? -8.976 -10.811 25.536 1.00 75.06 345 PRO A N 1
ATOM 2827 C CA . PRO A 1 345 ? -8.855 -10.657 26.984 1.00 75.06 345 PRO A CA 1
ATOM 2828 C C . PRO A 1 345 ? -7.855 -9.573 27.386 1.00 75.06 345 PRO A C 1
ATOM 2830 O O . PRO A 1 345 ? -6.823 -9.391 26.739 1.00 75.06 345 PRO A O 1
ATOM 2833 N N . SER A 1 346 ? -8.133 -8.900 28.501 1.00 68.38 346 SER A N 1
ATOM 2834 C CA . SER A 1 346 ? -7.149 -8.063 29.190 1.00 68.38 346 SER A CA 1
ATOM 2835 C C . SER A 1 346 ? -6.008 -8.960 29.697 1.00 68.38 346 SER A C 1
ATOM 2837 O O . SER A 1 346 ? -6.222 -9.764 30.602 1.00 68.38 346 SER A O 1
ATOM 2839 N N . SER A 1 347 ? -4.798 -8.885 29.133 1.00 54.72 347 SER A N 1
ATOM 2840 C CA . SER A 1 347 ? -3.652 -9.612 29.697 1.00 54.72 347 SER A CA 1
ATOM 2841 C C . SER A 1 347 ? -3.375 -9.091 31.110 1.00 54.72 347 SER A C 1
ATOM 2843 O O . SER A 1 347 ? -3.150 -7.892 31.275 1.00 54.72 347 SER A O 1
ATOM 2845 N N . SER A 1 348 ? -3.379 -9.967 32.120 1.00 33.31 348 SER A N 1
ATOM 2846 C CA . SER A 1 348 ? -2.926 -9.625 33.470 1.00 33.31 348 SER A CA 1
ATOM 2847 C C . SER A 1 348 ? -1.519 -9.046 33.381 1.00 33.31 348 SER A C 1
ATOM 2849 O O . SER A 1 348 ? -0.593 -9.722 32.929 1.00 33.31 348 SER A O 1
ATOM 2851 N N . THR A 1 349 ? -1.374 -7.793 33.791 1.00 30.34 349 THR A N 1
ATOM 2852 C CA . THR A 1 349 ? -0.094 -7.126 33.997 1.00 30.34 349 THR A CA 1
ATOM 2853 C C . THR A 1 349 ? 0.828 -8.026 34.811 1.00 30.34 349 THR A C 1
ATOM 2855 O O . THR A 1 349 ? 0.586 -8.258 35.993 1.00 30.34 349 THR A O 1
ATOM 2858 N N . ASN A 1 350 ? 1.887 -8.518 34.181 1.00 26.20 350 ASN A N 1
ATOM 2859 C CA . ASN A 1 350 ? 3.141 -8.753 34.867 1.00 26.20 350 ASN A CA 1
ATOM 2860 C C . ASN A 1 350 ? 4.263 -8.271 33.956 1.00 26.20 350 ASN A C 1
ATOM 2862 O O . ASN A 1 350 ? 4.570 -8.870 32.922 1.00 26.20 350 ASN A O 1
ATOM 2866 N N . ASP A 1 351 ? 4.843 -7.154 34.384 1.00 31.25 351 ASP A N 1
ATOM 2867 C CA . ASP A 1 351 ? 6.211 -6.750 34.116 1.00 31.25 351 ASP A CA 1
ATOM 2868 C C . ASP A 1 351 ? 7.133 -7.967 34.230 1.00 31.25 351 ASP A C 1
ATOM 2870 O O . ASP A 1 351 ? 7.490 -8.377 35.329 1.00 31.25 351 ASP A O 1
ATOM 2874 N N . ASN A 1 352 ? 7.438 -8.604 33.098 1.00 25.59 352 ASN A N 1
ATOM 2875 C CA . ASN A 1 352 ? 8.627 -9.440 32.881 1.00 25.59 352 ASN A CA 1
ATOM 2876 C C . ASN A 1 352 ? 8.747 -9.983 31.450 1.00 25.59 352 ASN A C 1
ATOM 2878 O O . ASN A 1 352 ? 9.518 -10.910 31.205 1.00 25.59 352 ASN A O 1
ATOM 2882 N N . ILE A 1 353 ? 8.091 -9.375 30.460 1.00 30.73 353 ILE A N 1
ATOM 2883 C CA . ILE A 1 353 ? 8.576 -9.509 29.086 1.00 30.73 353 ILE A CA 1
ATOM 2884 C C . ILE A 1 353 ? 9.600 -8.399 28.894 1.00 30.73 353 ILE A C 1
ATOM 2886 O O . ILE A 1 353 ? 9.322 -7.333 28.349 1.00 30.73 353 ILE A O 1
ATOM 2890 N N . ARG A 1 354 ? 10.825 -8.680 29.359 1.00 27.47 354 ARG A N 1
ATOM 2891 C CA . ARG A 1 354 ? 12.013 -8.184 28.664 1.00 27.47 354 ARG A CA 1
ATOM 2892 C C . ARG A 1 354 ? 11.720 -8.371 27.182 1.00 27.47 354 ARG A C 1
ATOM 2894 O O . ARG A 1 354 ? 11.515 -9.496 26.739 1.00 27.47 354 ARG A O 1
ATOM 2901 N N . THR A 1 355 ? 11.644 -7.260 26.464 1.00 30.36 355 THR A N 1
ATOM 2902 C CA . THR A 1 355 ? 11.618 -7.190 25.010 1.00 30.36 355 THR A CA 1
ATOM 2903 C C . THR A 1 355 ? 12.796 -7.987 24.466 1.00 30.36 355 THR A C 1
ATOM 2905 O O . THR A 1 355 ? 13.886 -7.454 24.277 1.00 30.36 355 THR A O 1
ATOM 2908 N N . THR A 1 356 ? 12.600 -9.282 24.260 1.00 26.91 356 THR A N 1
ATOM 2909 C CA . THR A 1 356 ? 13.445 -10.090 23.403 1.00 26.91 356 THR A CA 1
ATOM 2910 C C . THR A 1 356 ? 12.810 -10.049 22.025 1.00 26.91 356 THR A C 1
ATOM 2912 O O . THR A 1 356 ? 11.652 -10.413 21.819 1.00 26.91 356 THR A O 1
ATOM 2915 N N . THR A 1 357 ? 13.594 -9.530 21.088 1.00 31.48 357 THR A N 1
ATOM 2916 C CA . THR A 1 357 ? 13.338 -9.321 19.658 1.00 31.48 357 THR A CA 1
ATOM 2917 C C . THR A 1 357 ? 12.622 -10.501 18.974 1.00 31.48 357 THR A C 1
ATOM 2919 O O . THR A 1 357 ? 11.912 -10.312 17.992 1.00 31.48 357 THR A O 1
ATOM 2922 N N . THR A 1 358 ? 12.714 -11.702 19.543 1.00 29.05 358 THR A N 1
ATOM 2923 C CA . THR A 1 358 ? 12.159 -12.968 19.055 1.00 29.05 358 THR A CA 1
ATOM 2924 C C . THR A 1 358 ? 10.624 -13.037 19.016 1.00 29.05 358 THR A C 1
ATOM 2926 O O . THR A 1 358 ? 10.083 -13.534 18.037 1.00 29.05 358 THR A O 1
ATOM 2929 N N . THR A 1 359 ? 9.880 -12.514 20.002 1.00 27.88 359 THR A N 1
ATOM 2930 C CA . THR A 1 359 ? 8.403 -12.687 20.033 1.00 27.88 359 THR A CA 1
ATOM 2931 C C . THR A 1 359 ? 7.671 -11.721 19.094 1.00 27.88 359 THR A C 1
ATOM 2933 O O . THR A 1 359 ? 6.647 -12.068 18.508 1.00 27.88 359 THR A O 1
ATOM 2936 N N . VAL A 1 360 ? 8.222 -10.517 18.890 1.00 34.50 360 VAL A N 1
ATOM 2937 C CA . VAL A 1 360 ? 7.722 -9.570 17.877 1.00 34.50 360 VAL A CA 1
ATOM 2938 C C . VAL A 1 360 ? 8.005 -10.105 16.476 1.00 34.50 360 VAL A C 1
ATOM 2940 O O . VAL A 1 360 ? 7.122 -10.021 15.631 1.00 34.50 360 VAL A O 1
ATOM 2943 N N . LEU A 1 361 ? 9.177 -10.710 16.245 1.00 31.95 361 LEU A N 1
ATOM 2944 C CA . LEU A 1 361 ? 9.495 -11.400 14.991 1.00 31.95 361 LEU A CA 1
ATOM 2945 C C . LEU A 1 361 ? 8.542 -12.574 14.733 1.00 31.95 361 LEU A C 1
ATOM 2947 O O . LEU A 1 361 ? 8.021 -12.674 13.632 1.00 31.95 361 LEU A O 1
ATOM 2951 N N . PHE A 1 362 ? 8.205 -13.374 15.750 1.00 29.52 362 PHE A N 1
ATOM 2952 C CA . PHE A 1 362 ? 7.309 -14.530 15.603 1.00 29.52 362 PHE A CA 1
ATOM 2953 C C . PHE A 1 362 ? 5.862 -14.143 15.241 1.00 29.52 362 PHE A C 1
ATOM 2955 O O . PHE A 1 362 ? 5.237 -14.764 14.388 1.00 29.52 362 PHE A O 1
ATOM 2962 N N . ILE A 1 363 ? 5.322 -13.073 15.839 1.00 32.78 363 ILE A N 1
ATOM 2963 C CA . ILE A 1 363 ? 3.959 -12.596 15.533 1.00 32.78 363 ILE A CA 1
ATOM 2964 C C . ILE A 1 363 ? 3.923 -11.841 14.194 1.00 32.78 363 ILE A C 1
ATOM 2966 O O . ILE A 1 363 ? 2.962 -11.980 13.437 1.00 32.78 363 ILE A O 1
ATOM 2970 N N . ARG A 1 364 ? 4.971 -11.071 13.862 1.00 33.12 364 ARG A N 1
ATOM 2971 C CA . ARG A 1 364 ? 5.108 -10.416 12.549 1.00 33.12 364 ARG A CA 1
ATOM 2972 C C . ARG A 1 364 ? 5.232 -11.465 11.441 1.00 33.12 364 ARG A C 1
ATOM 2974 O O . ARG A 1 364 ? 4.556 -11.332 10.431 1.00 33.12 364 ARG A O 1
ATOM 2981 N N . HIS A 1 365 ? 5.987 -12.535 11.679 1.00 35.53 365 HIS A N 1
ATOM 2982 C CA . HIS A 1 365 ? 6.117 -13.690 10.798 1.00 35.53 365 HIS A CA 1
ATOM 2983 C C . HIS A 1 365 ? 4.764 -14.384 10.550 1.00 35.53 365 HIS A C 1
ATOM 2985 O O . HIS A 1 365 ? 4.387 -14.555 9.397 1.00 35.53 365 HIS A O 1
ATOM 2991 N N . ILE A 1 366 ? 3.948 -14.634 11.582 1.00 33.09 366 ILE A N 1
ATOM 2992 C CA . ILE A 1 366 ? 2.606 -15.239 11.418 1.00 33.09 366 ILE A CA 1
ATOM 2993 C C . ILE A 1 366 ? 1.612 -14.312 10.676 1.00 33.09 366 ILE A C 1
ATOM 2995 O O . ILE A 1 366 ? 0.810 -14.780 9.866 1.00 33.09 366 ILE A O 1
ATOM 2999 N N . ILE A 1 367 ? 1.662 -12.990 10.897 1.00 38.12 367 ILE A N 1
ATOM 3000 C CA . ILE A 1 367 ? 0.830 -12.006 10.165 1.00 38.12 367 ILE A CA 1
ATOM 3001 C C . ILE A 1 367 ? 1.229 -11.942 8.684 1.00 38.12 367 ILE A C 1
ATOM 3003 O O . ILE A 1 367 ? 0.373 -11.878 7.802 1.00 38.12 367 ILE A O 1
ATOM 3007 N N . ILE A 1 368 ? 2.531 -11.995 8.415 1.00 40.41 368 ILE A N 1
ATOM 3008 C CA . ILE A 1 368 ? 3.098 -12.007 7.070 1.00 40.41 368 ILE A CA 1
ATOM 3009 C C . ILE A 1 368 ? 2.721 -13.322 6.362 1.00 40.41 368 ILE A C 1
ATOM 3011 O O . ILE A 1 368 ? 2.241 -13.255 5.233 1.00 40.41 368 ILE A O 1
ATOM 3015 N N . MET A 1 369 ? 2.733 -14.478 7.044 1.00 37.25 369 MET A N 1
ATOM 3016 C CA . MET A 1 369 ? 2.245 -15.759 6.501 1.00 37.25 369 MET A CA 1
ATOM 3017 C C . MET A 1 369 ? 0.776 -15.731 6.033 1.00 37.25 369 MET A C 1
ATOM 3019 O O . MET A 1 369 ? 0.436 -16.419 5.071 1.00 37.25 369 MET A O 1
ATOM 3023 N N . LYS A 1 370 ? -0.103 -14.938 6.668 1.00 41.84 370 LYS A N 1
ATOM 3024 C CA . LYS A 1 370 ? -1.539 -14.848 6.314 1.00 41.84 370 LYS A CA 1
ATOM 3025 C C . LYS A 1 370 ? -1.882 -13.770 5.274 1.00 41.84 370 LYS A C 1
ATOM 3027 O O . LYS A 1 370 ? -2.977 -13.812 4.715 1.00 41.84 370 LYS A O 1
ATOM 3032 N N . ALA A 1 371 ? -0.954 -12.856 4.978 1.00 57.38 371 ALA A N 1
ATOM 3033 C CA . ALA A 1 371 ? -1.068 -11.847 3.916 1.00 57.38 371 ALA A CA 1
ATOM 3034 C C . ALA A 1 371 ? -0.300 -12.218 2.628 1.00 57.38 371 ALA A C 1
ATOM 3036 O O . ALA A 1 371 ? -0.390 -11.503 1.626 1.00 57.38 371 ALA A O 1
ATOM 3037 N N . VAL A 1 372 ? 0.438 -13.335 2.635 1.00 75.25 372 VAL A N 1
ATOM 3038 C CA . VAL A 1 372 ? 1.126 -13.864 1.455 1.00 75.25 372 VAL A CA 1
ATOM 3039 C C . VAL A 1 372 ? 0.102 -14.398 0.453 1.00 75.25 372 VAL A C 1
ATOM 3041 O O . VAL A 1 372 ? -0.552 -15.419 0.664 1.00 75.25 372 VAL A O 1
ATOM 3044 N N . ARG A 1 373 ? -0.020 -13.714 -0.682 1.00 86.88 373 ARG A N 1
ATOM 3045 C CA . ARG A 1 373 ? -0.852 -14.151 -1.803 1.00 86.88 373 ARG A CA 1
ATOM 3046 C C . ARG A 1 373 ? -0.108 -15.212 -2.603 1.00 86.88 373 ARG A C 1
ATOM 3048 O O . ARG A 1 373 ? 0.968 -14.958 -3.137 1.00 86.88 373 ARG A O 1
ATOM 3055 N N . LYS A 1 374 ? -0.673 -16.412 -2.706 1.00 92.31 374 LYS A N 1
ATOM 3056 C CA . LYS A 1 374 ? -0.122 -17.435 -3.596 1.00 92.31 374 LYS A CA 1
ATOM 3057 C C . LYS A 1 374 ? -0.207 -16.948 -5.043 1.00 92.31 374 LYS A C 1
ATOM 3059 O O . LYS A 1 374 ? -1.241 -16.431 -5.459 1.00 92.31 374 LYS A O 1
ATOM 3064 N N . VAL A 1 375 ? 0.875 -17.118 -5.795 1.00 94.50 375 VAL A N 1
ATOM 3065 C CA . VAL A 1 375 ? 0.872 -16.880 -7.238 1.00 94.50 375 VAL A CA 1
ATOM 3066 C C . VAL A 1 375 ? 0.185 -18.064 -7.910 1.00 94.50 375 VAL A C 1
ATOM 3068 O O . VAL A 1 375 ? 0.745 -19.156 -8.000 1.00 94.50 375 VAL A O 1
ATOM 3071 N N . ASP A 1 376 ? -1.062 -17.851 -8.321 1.00 90.06 376 ASP A N 1
ATOM 3072 C CA . ASP A 1 376 ? -1.893 -18.802 -9.052 1.00 90.06 376 ASP A CA 1
ATOM 3073 C C . ASP A 1 376 ? -2.602 -18.121 -10.235 1.00 90.06 376 ASP A C 1
ATOM 3075 O O . ASP A 1 376 ? -2.543 -16.901 -10.401 1.00 90.06 376 ASP A O 1
ATOM 3079 N N . ILE A 1 377 ? -3.285 -18.907 -11.070 1.00 87.50 377 ILE A N 1
ATOM 3080 C CA . ILE A 1 377 ? -3.982 -18.401 -12.262 1.00 87.50 377 ILE A CA 1
ATOM 3081 C C . ILE A 1 377 ? -5.025 -17.323 -11.915 1.00 87.50 377 ILE A C 1
ATOM 3083 O O . ILE A 1 377 ? -5.222 -16.399 -12.700 1.00 87.50 377 ILE A O 1
ATOM 3087 N N . ASN A 1 378 ? -5.669 -17.384 -10.745 1.00 86.19 378 ASN A N 1
ATOM 3088 C CA . ASN A 1 378 ? -6.669 -16.388 -10.352 1.00 86.19 378 ASN A CA 1
ATOM 3089 C C . ASN A 1 378 ? -6.019 -15.045 -10.014 1.00 86.19 378 ASN A C 1
ATOM 3091 O O . ASN A 1 378 ? -6.506 -14.001 -10.447 1.00 86.19 378 ASN A O 1
ATOM 3095 N N . LEU A 1 379 ? -4.892 -15.060 -9.295 1.00 88.88 379 LEU A N 1
ATOM 3096 C CA . LEU A 1 379 ? -4.102 -13.853 -9.077 1.00 88.88 379 LEU A CA 1
ATOM 3097 C C . LEU A 1 379 ? -3.626 -13.273 -10.415 1.00 88.88 379 LEU A C 1
ATOM 3099 O O . LEU A 1 379 ? -3.742 -12.070 -10.640 1.00 88.88 379 LEU A O 1
ATOM 3103 N N . LEU A 1 380 ? -3.123 -14.117 -11.313 1.00 90.94 380 LEU A N 1
ATOM 3104 C CA . LEU A 1 380 ? -2.608 -13.682 -12.611 1.00 90.94 380 LEU A CA 1
ATOM 3105 C C . LEU A 1 380 ? -3.691 -13.045 -13.498 1.00 90.94 380 LEU A C 1
ATOM 3107 O O . LEU A 1 380 ? -3.412 -12.043 -14.153 1.00 90.94 380 LEU A O 1
ATOM 3111 N N . LYS A 1 381 ? -4.940 -13.529 -13.447 1.00 88.12 381 LYS A N 1
ATOM 3112 C CA . LYS A 1 381 ? -6.098 -12.894 -14.112 1.00 88.12 381 LYS A CA 1
ATOM 3113 C C . LYS A 1 381 ? -6.378 -11.480 -13.613 1.00 88.12 381 LYS A C 1
ATOM 3115 O O . LYS A 1 381 ? -6.743 -10.617 -14.400 1.00 88.12 381 LYS A O 1
ATOM 3120 N N . SER A 1 382 ? -6.164 -11.220 -12.322 1.00 87.31 382 SER A N 1
ATOM 3121 C CA . SER A 1 382 ? -6.304 -9.865 -11.763 1.00 87.31 382 SER A CA 1
ATOM 3122 C C . SER A 1 382 ? -5.186 -8.902 -12.194 1.00 87.31 382 SER A C 1
ATOM 3124 O O . SER A 1 382 ? -5.268 -7.703 -11.942 1.00 87.31 382 SER A O 1
ATOM 3126 N N . MET A 1 383 ? -4.138 -9.418 -12.844 1.00 91.50 383 MET A N 1
ATOM 3127 C CA . MET A 1 383 ? -2.986 -8.667 -13.341 1.00 91.50 383 MET A CA 1
ATOM 3128 C C . MET A 1 383 ? -2.753 -8.978 -14.828 1.00 91.50 383 MET A C 1
ATOM 3130 O O . MET A 1 383 ? -1.696 -9.509 -15.163 1.00 91.50 383 MET A O 1
ATOM 3134 N N . PRO A 1 384 ? -3.713 -8.713 -15.728 1.00 89.38 384 PRO A N 1
ATOM 3135 C CA . PRO A 1 384 ? -3.685 -9.243 -17.089 1.00 89.38 384 PRO A CA 1
ATOM 3136 C C . PRO A 1 384 ? -2.419 -8.837 -17.856 1.00 89.38 384 PRO A C 1
ATOM 3138 O O . PRO A 1 384 ? -1.903 -7.724 -17.716 1.00 89.38 384 PRO A O 1
ATOM 3141 N N . LEU A 1 385 ? -1.919 -9.754 -18.689 1.00 89.88 385 LEU A N 1
ATOM 3142 C CA . LEU A 1 385 ? -0.826 -9.453 -19.610 1.00 89.88 385 LEU A CA 1
ATOM 3143 C C . LEU A 1 385 ? -1.283 -8.413 -20.642 1.00 89.88 385 LEU A C 1
ATOM 3145 O O . LEU A 1 385 ? -2.436 -8.457 -21.072 1.00 89.88 385 LEU A O 1
ATOM 3149 N N . PRO A 1 386 ? -0.382 -7.541 -21.127 1.00 87.25 386 PRO A N 1
ATOM 3150 C CA . PRO A 1 386 ? -0.684 -6.665 -22.252 1.00 87.25 386 PRO A CA 1
ATOM 3151 C C . PRO A 1 386 ? -1.200 -7.482 -23.441 1.00 87.25 386 PRO A C 1
ATOM 3153 O O . PRO A 1 386 ? -0.607 -8.516 -23.785 1.00 87.25 386 PRO A O 1
ATOM 3156 N N . ASN A 1 387 ? -2.309 -7.046 -24.035 1.00 81.56 387 ASN A N 1
ATOM 3157 C CA . ASN A 1 387 ? -2.848 -7.631 -25.256 1.00 81.56 387 ASN A CA 1
ATOM 3158 C C . ASN A 1 387 ? -2.357 -6.830 -26.468 1.00 81.56 387 ASN A C 1
ATOM 3160 O O . ASN A 1 387 ? -2.208 -5.611 -26.385 1.00 81.56 387 ASN A O 1
ATOM 3164 N N . TRP A 1 388 ? -2.068 -7.522 -27.565 1.00 82.31 388 TRP A N 1
ATOM 3165 C CA . TRP A 1 388 ? -1.492 -6.927 -28.766 1.00 82.31 388 TRP A CA 1
ATOM 3166 C C . TRP A 1 388 ? -2.347 -7.320 -29.968 1.00 82.31 388 TRP A C 1
ATOM 3168 O O . TRP A 1 388 ? -2.416 -8.501 -30.298 1.00 82.31 388 TRP A O 1
ATOM 3178 N N . ASP A 1 389 ? -2.963 -6.336 -30.619 1.00 76.56 389 ASP A N 1
ATOM 3179 C CA . ASP A 1 389 ? -3.709 -6.537 -31.865 1.00 76.56 389 ASP A CA 1
ATOM 3180 C C . ASP A 1 389 ? -2.753 -6.800 -33.041 1.00 76.56 389 ASP A C 1
ATOM 3182 O O . ASP A 1 389 ? -1.566 -6.461 -32.968 1.00 76.56 389 ASP A O 1
ATOM 3186 N N . ASP A 1 390 ? -3.268 -7.337 -34.151 1.00 73.06 390 ASP A N 1
ATOM 3187 C CA . ASP A 1 390 ? -2.480 -7.659 -35.356 1.00 73.06 390 ASP A CA 1
ATOM 3188 C C . ASP A 1 390 ? -1.724 -6.442 -35.938 1.00 73.06 390 ASP A C 1
ATOM 3190 O O . ASP A 1 390 ? -0.647 -6.595 -36.518 1.00 73.06 390 ASP A O 1
ATOM 3194 N N . ASP A 1 391 ? -2.225 -5.223 -35.706 1.00 69.00 391 ASP A N 1
ATOM 3195 C CA . ASP A 1 391 ? -1.608 -3.959 -36.140 1.00 69.00 391 ASP A CA 1
ATOM 3196 C C . ASP A 1 391 ? -0.525 -3.427 -35.169 1.00 69.00 391 ASP A C 1
ATOM 3198 O O . ASP A 1 391 ? 0.043 -2.344 -35.359 1.00 69.00 391 ASP A O 1
ATOM 3202 N N . THR A 1 392 ? -0.207 -4.168 -34.101 1.00 79.25 392 THR A N 1
ATOM 3203 C CA . THR A 1 392 ? 0.733 -3.730 -33.060 1.00 79.25 392 THR A CA 1
ATOM 3204 C C . THR A 1 392 ? 2.169 -3.648 -33.579 1.00 79.25 392 THR A C 1
ATOM 3206 O O . THR A 1 392 ? 2.812 -4.640 -33.927 1.00 79.25 392 THR A O 1
ATOM 3209 N N . SER A 1 393 ? 2.753 -2.449 -33.521 1.00 84.00 393 SER A N 1
ATOM 3210 C CA . SER A 1 393 ? 4.155 -2.238 -33.886 1.00 84.00 393 SER A CA 1
ATOM 3211 C C . SER A 1 393 ? 5.136 -2.718 -32.804 1.00 84.00 393 SER A C 1
ATOM 3213 O O . SER A 1 393 ? 4.848 -2.722 -31.605 1.00 84.00 393 SER A O 1
ATOM 3215 N N . LYS A 1 394 ? 6.389 -2.995 -33.194 1.00 84.38 394 LYS A N 1
ATOM 3216 C CA . LYS A 1 394 ? 7.483 -3.227 -32.229 1.00 84.38 394 LYS A CA 1
ATOM 3217 C C . LYS A 1 394 ? 7.734 -2.043 -31.284 1.00 84.38 394 LYS A C 1
ATOM 3219 O O . LYS A 1 394 ? 8.327 -2.244 -30.235 1.00 84.38 394 LYS A O 1
ATOM 3224 N N . ALA A 1 395 ? 7.315 -0.825 -31.640 1.00 83.19 395 ALA A N 1
ATOM 3225 C CA . ALA A 1 395 ? 7.423 0.330 -30.750 1.00 83.19 395 ALA A CA 1
ATOM 3226 C C . ALA A 1 395 ? 6.382 0.273 -29.621 1.00 83.19 395 ALA A C 1
ATOM 3228 O O . ALA A 1 395 ? 6.696 0.646 -28.494 1.00 83.19 395 ALA A O 1
ATOM 3229 N N . SER A 1 396 ? 5.187 -0.256 -29.904 1.00 84.31 396 SER A N 1
ATOM 3230 C CA . SER A 1 396 ? 4.092 -0.408 -28.938 1.00 84.31 396 SER A CA 1
ATOM 3231 C C . SER A 1 396 ? 4.431 -1.407 -27.827 1.00 84.31 396 SER A C 1
ATOM 3233 O O . SER A 1 396 ? 4.084 -1.184 -26.675 1.00 84.31 396 SER A O 1
ATOM 3235 N N . ARG A 1 397 ? 5.208 -2.453 -28.144 1.00 90.44 397 ARG A N 1
ATOM 3236 C CA . ARG A 1 397 ? 5.735 -3.434 -27.169 1.00 90.44 397 ARG A CA 1
ATOM 3237 C C . ARG A 1 397 ? 6.955 -2.934 -26.377 1.00 90.44 397 ARG A C 1
ATOM 3239 O O . ARG A 1 397 ? 7.632 -3.712 -25.702 1.00 90.44 397 ARG A O 1
ATOM 3246 N N . GLY A 1 398 ? 7.246 -1.641 -26.516 1.00 94.12 398 GLY A N 1
ATOM 3247 C CA . GLY A 1 398 ? 8.273 -0.893 -25.811 1.00 94.12 398 GLY A CA 1
ATOM 3248 C C . GLY A 1 398 ? 9.713 -1.302 -26.101 1.00 94.12 398 GLY A C 1
ATOM 3249 O O . GLY A 1 398 ? 10.024 -2.172 -26.922 1.00 94.12 398 GLY A O 1
ATOM 3250 N N . LYS A 1 399 ? 10.625 -0.589 -25.438 1.00 97.81 399 LYS A N 1
ATOM 3251 C CA . LYS A 1 399 ? 12.068 -0.752 -25.607 1.00 97.81 399 LYS A CA 1
ATOM 3252 C C . LYS A 1 399 ? 12.763 -0.898 -24.263 1.00 97.81 399 LYS A C 1
ATOM 3254 O O . LYS A 1 399 ? 12.629 -0.024 -23.403 1.00 97.81 399 LYS A O 1
ATOM 3259 N N . LEU A 1 400 ? 13.528 -1.975 -24.129 1.00 98.50 400 LEU A N 1
ATOM 3260 C CA . LEU A 1 400 ? 14.323 -2.293 -22.951 1.00 98.50 400 LEU A CA 1
ATOM 3261 C C . LEU A 1 400 ? 15.791 -1.917 -23.167 1.00 98.50 400 LEU A C 1
ATOM 3263 O O . LEU A 1 400 ? 16.356 -2.210 -24.221 1.00 98.50 400 LEU A O 1
ATOM 3267 N N . LEU A 1 401 ? 16.417 -1.327 -22.150 1.00 98.44 401 LEU A N 1
ATOM 3268 C CA . LEU A 1 401 ? 17.870 -1.194 -22.062 1.00 98.44 401 LEU A CA 1
ATOM 3269 C C . LEU A 1 401 ? 18.410 -2.201 -21.042 1.00 98.44 401 LEU A C 1
ATOM 3271 O O . LEU A 1 401 ? 18.004 -2.172 -19.887 1.00 98.44 401 LEU A O 1
ATOM 3275 N N . ILE A 1 402 ? 19.338 -3.061 -21.441 1.00 98.31 402 ILE A N 1
ATOM 3276 C CA . ILE A 1 402 ? 20.059 -3.959 -20.535 1.00 98.31 402 ILE A CA 1
ATOM 3277 C C . ILE A 1 402 ? 21.494 -3.459 -20.433 1.00 98.31 402 ILE A C 1
ATOM 3279 O O . ILE A 1 402 ? 22.160 -3.295 -21.451 1.00 98.31 402 ILE A O 1
ATOM 3283 N N . ILE A 1 403 ? 21.950 -3.182 -19.217 1.00 97.81 403 ILE A N 1
ATOM 3284 C CA . ILE A 1 403 ? 23.286 -2.674 -18.920 1.00 97.81 403 ILE A CA 1
ATOM 3285 C C . ILE A 1 403 ? 24.016 -3.751 -18.127 1.00 97.81 403 ILE A C 1
ATOM 3287 O O . ILE A 1 403 ? 23.611 -4.097 -17.014 1.00 97.81 403 ILE A O 1
ATOM 3291 N N . GLY A 1 404 ? 25.088 -4.285 -18.698 1.00 96.31 404 GLY A N 1
ATOM 3292 C CA . GLY A 1 404 ? 25.851 -5.335 -18.044 1.00 96.31 404 GLY A CA 1
ATOM 3293 C C . GLY A 1 404 ? 26.916 -5.958 -18.930 1.00 96.31 404 GLY A C 1
ATOM 3294 O O . GLY A 1 404 ? 27.355 -5.366 -19.915 1.00 96.31 404 GLY A O 1
ATOM 3295 N N . GLY A 1 405 ? 27.304 -7.175 -18.575 1.00 96.38 405 GLY A N 1
ATOM 3296 C CA . GLY A 1 405 ? 28.358 -7.925 -19.233 1.00 96.38 405 GLY A CA 1
ATOM 3297 C C . GLY A 1 405 ? 29.765 -7.464 -18.856 1.00 96.38 405 GLY A C 1
ATOM 3298 O O . GLY A 1 405 ? 30.012 -6.340 -18.412 1.00 96.38 405 GLY A O 1
ATOM 3299 N N . SER A 1 406 ? 30.701 -8.375 -19.076 1.00 96.75 406 SER A N 1
ATOM 3300 C CA . SER A 1 406 ? 32.131 -8.166 -18.928 1.00 96.75 406 SER A CA 1
ATOM 3301 C C . SER A 1 406 ? 32.871 -9.091 -19.881 1.00 96.75 406 SER A C 1
ATOM 3303 O O . SER A 1 406 ? 32.301 -10.045 -20.419 1.00 96.75 406 SER A O 1
ATOM 3305 N N . ARG A 1 407 ? 34.174 -8.871 -20.045 1.00 95.62 407 ARG A N 1
ATOM 3306 C CA . ARG A 1 407 ? 35.038 -9.772 -20.812 1.00 95.62 407 ARG A CA 1
ATOM 3307 C C . ARG A 1 407 ? 35.000 -11.214 -20.291 1.00 95.62 407 ARG A C 1
ATOM 3309 O O . ARG A 1 407 ? 35.211 -12.137 -21.072 1.00 95.62 407 ARG A O 1
ATOM 3316 N N . ARG A 1 408 ? 34.748 -11.417 -18.991 1.00 94.19 408 ARG A N 1
ATOM 3317 C CA . ARG A 1 408 ? 34.675 -12.752 -18.372 1.00 94.19 408 ARG A CA 1
ATOM 3318 C C . ARG A 1 408 ? 33.277 -13.361 -18.419 1.00 94.19 408 ARG A C 1
ATOM 3320 O O . ARG A 1 408 ? 33.169 -14.578 -18.528 1.00 94.19 408 ARG A O 1
ATOM 3327 N N . LEU A 1 409 ? 32.228 -12.541 -18.349 1.00 94.69 409 LEU A N 1
ATOM 3328 C CA . LEU A 1 409 ? 30.840 -12.991 -18.210 1.00 94.69 409 LEU A CA 1
ATOM 3329 C C . LEU A 1 409 ? 29.907 -12.436 -19.311 1.00 94.69 409 LEU A C 1
ATOM 3331 O O . LEU A 1 409 ? 28.831 -11.918 -19.002 1.00 94.69 409 LEU A O 1
ATOM 3335 N N . PRO A 1 410 ? 30.241 -12.563 -20.613 1.00 94.94 410 PRO A N 1
ATOM 3336 C CA . PRO A 1 410 ? 29.361 -12.078 -21.680 1.00 94.94 410 PRO A CA 1
ATOM 3337 C C . PRO A 1 410 ? 28.062 -12.897 -21.791 1.00 94.94 410 PRO A C 1
ATOM 3339 O O . PRO A 1 410 ? 27.043 -12.389 -22.250 1.00 94.94 410 PRO A O 1
ATOM 3342 N N . GLY A 1 411 ? 28.069 -14.161 -21.349 1.00 96.75 411 GLY A N 1
ATOM 3343 C CA . GLY A 1 411 ? 26.917 -15.064 -21.445 1.00 96.75 411 GLY A CA 1
ATOM 3344 C C . GLY A 1 411 ? 25.696 -14.618 -20.635 1.00 96.75 411 GLY A C 1
ATOM 3345 O O . GLY A 1 411 ? 24.570 -14.792 -21.090 1.00 96.75 411 GLY A O 1
ATOM 3346 N N . ALA A 1 412 ? 25.905 -13.994 -19.477 1.00 97.31 412 ALA A N 1
ATOM 3347 C CA . ALA A 1 412 ? 24.824 -13.560 -18.595 1.00 97.31 412 ALA A CA 1
ATOM 3348 C C . ALA A 1 412 ? 23.905 -12.531 -19.277 1.00 97.31 412 ALA A C 1
ATOM 3350 O O . ALA A 1 412 ? 22.691 -12.716 -19.375 1.00 97.31 412 ALA A O 1
ATOM 3351 N N . ILE A 1 413 ? 24.489 -11.485 -19.869 1.00 97.06 413 ILE A N 1
ATOM 3352 C CA . ILE A 1 413 ? 23.711 -10.476 -20.595 1.00 97.06 413 ILE A CA 1
ATOM 3353 C C . ILE A 1 413 ? 23.072 -11.029 -21.880 1.00 97.06 413 ILE A C 1
ATOM 3355 O O . ILE A 1 413 ? 21.977 -10.595 -22.241 1.00 97.06 413 ILE A O 1
ATOM 3359 N N . ILE A 1 414 ? 23.686 -12.025 -22.537 1.00 98.25 414 ILE A N 1
ATOM 3360 C CA . ILE A 1 414 ? 23.077 -12.745 -23.672 1.00 98.25 414 ILE A CA 1
ATOM 3361 C C . ILE A 1 414 ? 21.777 -13.427 -23.234 1.00 98.25 414 ILE A C 1
ATOM 3363 O O . ILE A 1 414 ? 20.757 -13.299 -23.914 1.00 98.25 414 ILE A O 1
ATOM 3367 N N . LEU A 1 415 ? 21.800 -14.138 -22.105 1.00 98.62 415 LEU A N 1
ATOM 3368 C CA . LEU A 1 415 ? 20.633 -14.850 -21.583 1.00 98.62 415 LEU A CA 1
ATOM 3369 C C . LEU A 1 415 ? 19.513 -13.878 -21.204 1.00 98.62 415 LEU A C 1
ATOM 3371 O O . LEU A 1 415 ? 18.385 -14.050 -21.670 1.00 98.62 415 LEU A O 1
ATOM 3375 N N . ALA A 1 416 ? 19.832 -12.808 -20.471 1.00 98.62 416 ALA A N 1
ATOM 3376 C CA . ALA A 1 416 ? 18.862 -11.773 -20.117 1.00 98.62 416 ALA A CA 1
ATOM 3377 C C . ALA A 1 416 ? 18.228 -11.122 -21.361 1.00 98.62 416 ALA A C 1
ATOM 3379 O O . ALA A 1 416 ? 17.006 -10.972 -21.451 1.00 98.62 416 ALA A O 1
ATOM 3380 N N . ALA A 1 417 ? 19.040 -10.780 -22.363 1.00 98.44 417 ALA A N 1
ATOM 3381 C CA . ALA A 1 417 ? 18.562 -10.143 -23.585 1.00 98.44 417 ALA A CA 1
ATOM 3382 C C . ALA A 1 417 ? 17.671 -11.068 -24.426 1.00 98.44 417 ALA A C 1
ATOM 3384 O O . ALA A 1 417 ? 16.608 -10.650 -24.893 1.00 98.44 417 ALA A O 1
ATOM 3385 N N . ARG A 1 418 ? 18.056 -12.342 -24.577 1.00 98.56 418 ARG A N 1
ATOM 3386 C CA . ARG A 1 418 ? 17.233 -13.338 -25.277 1.00 98.56 418 ARG A CA 1
ATOM 3387 C C . ARG A 1 418 ? 15.918 -13.593 -24.548 1.00 98.56 418 ARG A C 1
ATOM 3389 O O . ARG A 1 418 ? 14.882 -13.668 -25.203 1.00 98.56 418 ARG A O 1
ATOM 3396 N N . ALA A 1 419 ? 15.939 -13.693 -23.220 1.00 98.69 419 ALA A N 1
ATOM 3397 C CA . ALA A 1 419 ? 14.737 -13.887 -22.417 1.00 98.69 419 ALA A CA 1
ATOM 3398 C C . ALA A 1 419 ? 13.750 -12.716 -22.577 1.00 98.69 419 ALA A C 1
ATOM 3400 O O . ALA A 1 419 ? 12.563 -12.936 -22.825 1.00 98.69 419 ALA A O 1
ATOM 3401 N N . ALA A 1 420 ? 14.253 -11.476 -22.545 1.00 98.62 420 ALA A N 1
ATOM 3402 C CA . ALA A 1 420 ? 13.451 -10.276 -22.777 1.00 98.62 420 ALA A CA 1
ATOM 3403 C C . ALA A 1 420 ? 12.814 -10.249 -24.178 1.00 98.62 420 ALA A C 1
ATOM 3405 O O . ALA A 1 420 ? 11.641 -9.908 -24.321 1.00 98.62 420 ALA A O 1
ATOM 3406 N N . LEU A 1 421 ? 13.553 -10.635 -25.223 1.00 98.19 421 LEU A N 1
ATOM 3407 C CA . LEU A 1 421 ? 12.992 -10.748 -26.575 1.00 98.19 421 LEU A CA 1
ATOM 3408 C C . LEU A 1 421 ? 11.917 -11.841 -26.648 1.00 98.19 421 LEU A C 1
ATOM 3410 O O . LEU A 1 421 ? 10.842 -11.623 -27.207 1.00 98.19 421 LEU A O 1
ATOM 3414 N N . ARG A 1 422 ? 12.177 -13.011 -26.053 1.00 97.81 422 ARG A N 1
ATOM 3415 C CA . ARG A 1 422 ? 11.270 -14.168 -26.101 1.00 97.81 422 ARG A CA 1
ATOM 3416 C C . ARG A 1 422 ? 9.978 -13.978 -25.309 1.00 97.81 422 ARG A C 1
ATOM 3418 O O . ARG A 1 422 ? 8.986 -14.592 -25.683 1.00 97.81 422 ARG A O 1
ATOM 3425 N N . ILE A 1 423 ? 9.959 -13.120 -24.284 1.00 96.88 423 ILE A N 1
ATOM 3426 C CA . ILE A 1 423 ? 8.728 -12.764 -23.552 1.00 96.88 423 ILE A CA 1
ATOM 3427 C C . ILE A 1 423 ? 7.880 -11.688 -24.260 1.00 96.88 423 ILE A C 1
ATOM 3429 O O . ILE A 1 423 ? 6.819 -11.293 -23.770 1.00 96.88 423 ILE A O 1
ATOM 3433 N N . GLY A 1 424 ? 8.337 -11.203 -25.420 1.00 94.69 424 GLY A N 1
ATOM 3434 C CA . GLY A 1 424 ? 7.584 -10.286 -26.273 1.00 94.69 424 GLY A CA 1
ATOM 3435 C C . GLY A 1 424 ? 7.985 -8.814 -26.172 1.00 94.69 424 GLY A C 1
ATOM 3436 O O . GLY A 1 424 ? 7.235 -7.966 -26.654 1.00 94.69 424 GLY A O 1
ATOM 3437 N N . CYS A 1 425 ? 9.147 -8.483 -25.591 1.00 96.12 425 CYS A N 1
ATOM 3438 C CA . CYS A 1 425 ? 9.661 -7.112 -25.633 1.00 96.12 425 CYS A CA 1
ATOM 3439 C C . CYS A 1 425 ? 9.859 -6.654 -27.087 1.00 96.12 425 CYS A C 1
ATOM 3441 O O . CYS A 1 425 ? 10.399 -7.386 -27.917 1.00 96.12 425 CYS A O 1
ATOM 3443 N N . GLY A 1 426 ? 9.435 -5.428 -27.399 1.00 95.38 426 GLY A N 1
ATOM 3444 C CA . GLY A 1 426 ? 9.464 -4.907 -28.762 1.00 95.38 426 GLY A CA 1
ATOM 3445 C C . GLY A 1 426 ? 10.867 -4.757 -29.345 1.00 95.38 426 GLY A C 1
ATOM 3446 O O . GLY A 1 426 ? 11.119 -5.180 -30.474 1.00 95.38 426 GLY A O 1
ATOM 3447 N N . THR A 1 427 ? 11.784 -4.152 -28.586 1.00 97.31 427 THR A N 1
ATOM 3448 C CA . THR A 1 427 ? 13.207 -4.037 -28.943 1.00 97.31 427 THR A CA 1
ATOM 3449 C C . THR A 1 427 ? 14.084 -4.046 -27.695 1.00 97.31 427 THR A C 1
ATOM 3451 O O . THR A 1 427 ? 13.719 -3.462 -26.676 1.00 97.31 427 THR A O 1
ATOM 3454 N N . VAL A 1 428 ? 15.270 -4.651 -27.788 1.00 98.31 428 VAL A N 1
ATOM 3455 C CA . VAL A 1 428 ? 16.248 -4.696 -26.693 1.00 98.31 428 VAL A CA 1
ATOM 3456 C C . VAL A 1 428 ? 17.546 -4.023 -27.135 1.00 98.31 428 VAL A C 1
ATOM 3458 O O . VAL A 1 428 ? 18.085 -4.309 -28.207 1.00 98.31 428 VAL A O 1
ATOM 3461 N N . ARG A 1 429 ? 18.041 -3.103 -26.305 1.00 98.06 429 ARG A N 1
ATOM 3462 C CA . ARG A 1 429 ? 19.371 -2.499 -26.422 1.00 98.06 429 ARG A CA 1
ATOM 3463 C C . ARG A 1 429 ? 20.271 -3.089 -25.350 1.00 98.06 429 ARG A C 1
ATOM 3465 O O . ARG A 1 429 ? 19.885 -3.079 -24.186 1.00 98.06 429 ARG A O 1
ATOM 3472 N N . ALA A 1 430 ? 21.455 -3.556 -25.722 1.00 97.88 430 ALA A N 1
ATOM 3473 C CA . ALA A 1 430 ? 22.439 -4.065 -24.772 1.00 97.88 430 ALA A CA 1
ATOM 3474 C C . ALA A 1 430 ? 23.617 -3.095 -24.697 1.00 97.88 430 ALA A C 1
ATOM 3476 O O . ALA A 1 430 ? 24.327 -2.909 -25.684 1.00 97.88 430 ALA A O 1
ATOM 3477 N N . ALA A 1 431 ? 23.800 -2.460 -23.543 1.00 97.31 431 ALA A N 1
ATOM 3478 C CA . ALA A 1 431 ? 24.940 -1.608 -23.262 1.00 97.31 431 ALA A CA 1
ATOM 3479 C C . ALA A 1 431 ? 26.009 -2.411 -22.521 1.00 97.31 431 ALA A C 1
ATOM 3481 O O . ALA A 1 431 ? 25.779 -2.867 -21.400 1.00 97.31 431 ALA A O 1
ATOM 3482 N N . VAL A 1 432 ? 27.145 -2.606 -23.186 1.00 96.94 432 VAL A N 1
ATOM 3483 C CA . VAL A 1 432 ? 28.174 -3.578 -22.802 1.00 96.94 432 VAL A CA 1
ATOM 3484 C C . VAL A 1 432 ? 29.574 -2.991 -22.958 1.00 96.94 432 VAL A C 1
ATOM 3486 O O . VAL A 1 432 ? 29.743 -2.095 -23.786 1.00 96.94 432 VAL A O 1
ATOM 3489 N N . PRO A 1 433 ? 30.588 -3.481 -22.225 1.00 96.56 433 PRO A N 1
ATOM 3490 C CA . PRO A 1 433 ? 31.986 -3.129 -22.474 1.00 96.56 433 PRO A CA 1
ATOM 3491 C C . PRO A 1 433 ? 32.373 -3.288 -23.951 1.00 96.56 433 PRO A C 1
ATOM 3493 O O . PRO A 1 433 ? 31.983 -4.266 -24.596 1.00 96.56 433 PRO A O 1
ATOM 3496 N N . GLU A 1 434 ? 33.131 -2.327 -24.487 1.00 95.75 434 GLU A N 1
ATOM 3497 C CA . GLU A 1 434 ? 33.568 -2.287 -25.893 1.00 95.75 434 GLU A CA 1
ATOM 3498 C C . GLU A 1 434 ? 34.133 -3.637 -26.368 1.00 95.75 434 GLU A C 1
ATOM 3500 O O . GLU A 1 434 ? 33.773 -4.121 -27.443 1.00 95.75 434 GLU A O 1
ATOM 3505 N N . SER A 1 435 ? 34.947 -4.301 -25.539 1.00 96.00 435 SER A N 1
ATOM 3506 C CA . SER A 1 435 ? 35.588 -5.575 -25.887 1.00 96.00 435 SER A CA 1
ATOM 3507 C C . SER A 1 435 ? 34.615 -6.721 -26.184 1.00 96.00 435 SER A C 1
ATOM 3509 O O . SER A 1 435 ? 34.989 -7.662 -26.888 1.00 96.00 435 SER A O 1
ATOM 3511 N N . ILE A 1 436 ? 33.370 -6.654 -25.696 1.00 96.75 436 ILE A N 1
ATOM 3512 C CA . ILE A 1 436 ? 32.346 -7.685 -25.926 1.00 96.75 436 ILE A CA 1
ATOM 3513 C C . ILE A 1 436 ? 31.216 -7.233 -26.858 1.00 96.75 436 ILE A C 1
ATOM 3515 O O . ILE A 1 436 ? 30.315 -8.024 -27.140 1.00 96.75 436 ILE A O 1
ATOM 3519 N N . ALA A 1 437 ? 31.269 -6.009 -27.394 1.00 96.50 437 ALA A N 1
ATOM 3520 C CA . ALA A 1 437 ? 30.210 -5.462 -28.241 1.00 96.50 437 ALA A CA 1
ATOM 3521 C C . ALA A 1 437 ? 30.003 -6.266 -29.541 1.00 96.50 437 ALA A C 1
ATOM 3523 O O . ALA A 1 437 ? 28.882 -6.664 -29.865 1.00 96.50 437 ALA A O 1
ATOM 3524 N N . VAL A 1 438 ? 31.083 -6.567 -30.270 1.00 96.12 438 VAL A N 1
ATOM 3525 C CA . VAL A 1 438 ? 31.006 -7.385 -31.495 1.00 96.12 438 VAL A CA 1
ATOM 3526 C C . VAL A 1 438 ? 30.601 -8.835 -31.189 1.00 96.12 438 VAL A C 1
ATOM 3528 O O . VAL A 1 438 ? 29.651 -9.307 -31.815 1.00 96.12 438 VAL A O 1
ATOM 3531 N N . PRO A 1 439 ? 31.225 -9.543 -30.218 1.00 95.38 439 PRO A N 1
ATOM 3532 C CA . PRO A 1 439 ? 30.766 -10.871 -29.807 1.00 95.38 439 PRO A CA 1
ATOM 3533 C C . PRO A 1 439 ? 29.272 -10.934 -29.460 1.00 95.38 439 PRO A C 1
ATOM 3535 O O . PRO A 1 439 ? 28.592 -11.872 -29.873 1.00 95.38 439 PRO A O 1
ATOM 3538 N N . MET A 1 440 ? 28.742 -9.918 -28.769 1.00 94.62 440 MET A N 1
ATOM 3539 C CA . MET A 1 440 ? 27.312 -9.809 -28.462 1.00 94.62 440 MET A CA 1
ATOM 3540 C C . MET A 1 440 ? 26.445 -9.728 -29.720 1.00 94.62 440 MET A C 1
ATOM 3542 O O . MET A 1 440 ? 25.467 -10.465 -29.835 1.00 94.62 440 MET A O 1
ATOM 3546 N N . GLY A 1 441 ? 26.813 -8.868 -30.676 1.00 94.44 441 GLY A N 1
ATOM 3547 C CA . GLY A 1 441 ? 26.082 -8.726 -31.938 1.00 94.44 441 GLY A CA 1
ATOM 3548 C C . GLY A 1 441 ? 26.111 -9.988 -32.807 1.00 94.44 441 GLY A C 1
ATOM 3549 O O . GLY A 1 441 ? 25.162 -10.248 -33.539 1.00 94.44 441 GLY A O 1
ATOM 3550 N N . VAL A 1 442 ? 27.167 -10.802 -32.698 1.00 97.06 442 VAL A N 1
ATOM 3551 C CA . VAL A 1 442 ? 27.246 -12.117 -33.358 1.00 97.06 442 VAL A CA 1
ATOM 3552 C C . VAL A 1 442 ? 26.356 -13.148 -32.657 1.00 97.06 442 VAL A C 1
ATOM 3554 O O . VAL A 1 442 ? 25.708 -13.949 -33.326 1.00 97.06 442 VAL A O 1
ATOM 3557 N N . ALA A 1 443 ? 26.315 -13.141 -31.323 1.00 96.19 443 ALA A N 1
ATOM 3558 C CA . ALA A 1 443 ? 25.555 -14.118 -30.545 1.00 96.19 443 ALA A CA 1
ATOM 3559 C C . ALA A 1 443 ? 24.033 -13.889 -30.589 1.00 96.19 443 ALA A C 1
ATOM 3561 O O . ALA A 1 443 ? 23.270 -14.857 -30.551 1.00 96.19 443 ALA A O 1
ATOM 3562 N N . VAL A 1 444 ? 23.591 -12.627 -30.638 1.00 96.69 444 VAL A N 1
ATOM 3563 C CA . VAL A 1 444 ? 22.171 -12.245 -30.698 1.00 96.69 444 VAL A CA 1
ATOM 3564 C C . VAL A 1 444 ? 21.998 -11.074 -31.680 1.00 96.69 444 VAL A C 1
ATOM 3566 O O . VAL A 1 444 ? 22.053 -9.908 -31.272 1.00 96.69 444 VAL A O 1
ATOM 3569 N N . PRO A 1 445 ? 21.808 -11.352 -32.982 1.00 96.50 445 PRO A N 1
ATOM 3570 C CA . PRO A 1 445 ? 21.768 -10.322 -34.024 1.00 96.50 445 PRO A CA 1
ATOM 3571 C C . PRO A 1 445 ? 20.557 -9.381 -33.925 1.00 96.50 445 PRO A C 1
ATOM 3573 O O . PRO A 1 445 ? 20.561 -8.306 -34.521 1.00 96.50 445 PRO A O 1
ATOM 3576 N N . GLU A 1 446 ? 19.519 -9.750 -33.171 1.00 97.06 446 GLU A N 1
ATOM 3577 C CA . GLU A 1 446 ? 18.331 -8.923 -32.938 1.00 97.06 446 GLU A CA 1
ATOM 3578 C C . GLU A 1 446 ? 18.592 -7.729 -32.003 1.00 97.06 446 GLU A C 1
ATOM 3580 O O . GLU A 1 446 ? 17.746 -6.834 -31.891 1.00 97.06 446 GLU A O 1
ATOM 3585 N N . LEU A 1 447 ? 19.737 -7.704 -31.311 1.00 96.69 447 LEU A N 1
ATOM 3586 C CA . LEU A 1 447 ? 20.076 -6.650 -30.360 1.00 96.69 447 LEU A CA 1
ATOM 3587 C C . LEU A 1 447 ? 20.673 -5.425 -31.045 1.00 96.69 447 LEU A C 1
ATOM 3589 O O . LEU A 1 447 ? 21.514 -5.511 -31.935 1.00 96.69 447 LEU A O 1
ATOM 3593 N N . MET A 1 448 ? 20.324 -4.252 -30.522 1.00 96.50 448 MET A N 1
ATOM 3594 C CA . MET A 1 448 ? 21.118 -3.051 -30.758 1.00 96.50 448 MET A CA 1
ATOM 3595 C C . MET A 1 448 ? 22.197 -2.957 -29.678 1.00 96.50 448 MET A C 1
ATOM 3597 O O . MET A 1 448 ? 21.889 -2.731 -28.505 1.00 96.50 448 MET A O 1
ATOM 3601 N N . ILE A 1 449 ? 23.454 -3.119 -30.079 1.00 97.38 449 ILE A N 1
ATOM 3602 C CA . ILE A 1 449 ? 24.594 -3.075 -29.163 1.00 97.38 449 ILE A CA 1
ATOM 3603 C C . ILE A 1 449 ? 25.079 -1.638 -28.979 1.00 97.38 449 ILE A C 1
ATOM 3605 O O . ILE A 1 449 ? 25.281 -0.910 -29.951 1.00 97.38 449 ILE A O 1
ATOM 3609 N N . ILE A 1 450 ? 25.262 -1.239 -27.723 1.00 96.56 450 ILE A N 1
ATOM 3610 C CA . ILE A 1 450 ? 25.812 0.052 -27.320 1.00 96.56 450 ILE A CA 1
ATOM 3611 C C . ILE A 1 450 ? 27.158 -0.215 -26.641 1.00 96.56 450 ILE A C 1
ATOM 3613 O O . ILE A 1 450 ? 27.171 -0.668 -25.495 1.00 96.56 450 ILE A O 1
ATOM 3617 N N . PRO A 1 451 ? 28.288 0.035 -27.315 1.00 95.56 451 PRO A N 1
ATOM 3618 C CA . PRO A 1 451 ? 29.581 -0.125 -26.677 1.00 95.56 451 PRO A CA 1
ATOM 3619 C C . PRO A 1 451 ? 29.784 0.951 -25.600 1.00 95.56 451 PRO A C 1
ATOM 3621 O O . PRO A 1 451 ? 29.466 2.128 -25.800 1.00 95.56 451 PRO A O 1
ATOM 3624 N N . LEU A 1 452 ? 30.285 0.534 -24.440 1.00 94.75 452 LEU A N 1
ATOM 3625 C CA . LEU A 1 452 ? 30.595 1.381 -23.295 1.00 94.75 452 LEU A CA 1
ATOM 3626 C C . LEU A 1 452 ? 32.106 1.394 -23.035 1.00 94.75 452 LEU A C 1
ATOM 3628 O O . LEU A 1 452 ? 32.762 0.364 -23.213 1.00 94.75 452 LEU A O 1
ATOM 3632 N N . PRO A 1 453 ? 32.652 2.520 -22.533 1.00 93.12 453 PRO A N 1
ATOM 3633 C CA . PRO A 1 453 ? 34.000 2.541 -21.983 1.00 93.12 453 PRO A CA 1
ATOM 3634 C C . PRO A 1 453 ? 34.171 1.455 -20.918 1.00 93.12 453 PRO A C 1
ATOM 3636 O O . PRO A 1 453 ? 33.279 1.243 -20.089 1.00 93.12 453 PRO A O 1
ATOM 3639 N N . GLU A 1 454 ? 35.322 0.790 -20.931 1.00 93.88 454 GLU A N 1
ATOM 3640 C CA . GLU A 1 454 ? 35.621 -0.334 -20.047 1.00 93.88 454 GLU A CA 1
ATOM 3641 C C . GLU A 1 454 ? 36.847 -0.079 -19.166 1.00 93.88 454 GLU A C 1
ATOM 3643 O O . GLU A 1 454 ? 37.749 0.681 -19.527 1.00 93.88 454 GLU A O 1
ATOM 3648 N N . THR A 1 455 ? 36.868 -0.701 -17.990 1.00 94.38 455 THR A N 1
ATOM 3649 C CA . THR A 1 455 ? 38.027 -0.711 -17.093 1.00 94.38 455 THR A CA 1
ATOM 3650 C C . THR A 1 455 ? 39.113 -1.636 -17.648 1.00 94.38 455 THR A C 1
ATOM 3652 O O . THR A 1 455 ? 38.868 -2.460 -18.532 1.00 94.38 455 THR A O 1
ATOM 3655 N N . SER A 1 456 ? 40.320 -1.592 -17.078 1.00 91.75 456 SER A N 1
ATOM 3656 C CA . SER A 1 456 ? 41.397 -2.535 -17.428 1.00 91.75 456 SER A CA 1
ATOM 3657 C C . SER A 1 456 ? 41.030 -4.009 -17.182 1.00 91.75 456 SER A C 1
ATOM 3659 O O . SER A 1 456 ? 41.635 -4.908 -17.774 1.00 91.75 456 SER A O 1
ATOM 3661 N N . HIS A 1 457 ? 40.030 -4.274 -16.336 1.00 90.81 457 HIS A N 1
ATOM 3662 C CA . HIS A 1 457 ? 39.505 -5.612 -16.074 1.00 90.81 457 HIS A CA 1
ATOM 3663 C C . HIS A 1 457 ? 38.469 -6.080 -17.113 1.00 90.81 457 HIS A C 1
ATOM 3665 O O . HIS A 1 457 ? 38.112 -7.260 -17.110 1.00 90.81 457 HIS A O 1
ATOM 3671 N N . GLY A 1 458 ? 38.049 -5.208 -18.040 1.00 93.81 458 GLY A N 1
ATOM 3672 C CA . GLY A 1 458 ? 37.081 -5.520 -19.096 1.00 93.81 458 GLY A CA 1
ATOM 3673 C C . GLY A 1 458 ? 35.627 -5.497 -18.619 1.00 93.81 458 GLY A C 1
ATOM 3674 O O . GLY A 1 458 ? 34.812 -6.274 -19.109 1.00 93.81 458 GLY A O 1
ATOM 3675 N N . THR A 1 459 ? 35.312 -4.656 -17.633 1.00 94.62 459 THR A N 1
ATOM 3676 C CA . THR A 1 459 ? 33.947 -4.381 -17.147 1.00 94.62 459 THR A CA 1
ATOM 3677 C C . THR A 1 459 ? 33.621 -2.895 -17.326 1.00 94.62 459 THR A C 1
ATOM 3679 O O . THR A 1 459 ? 34.464 -2.131 -17.783 1.00 94.62 459 THR A O 1
ATOM 3682 N N . ILE A 1 460 ? 32.402 -2.466 -17.019 1.00 93.50 460 ILE A N 1
ATOM 3683 C CA . ILE A 1 460 ? 31.899 -1.118 -17.320 1.00 93.50 460 ILE A CA 1
ATOM 3684 C C . ILE A 1 460 ? 32.665 -0.047 -16.520 1.00 93.50 460 ILE A C 1
ATOM 3686 O O . ILE A 1 460 ? 32.704 -0.102 -15.295 1.00 93.50 460 ILE A O 1
ATOM 3690 N N . ALA A 1 461 ? 33.236 0.960 -17.183 1.00 90.12 461 ALA A N 1
ATOM 3691 C CA . ALA A 1 461 ? 33.937 2.065 -16.518 1.00 90.12 461 ALA A CA 1
ATOM 3692 C C . ALA A 1 461 ? 32.973 3.113 -15.927 1.00 90.12 461 ALA A C 1
ATOM 3694 O O . ALA A 1 461 ? 31.845 3.272 -16.394 1.00 90.12 461 ALA A O 1
ATOM 3695 N N . ALA A 1 462 ? 33.427 3.923 -14.962 1.00 82.94 462 ALA A N 1
ATOM 3696 C CA . ALA A 1 462 ? 32.600 4.960 -14.323 1.00 82.94 462 ALA A CA 1
ATOM 3697 C C . ALA A 1 462 ? 32.137 6.023 -15.331 1.00 82.94 462 ALA A C 1
ATOM 3699 O O . ALA A 1 462 ? 31.024 6.544 -15.253 1.00 82.94 462 ALA A O 1
ATOM 3700 N N . SER A 1 463 ? 32.976 6.303 -16.334 1.00 79.75 463 SER A N 1
ATOM 3701 C CA . SER A 1 463 ? 32.642 7.201 -17.444 1.00 79.75 463 SER A CA 1
ATOM 3702 C C . SER A 1 463 ? 31.469 6.706 -18.305 1.00 79.75 463 SER A C 1
ATOM 3704 O O . SER A 1 463 ? 30.914 7.484 -19.082 1.00 79.75 463 SER A O 1
ATOM 3706 N N . ALA A 1 464 ? 31.027 5.452 -18.159 1.00 70.56 464 ALA A N 1
ATOM 3707 C CA . ALA A 1 464 ? 29.861 4.933 -18.864 1.00 70.56 464 ALA A CA 1
ATOM 3708 C C . ALA A 1 464 ? 28.554 5.633 -18.455 1.00 70.56 464 ALA A C 1
ATOM 3710 O O . ALA A 1 464 ? 27.685 5.794 -19.310 1.00 70.56 464 ALA A O 1
ATOM 3711 N N . ALA A 1 465 ? 28.440 6.181 -17.233 1.00 64.19 465 ALA A N 1
ATOM 3712 C CA . ALA A 1 465 ? 27.307 7.014 -16.781 1.00 64.19 465 ALA A CA 1
ATOM 3713 C C . ALA A 1 465 ? 27.208 8.396 -17.489 1.00 64.19 465 ALA A C 1
ATOM 3715 O O . ALA A 1 465 ? 26.534 9.331 -17.042 1.00 64.19 465 ALA A O 1
ATOM 3716 N N . SER A 1 466 ? 27.890 8.534 -18.625 1.00 74.88 466 SER A N 1
ATOM 3717 C CA . SER A 1 466 ? 27.957 9.717 -19.471 1.00 74.88 466 SER A CA 1
ATOM 3718 C C . SER A 1 466 ? 26.659 10.007 -20.235 1.00 74.88 466 SER A C 1
ATOM 3720 O O . SER A 1 466 ? 25.606 9.381 -20.082 1.00 74.88 466 SER A O 1
ATOM 3722 N N . LYS A 1 467 ? 26.752 11.009 -21.114 1.00 75.25 467 LYS A N 1
ATOM 3723 C CA . LYS A 1 467 ? 25.714 11.421 -22.059 1.00 75.25 467 LYS A CA 1
ATOM 3724 C C . LYS A 1 467 ? 25.160 10.255 -22.893 1.00 75.25 467 LYS A C 1
ATOM 3726 O O . LYS A 1 467 ? 23.959 10.244 -23.142 1.00 75.25 467 LYS A O 1
ATOM 3731 N N . LEU A 1 468 ? 25.990 9.273 -23.265 1.00 80.25 468 LEU A N 1
ATOM 3732 C CA . LEU A 1 468 ? 25.578 8.150 -24.112 1.00 80.25 468 LEU A CA 1
ATOM 3733 C C . LEU A 1 468 ? 24.464 7.321 -23.457 1.00 80.25 468 LEU A C 1
ATOM 3735 O O . LEU A 1 468 ? 23.399 7.164 -24.052 1.00 80.25 468 LEU A O 1
ATOM 3739 N N . LEU A 1 469 ? 24.657 6.847 -22.219 1.00 84.56 469 LEU A N 1
ATOM 3740 C CA . LEU A 1 469 ? 23.618 6.090 -21.509 1.00 84.56 469 LEU A CA 1
ATOM 3741 C C . LEU A 1 469 ? 22.359 6.932 -21.281 1.00 84.56 469 LEU A C 1
ATOM 3743 O O . LEU A 1 469 ? 21.254 6.425 -21.457 1.00 84.56 469 LEU A O 1
ATOM 3747 N N . LYS A 1 470 ? 22.501 8.232 -20.990 1.00 86.94 470 LYS A N 1
ATOM 3748 C CA . LYS A 1 470 ? 21.351 9.145 -20.858 1.00 86.94 470 LYS A CA 1
ATOM 3749 C C . LYS A 1 470 ? 20.535 9.240 -22.149 1.00 86.94 470 LYS A C 1
ATOM 3751 O O . LYS A 1 470 ? 19.308 9.275 -22.093 1.00 86.94 470 LYS A O 1
ATOM 3756 N N . GLU A 1 471 ? 21.184 9.275 -23.310 1.00 87.50 471 GLU A N 1
ATOM 3757 C CA . GLU A 1 471 ? 20.504 9.256 -24.612 1.00 87.50 471 GLU A CA 1
ATOM 3758 C C . GLU A 1 471 ? 19.809 7.914 -24.874 1.00 87.50 471 GLU A C 1
ATOM 3760 O O . GLU A 1 471 ? 18.676 7.899 -25.356 1.00 87.50 471 GLU A O 1
ATOM 3765 N N . GLN A 1 472 ? 20.435 6.792 -24.500 1.00 91.50 472 GLN A N 1
ATOM 3766 C CA . GLN A 1 472 ? 19.802 5.476 -24.621 1.00 91.50 472 GLN A CA 1
ATOM 3767 C C . GLN A 1 472 ? 18.579 5.341 -23.711 1.00 91.50 472 GLN A C 1
ATOM 3769 O O . GLN A 1 472 ? 17.537 4.875 -24.170 1.00 91.50 472 GLN A O 1
ATOM 3774 N N . MET A 1 473 ? 18.667 5.809 -22.463 1.00 90.69 473 MET A N 1
ATOM 3775 C CA . MET A 1 473 ? 17.556 5.803 -21.508 1.00 90.69 473 MET A CA 1
ATOM 3776 C C . MET A 1 473 ? 16.355 6.598 -22.022 1.00 90.69 473 MET A C 1
ATOM 3778 O O . MET A 1 473 ? 15.240 6.109 -21.934 1.00 90.69 473 MET A O 1
ATOM 3782 N N . LYS A 1 474 ? 16.555 7.768 -22.647 1.00 91.12 474 LYS A N 1
ATOM 3783 C CA . LYS A 1 474 ? 15.448 8.553 -23.240 1.00 91.12 474 LYS A CA 1
ATOM 3784 C C . LYS A 1 474 ? 14.649 7.794 -24.303 1.00 91.12 474 LYS A C 1
ATOM 3786 O O . LYS A 1 474 ? 13.505 8.140 -24.569 1.00 91.12 474 LYS A O 1
ATOM 3791 N N . ALA A 1 475 ? 15.262 6.806 -24.950 1.00 91.44 475 ALA A N 1
ATOM 3792 C CA . ALA A 1 475 ? 14.637 6.021 -26.007 1.00 91.44 475 ALA A CA 1
ATOM 3793 C C . ALA A 1 475 ? 14.023 4.701 -25.510 1.00 91.44 475 ALA A C 1
ATOM 3795 O O . ALA A 1 475 ? 13.462 3.966 -26.333 1.00 91.44 475 ALA A O 1
ATOM 3796 N N . CYS A 1 476 ? 14.185 4.387 -24.223 1.00 96.44 476 CYS A N 1
ATOM 3797 C CA . CYS A 1 476 ? 13.735 3.162 -23.569 1.00 96.44 476 CYS A CA 1
ATOM 3798 C C . CYS A 1 476 ? 12.711 3.492 -22.478 1.00 96.44 476 CYS A C 1
ATOM 3800 O O . CYS A 1 476 ? 12.606 4.633 -22.040 1.00 96.44 476 CYS A O 1
ATOM 3802 N N . VAL A 1 477 ? 11.954 2.486 -22.044 1.00 97.25 477 VAL A N 1
ATOM 3803 C CA . VAL A 1 477 ? 10.913 2.651 -21.012 1.00 97.25 477 VAL A CA 1
ATOM 3804 C C . VAL A 1 477 ? 11.201 1.850 -19.740 1.00 97.25 477 VAL A C 1
ATOM 3806 O O . VAL A 1 477 ? 10.593 2.105 -18.709 1.00 97.25 477 VAL A O 1
ATOM 3809 N N . ALA A 1 478 ? 12.159 0.922 -19.789 1.00 98.25 478 ALA A N 1
ATOM 3810 C CA . ALA A 1 478 ? 12.612 0.129 -18.651 1.00 98.25 478 ALA A CA 1
ATOM 3811 C C . ALA A 1 478 ? 14.110 -0.188 -18.768 1.00 98.25 478 ALA A C 1
ATOM 3813 O O . ALA A 1 478 ? 14.687 -0.093 -19.861 1.00 98.25 478 ALA A O 1
ATOM 3814 N N . VAL A 1 479 ? 14.727 -0.573 -17.647 1.00 98.62 479 VAL A N 1
ATOM 3815 C CA . VAL A 1 479 ? 16.144 -0.960 -17.575 1.00 98.62 479 VAL A CA 1
ATOM 3816 C C . VAL A 1 479 ? 16.321 -2.298 -16.848 1.00 98.62 479 VAL A C 1
ATOM 3818 O O . VAL A 1 479 ? 15.642 -2.560 -15.862 1.00 98.62 479 VAL A O 1
ATOM 3821 N N . VAL A 1 480 ? 17.260 -3.130 -17.295 1.00 98.75 480 VAL A N 1
ATOM 3822 C CA . VAL A 1 480 ? 17.858 -4.209 -16.490 1.00 98.75 480 VAL A CA 1
ATOM 3823 C C . VAL A 1 480 ? 19.320 -3.845 -16.256 1.00 98.75 480 VAL A C 1
ATOM 3825 O O . VAL A 1 480 ? 20.022 -3.507 -17.207 1.00 98.75 480 VAL A O 1
ATOM 3828 N N . LEU A 1 481 ? 19.780 -3.890 -15.011 1.00 98.19 481 LEU A N 1
ATOM 3829 C CA . LEU A 1 481 ? 21.148 -3.564 -14.620 1.00 98.19 481 LEU A CA 1
ATOM 3830 C C . LEU A 1 481 ? 21.732 -4.719 -13.810 1.00 98.19 481 LEU A C 1
ATOM 3832 O O . LEU A 1 481 ? 21.134 -5.118 -12.813 1.00 98.19 481 LEU A O 1
ATOM 3836 N N . GLY A 1 482 ? 22.902 -5.222 -14.212 1.00 96.88 482 GLY A N 1
ATOM 3837 C CA . GLY A 1 482 ? 23.629 -6.212 -13.410 1.00 96.88 482 GLY A CA 1
ATOM 3838 C C . GLY A 1 482 ? 24.137 -7.466 -14.117 1.00 96.88 482 GLY A C 1
ATOM 3839 O O . GLY A 1 482 ? 25.299 -7.803 -13.886 1.00 96.88 482 GLY A O 1
ATOM 3840 N N . PRO A 1 483 ? 23.347 -8.148 -14.973 1.00 97.44 483 PRO A N 1
ATOM 3841 C CA . PRO A 1 483 ? 23.743 -9.425 -15.568 1.00 97.44 483 PRO A CA 1
ATOM 3842 C C . PRO A 1 483 ? 25.140 -9.382 -16.193 1.00 97.44 483 PRO A C 1
ATOM 3844 O O . PRO A 1 483 ? 25.395 -8.613 -17.121 1.00 97.44 483 PRO A O 1
ATOM 3847 N N . GLY A 1 484 ? 26.057 -10.197 -15.669 1.00 95.38 484 GLY A N 1
ATOM 3848 C CA . GLY A 1 484 ? 27.430 -10.328 -16.168 1.00 95.38 484 GLY A CA 1
ATOM 3849 C C . GLY A 1 484 ? 28.386 -9.182 -15.840 1.00 95.38 484 GLY A C 1
ATOM 3850 O O . GLY A 1 484 ? 29.463 -9.137 -16.424 1.00 95.38 484 GLY A O 1
ATOM 3851 N N . ILE A 1 485 ? 28.025 -8.250 -14.955 1.00 95.81 485 ILE A N 1
ATOM 3852 C CA . ILE A 1 485 ? 28.971 -7.246 -14.458 1.00 95.81 485 ILE A CA 1
ATOM 3853 C C . ILE A 1 485 ? 29.963 -7.910 -13.493 1.00 95.81 485 ILE A C 1
ATOM 3855 O O . ILE A 1 485 ? 29.560 -8.628 -12.584 1.00 95.81 485 ILE A O 1
ATOM 3859 N N . ASP A 1 486 ? 31.257 -7.644 -13.676 1.00 93.06 486 ASP A N 1
ATOM 3860 C CA . ASP A 1 486 ? 32.305 -8.078 -12.747 1.00 93.06 486 ASP A CA 1
ATOM 3861 C C . ASP A 1 486 ? 32.488 -7.096 -11.580 1.00 93.06 486 ASP A C 1
ATOM 3863 O O . ASP A 1 486 ? 32.278 -5.889 -11.728 1.00 93.06 486 ASP A O 1
ATOM 3867 N N . GLU A 1 487 ? 32.963 -7.611 -10.445 1.00 91.19 487 GLU A N 1
ATOM 3868 C CA . GLU A 1 487 ? 33.376 -6.809 -9.292 1.00 91.19 487 GLU A CA 1
ATOM 3869 C C . GLU A 1 487 ? 34.557 -5.890 -9.649 1.00 91.19 487 GLU A C 1
ATOM 3871 O O . GLU A 1 487 ? 35.653 -6.345 -9.989 1.00 91.19 487 GLU A O 1
ATOM 3876 N N . ASP A 1 488 ? 34.326 -4.579 -9.567 1.00 94.00 488 ASP A N 1
ATOM 3877 C CA . ASP A 1 488 ? 35.334 -3.543 -9.768 1.00 94.00 488 ASP A CA 1
ATOM 3878 C C . ASP A 1 488 ? 34.875 -2.221 -9.125 1.00 94.00 488 ASP A C 1
ATOM 3880 O O . ASP A 1 488 ? 33.722 -1.810 -9.269 1.00 94.00 488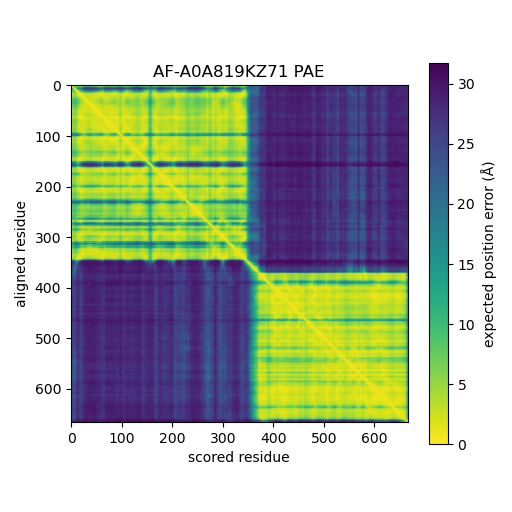 ASP A O 1
ATOM 3884 N N . LYS A 1 489 ? 35.784 -1.529 -8.424 1.00 90.62 489 LYS A N 1
ATOM 3885 C CA . LYS A 1 489 ? 35.474 -0.288 -7.684 1.00 90.62 489 LYS A CA 1
ATOM 3886 C C . LYS A 1 489 ? 35.060 0.873 -8.585 1.00 90.62 489 LYS A C 1
ATOM 3888 O O . LYS A 1 489 ? 34.361 1.784 -8.143 1.00 90.62 489 LYS A O 1
ATOM 3893 N N . GLU A 1 490 ? 35.569 0.925 -9.812 1.00 91.06 490 GLU A N 1
ATOM 3894 C CA . GLU A 1 490 ? 35.170 1.942 -10.777 1.00 91.06 490 GLU A CA 1
ATOM 3895 C C . GLU A 1 490 ? 33.771 1.632 -11.318 1.00 91.06 490 GLU A C 1
ATOM 3897 O O . GLU A 1 490 ? 32.923 2.524 -11.393 1.00 91.06 490 GLU A O 1
ATOM 3902 N N . THR A 1 491 ? 33.504 0.359 -11.606 1.00 93.25 491 THR A N 1
ATOM 3903 C CA . THR A 1 491 ? 32.182 -0.106 -12.029 1.00 93.25 491 THR A CA 1
ATOM 3904 C C . THR A 1 491 ? 31.119 0.126 -10.961 1.00 93.25 491 THR A C 1
ATOM 3906 O O . THR A 1 491 ? 30.049 0.641 -11.276 1.00 93.25 491 THR A O 1
ATOM 3909 N N . GLU A 1 492 ? 31.419 -0.153 -9.693 1.00 92.38 492 GLU A N 1
ATOM 3910 C CA . GLU A 1 492 ? 30.523 0.090 -8.555 1.00 92.38 492 GLU A CA 1
ATOM 3911 C C . GLU A 1 492 ? 30.052 1.554 -8.495 1.00 92.38 492 GLU A C 1
ATOM 3913 O O . GLU A 1 492 ? 28.863 1.827 -8.324 1.00 92.38 492 GLU A O 1
ATOM 3918 N N . LYS A 1 493 ? 30.948 2.519 -8.751 1.00 90.56 493 LYS A N 1
ATOM 3919 C CA . LYS A 1 493 ? 30.586 3.947 -8.838 1.00 90.56 493 LYS A CA 1
ATOM 3920 C C . LYS A 1 493 ? 29.612 4.232 -9.979 1.00 90.56 493 LYS A C 1
ATOM 3922 O O . LYS A 1 493 ? 28.675 5.010 -9.795 1.00 90.56 493 LYS A O 1
ATOM 3927 N N . ALA A 1 494 ? 29.822 3.615 -11.144 1.00 91.25 494 ALA A N 1
ATOM 3928 C CA . ALA A 1 494 ? 28.894 3.722 -12.268 1.00 91.25 494 ALA A CA 1
ATOM 3929 C C . ALA A 1 494 ? 27.514 3.156 -11.898 1.00 91.25 494 ALA A C 1
ATOM 3931 O O . ALA A 1 494 ? 26.500 3.801 -12.164 1.00 91.25 494 ALA A O 1
ATOM 3932 N N . ILE A 1 495 ? 27.466 1.990 -11.247 1.00 94.06 495 ILE A N 1
ATOM 3933 C CA . ILE A 1 495 ? 26.216 1.358 -10.803 1.00 94.06 495 ILE A CA 1
ATOM 3934 C C . ILE A 1 495 ? 25.486 2.260 -9.802 1.00 94.06 495 ILE A C 1
ATOM 3936 O O . ILE A 1 495 ? 24.302 2.530 -10.002 1.00 94.06 495 ILE A O 1
ATOM 3940 N N . HIS A 1 496 ? 26.172 2.790 -8.784 1.00 91.38 496 HIS A N 1
ATOM 3941 C CA . HIS A 1 496 ? 25.580 3.732 -7.826 1.00 91.38 496 HIS A CA 1
ATOM 3942 C C . HIS A 1 496 ? 24.939 4.937 -8.524 1.00 91.38 496 HIS A C 1
ATOM 3944 O O . HIS A 1 496 ? 23.807 5.315 -8.215 1.00 91.38 496 HIS A O 1
ATOM 3950 N N . GLU A 1 497 ? 25.632 5.533 -9.500 1.00 89.94 497 GLU A N 1
ATOM 3951 C CA . GLU A 1 497 ? 25.084 6.658 -10.254 1.00 89.94 497 GLU A CA 1
ATOM 3952 C C . GLU A 1 497 ? 23.840 6.259 -11.064 1.00 89.94 497 GLU A C 1
ATOM 3954 O O . GLU A 1 497 ? 22.847 6.995 -11.068 1.00 89.94 497 GLU A O 1
ATOM 3959 N N . LEU A 1 498 ? 23.865 5.095 -11.719 1.00 92.94 498 LEU A N 1
ATOM 3960 C CA . LEU A 1 498 ? 22.733 4.581 -12.490 1.00 92.94 498 LEU A CA 1
ATOM 3961 C C . LEU A 1 498 ? 21.522 4.299 -11.592 1.00 92.94 498 LEU A C 1
ATOM 3963 O O . LEU A 1 498 ? 20.413 4.729 -11.922 1.00 92.94 498 LEU A O 1
ATOM 3967 N N . LEU A 1 499 ? 21.717 3.643 -10.448 1.00 93.56 499 LEU A N 1
ATOM 3968 C CA . LEU A 1 499 ? 20.649 3.342 -9.491 1.00 93.56 499 LEU A CA 1
ATOM 3969 C C . LEU A 1 499 ? 19.982 4.622 -8.971 1.00 93.56 499 LEU A C 1
ATOM 3971 O O . LEU A 1 499 ? 18.748 4.713 -8.968 1.00 93.56 499 LEU A O 1
ATOM 3975 N N . ALA A 1 500 ? 20.790 5.625 -8.615 1.00 89.56 500 ALA A N 1
ATOM 3976 C CA . ALA A 1 500 ? 20.327 6.887 -8.049 1.00 89.56 500 ALA A CA 1
ATOM 3977 C C . ALA A 1 500 ? 19.642 7.812 -9.070 1.00 89.56 500 ALA A C 1
ATOM 3979 O O . ALA A 1 500 ? 18.677 8.494 -8.726 1.00 89.56 500 ALA A O 1
ATOM 3980 N N . LYS A 1 501 ? 20.135 7.875 -10.317 1.00 89.25 501 LYS A N 1
ATOM 3981 C CA . LYS A 1 501 ? 19.738 8.920 -11.284 1.00 89.25 501 LYS A CA 1
ATOM 3982 C C . LYS A 1 501 ? 18.834 8.449 -12.422 1.00 89.25 501 LYS A C 1
ATOM 3984 O O . LYS A 1 501 ? 18.383 9.288 -13.200 1.00 89.25 501 LYS A O 1
ATOM 3989 N N . THR A 1 502 ? 18.563 7.151 -12.558 1.00 92.25 502 THR A N 1
ATOM 3990 C CA . THR A 1 502 ? 17.736 6.636 -13.665 1.00 92.25 502 THR A CA 1
ATOM 3991 C C . THR A 1 502 ? 16.236 6.801 -13.377 1.00 92.25 502 THR A C 1
ATOM 3993 O O . THR A 1 502 ? 15.737 6.177 -12.441 1.00 92.25 502 THR A O 1
ATOM 3996 N N . PRO A 1 503 ? 15.473 7.569 -14.179 1.00 93.94 503 PRO A N 1
ATOM 3997 C CA . PRO A 1 503 ? 14.052 7.842 -13.925 1.00 93.94 503 PRO A CA 1
ATOM 3998 C C . PRO A 1 503 ? 13.104 6.768 -14.492 1.00 93.94 503 PRO A C 1
ATOM 4000 O O . PRO A 1 503 ? 11.904 6.995 -14.594 1.00 93.94 503 PRO A O 1
ATOM 4003 N N . LEU A 1 504 ? 13.634 5.615 -14.904 1.00 96.69 504 LEU A N 1
ATOM 4004 C CA . LEU A 1 504 ? 12.868 4.497 -15.458 1.00 96.69 504 LEU A CA 1
ATOM 4005 C C . LEU A 1 504 ? 12.725 3.375 -14.422 1.00 96.69 504 LEU A C 1
ATOM 4007 O O . LEU A 1 504 ? 13.623 3.231 -13.582 1.00 96.69 504 LEU A O 1
ATOM 4011 N N . PRO A 1 505 ? 11.655 2.558 -14.482 1.00 98.25 505 PRO A N 1
ATOM 4012 C CA . PRO A 1 505 ? 11.590 1.316 -13.722 1.00 98.25 505 PRO A CA 1
ATOM 4013 C C . PRO A 1 505 ? 12.775 0.416 -14.093 1.00 98.25 505 PRO A C 1
ATOM 4015 O O . PRO A 1 505 ? 13.117 0.273 -15.271 1.00 98.25 505 PRO A O 1
ATOM 4018 N N . MET A 1 506 ? 13.421 -0.163 -13.082 1.00 98.44 506 MET A N 1
ATOM 4019 C CA . MET A 1 506 ? 14.671 -0.900 -13.262 1.00 98.44 506 MET A CA 1
ATOM 4020 C C . MET A 1 506 ? 14.671 -2.221 -12.494 1.00 98.44 506 MET A C 1
ATOM 4022 O O . MET A 1 506 ? 14.386 -2.235 -11.297 1.00 98.44 506 MET A O 1
ATOM 4026 N N . VAL A 1 507 ? 15.045 -3.304 -13.175 1.00 98.75 507 VAL A N 1
ATOM 4027 C CA . VAL A 1 507 ? 15.434 -4.570 -12.541 1.00 98.75 507 VAL A CA 1
ATOM 4028 C C . VAL A 1 507 ? 16.916 -4.500 -12.197 1.00 98.75 507 VAL A C 1
ATOM 4030 O O . VAL A 1 507 ? 17.728 -4.128 -13.044 1.00 98.75 507 VAL A O 1
ATOM 4033 N N . VAL A 1 508 ? 17.255 -4.849 -10.964 1.00 98.38 508 VAL A N 1
ATOM 4034 C CA . VAL A 1 508 ? 18.622 -4.896 -10.450 1.00 98.38 508 VAL A CA 1
ATOM 4035 C C . VAL A 1 508 ? 18.911 -6.342 -10.061 1.00 98.38 508 VAL A C 1
ATOM 4037 O O . VAL A 1 508 ? 18.157 -6.943 -9.289 1.00 98.38 508 VAL A O 1
ATOM 4040 N N . ASP A 1 509 ? 19.972 -6.908 -10.621 1.00 97.19 509 ASP A N 1
ATOM 4041 C CA . ASP A 1 509 ? 20.367 -8.303 -10.397 1.00 97.19 509 ASP A CA 1
ATOM 4042 C C . ASP A 1 509 ? 21.888 -8.424 -10.241 1.00 97.19 509 ASP A C 1
ATOM 4044 O O . ASP A 1 509 ? 22.635 -7.497 -10.577 1.00 97.19 509 ASP A O 1
ATOM 4048 N N . ALA A 1 510 ? 22.346 -9.566 -9.735 1.00 93.19 510 ALA A N 1
ATOM 4049 C CA . ALA A 1 510 ? 23.758 -9.919 -9.626 1.00 93.19 510 ALA A CA 1
ATOM 4050 C C . ALA A 1 510 ? 24.616 -8.801 -8.994 1.00 93.19 510 ALA A C 1
ATOM 4052 O O . ALA A 1 510 ? 24.250 -8.207 -7.978 1.00 93.19 510 ALA A O 1
ATOM 4053 N N . GLN A 1 511 ? 25.751 -8.461 -9.615 1.00 92.06 511 GLN A N 1
ATOM 4054 C CA . GLN A 1 511 ? 26.720 -7.506 -9.071 1.00 92.06 511 GLN A CA 1
ATOM 4055 C C . GLN A 1 511 ? 26.130 -6.113 -8.791 1.00 92.06 511 GLN A C 1
ATOM 4057 O O . GLN A 1 511 ? 26.627 -5.389 -7.929 1.00 92.06 511 GLN A O 1
ATOM 4062 N N . ALA A 1 512 ? 25.060 -5.722 -9.493 1.00 94.81 512 ALA A N 1
ATOM 4063 C CA . ALA A 1 512 ? 24.426 -4.429 -9.271 1.00 94.81 512 ALA A CA 1
ATOM 4064 C C . ALA A 1 512 ? 23.644 -4.351 -7.955 1.00 94.81 512 ALA A C 1
ATOM 4066 O O . ALA A 1 512 ? 23.437 -3.249 -7.445 1.00 94.81 512 ALA A O 1
ATOM 4067 N N . LEU A 1 513 ? 23.247 -5.496 -7.389 1.00 95.50 513 LEU A N 1
ATOM 4068 C CA . LEU A 1 513 ? 22.581 -5.560 -6.091 1.00 95.50 513 LEU A CA 1
ATOM 4069 C C . LEU A 1 513 ? 23.481 -4.986 -4.996 1.00 95.50 513 LEU A C 1
ATOM 4071 O O . LEU A 1 513 ? 23.031 -4.154 -4.218 1.00 95.50 513 LEU A O 1
ATOM 4075 N N . PHE A 1 514 ? 24.766 -5.343 -4.976 1.00 91.81 514 PHE A N 1
ATOM 4076 C CA . PHE A 1 514 ? 25.680 -4.927 -3.906 1.00 91.81 514 PHE A CA 1
ATOM 4077 C C . PHE A 1 514 ? 25.912 -3.409 -3.836 1.00 91.81 514 PHE A C 1
ATOM 4079 O O . PHE A 1 514 ? 26.281 -2.905 -2.781 1.00 91.81 514 PHE A O 1
ATOM 4086 N N . ALA A 1 515 ? 25.649 -2.671 -4.921 1.00 91.00 515 ALA A N 1
ATOM 4087 C CA . ALA A 1 515 ? 25.737 -1.209 -4.942 1.00 91.00 515 ALA A CA 1
ATOM 4088 C C . ALA A 1 515 ? 24.395 -0.518 -4.602 1.00 91.00 515 ALA A C 1
ATOM 4090 O O . ALA A 1 515 ? 24.263 0.703 -4.728 1.00 91.00 515 ALA A O 1
ATOM 4091 N N . TYR A 1 516 ? 23.360 -1.267 -4.216 1.00 92.62 516 TYR A N 1
ATOM 4092 C CA . TYR A 1 516 ? 22.071 -0.692 -3.845 1.00 92.62 516 TYR A CA 1
ATOM 4093 C C . TYR A 1 516 ? 22.118 -0.081 -2.440 1.00 92.62 516 TYR A C 1
ATOM 4095 O O . TYR A 1 516 ? 22.269 -0.786 -1.443 1.00 92.62 516 TYR A O 1
ATOM 4103 N N . ASP A 1 517 ? 21.938 1.238 -2.343 1.00 90.06 517 ASP A N 1
ATOM 4104 C CA . ASP A 1 517 ? 21.855 1.929 -1.054 1.00 90.06 517 ASP A CA 1
ATOM 4105 C C . ASP A 1 517 ? 20.416 1.925 -0.520 1.00 90.06 517 ASP A C 1
ATOM 4107 O O . ASP A 1 517 ? 19.569 2.709 -0.947 1.00 90.06 517 ASP A O 1
ATOM 4111 N N . VAL A 1 518 ? 20.158 1.068 0.472 1.00 87.06 518 VAL A N 1
ATOM 4112 C CA . VAL A 1 518 ? 18.861 0.938 1.161 1.00 87.06 518 VAL A CA 1
ATOM 4113 C C . VAL A 1 518 ? 18.399 2.259 1.796 1.00 87.06 518 VAL A C 1
ATOM 4115 O O . VAL A 1 518 ? 17.203 2.465 1.977 1.00 87.06 518 VAL A O 1
ATOM 4118 N N . LYS A 1 519 ? 19.312 3.183 2.124 1.00 84.19 519 LYS A N 1
ATOM 4119 C CA . LYS A 1 519 ? 18.963 4.482 2.727 1.00 84.19 519 LYS A CA 1
ATOM 4120 C C . LYS A 1 519 ? 18.518 5.511 1.694 1.00 84.19 519 LYS A C 1
ATOM 4122 O O . LYS A 1 519 ? 17.897 6.511 2.062 1.00 84.19 519 LYS A O 1
ATOM 4127 N N . GLN A 1 520 ? 18.848 5.304 0.423 1.00 84.50 520 GLN A N 1
ATOM 4128 C CA . GLN A 1 520 ? 18.516 6.231 -0.643 1.00 84.50 520 GLN A CA 1
ATOM 4129 C C . GLN A 1 520 ? 17.218 5.803 -1.323 1.00 84.50 520 GLN A C 1
ATOM 4131 O O . GLN A 1 520 ? 17.157 4.791 -2.016 1.00 84.50 520 GLN A O 1
ATOM 4136 N N . LYS A 1 521 ? 16.169 6.620 -1.183 1.00 85.62 521 LYS A N 1
ATOM 4137 C CA . LYS A 1 521 ? 14.902 6.354 -1.867 1.00 85.62 521 LYS A CA 1
ATOM 4138 C C . LYS A 1 521 ? 15.094 6.475 -3.388 1.00 85.62 521 LYS A C 1
ATOM 4140 O O . LYS A 1 521 ? 15.549 7.528 -3.849 1.00 85.62 521 LYS A O 1
ATOM 4145 N N . PRO A 1 522 ? 14.750 5.446 -4.181 1.00 88.81 522 PRO A N 1
ATOM 4146 C CA . PRO A 1 522 ? 14.923 5.505 -5.622 1.00 88.81 522 PRO A CA 1
ATOM 4147 C C . PRO A 1 522 ? 13.905 6.467 -6.250 1.00 88.81 522 PRO A C 1
ATOM 4149 O O . PRO A 1 522 ? 12.757 6.557 -5.820 1.00 88.81 522 PRO A O 1
ATOM 4152 N N . ILE A 1 523 ? 14.320 7.174 -7.304 1.00 91.94 523 ILE A N 1
ATOM 4153 C CA . ILE A 1 523 ? 13.470 8.156 -8.006 1.00 91.94 523 ILE A CA 1
ATOM 4154 C C . ILE A 1 523 ? 12.397 7.518 -8.906 1.00 91.94 523 ILE A C 1
ATOM 4156 O O . ILE A 1 523 ? 11.501 8.205 -9.386 1.00 91.94 523 ILE A O 1
ATOM 4160 N N . ALA A 1 524 ? 12.509 6.215 -9.162 1.00 94.31 524 ALA A N 1
ATOM 4161 C CA . ALA A 1 524 ? 11.577 5.403 -9.937 1.00 94.31 524 ALA A CA 1
ATOM 4162 C C . ALA A 1 524 ? 11.599 3.960 -9.396 1.00 94.31 524 ALA A C 1
ATOM 4164 O O . ALA A 1 524 ? 12.553 3.598 -8.702 1.00 94.31 524 ALA A O 1
ATOM 4165 N N . PRO A 1 525 ? 10.600 3.113 -9.706 1.00 97.50 525 PRO A N 1
ATOM 4166 C CA . PRO A 1 525 ? 10.520 1.760 -9.159 1.00 97.50 525 PRO A CA 1
ATOM 4167 C C . PRO A 1 525 ? 11.785 0.920 -9.395 1.00 97.50 525 PRO A C 1
ATOM 4169 O O . PRO A 1 525 ? 12.418 0.987 -10.457 1.00 97.50 525 PRO A O 1
ATOM 4172 N N . ARG A 1 526 ? 12.148 0.113 -8.395 1.00 98.12 526 ARG A N 1
ATOM 4173 C CA . ARG A 1 526 ? 13.275 -0.829 -8.432 1.00 98.12 526 ARG A CA 1
ATOM 4174 C C . ARG A 1 526 ? 12.767 -2.223 -8.107 1.00 98.12 526 ARG A C 1
ATOM 4176 O O . ARG A 1 526 ? 12.005 -2.374 -7.157 1.00 98.12 526 ARG A O 1
ATOM 4183 N N . ILE A 1 527 ? 13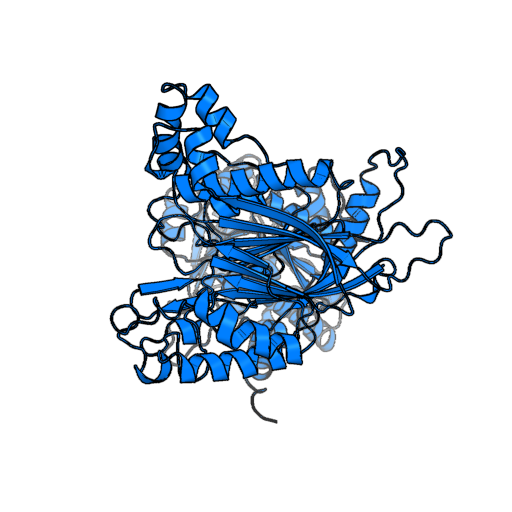.173 -3.208 -8.900 1.00 98.75 527 ILE A N 1
ATOM 4184 C CA . ILE A 1 527 ? 12.904 -4.626 -8.657 1.00 98.75 527 ILE A CA 1
ATOM 4185 C C . ILE A 1 527 ? 14.249 -5.294 -8.405 1.00 98.75 527 ILE A C 1
ATOM 4187 O O . ILE A 1 527 ? 15.042 -5.438 -9.331 1.00 98.75 527 ILE A O 1
ATOM 4191 N N . LEU A 1 528 ? 14.527 -5.651 -7.156 1.00 98.50 528 LEU A N 1
ATOM 4192 C CA . LEU A 1 528 ? 15.761 -6.327 -6.765 1.00 98.50 528 LEU A CA 1
ATOM 4193 C C . LEU A 1 528 ? 15.518 -7.832 -6.800 1.00 98.50 528 LEU A C 1
ATOM 4195 O O . LEU A 1 528 ? 14.502 -8.291 -6.285 1.00 98.50 528 LEU A O 1
ATOM 4199 N N . THR A 1 529 ? 16.434 -8.597 -7.387 1.00 97.88 529 THR A N 1
ATOM 4200 C CA . THR A 1 529 ? 16.247 -10.043 -7.604 1.00 97.88 529 THR A CA 1
ATOM 4201 C C . THR A 1 529 ? 17.287 -10.925 -6.891 1.00 97.88 529 THR A C 1
ATOM 4203 O O . THR A 1 529 ? 17.813 -11.832 -7.525 1.00 97.88 529 THR A O 1
ATOM 4206 N N . PRO A 1 530 ? 17.619 -10.714 -5.600 1.00 96.81 530 PRO A N 1
ATOM 4207 C CA . PRO A 1 530 ? 18.677 -11.472 -4.933 1.00 96.81 530 PRO A CA 1
ATOM 4208 C C . PRO A 1 530 ? 18.312 -12.944 -4.682 1.00 96.81 530 PRO A C 1
ATOM 4210 O O . PRO A 1 530 ? 17.161 -13.274 -4.390 1.00 96.81 530 PRO A O 1
ATOM 4213 N N . HIS A 1 531 ? 19.304 -13.834 -4.739 1.00 93.44 531 HIS A N 1
ATOM 4214 C CA . HIS A 1 531 ? 19.258 -15.121 -4.031 1.00 93.44 531 HIS A CA 1
ATOM 4215 C C . HIS A 1 531 ? 19.691 -14.964 -2.565 1.00 93.44 531 HIS A C 1
ATOM 4217 O O . HIS A 1 531 ? 20.033 -13.867 -2.130 1.00 93.44 531 HIS A O 1
ATOM 4223 N N . GLU A 1 532 ? 19.676 -16.049 -1.789 1.00 90.81 532 GLU A N 1
ATOM 4224 C CA . GLU A 1 532 ? 19.960 -16.020 -0.344 1.00 90.81 532 GLU A CA 1
ATOM 4225 C C . GLU A 1 532 ? 21.325 -15.381 -0.001 1.00 90.81 532 GLU A C 1
ATOM 4227 O O . GLU A 1 532 ? 21.378 -14.489 0.847 1.00 90.81 532 GLU A O 1
ATOM 4232 N N . ASP A 1 533 ? 22.416 -15.738 -0.694 1.00 88.44 533 ASP A N 1
ATOM 4233 C CA . ASP A 1 533 ? 23.733 -15.122 -0.434 1.00 88.44 533 ASP A CA 1
ATOM 4234 C C . ASP A 1 533 ? 23.808 -13.642 -0.852 1.00 88.44 533 ASP A C 1
ATOM 4236 O O . ASP A 1 533 ? 24.403 -12.825 -0.146 1.00 88.44 533 ASP A O 1
ATOM 4240 N N . GLU A 1 534 ? 23.184 -13.267 -1.973 1.00 93.50 534 GLU A N 1
ATOM 4241 C CA . GLU A 1 534 ? 23.088 -11.864 -2.403 1.00 93.50 534 GLU A CA 1
ATOM 4242 C C . GLU A 1 534 ? 22.275 -11.042 -1.393 1.00 93.50 534 GLU A C 1
ATOM 4244 O O . GLU A 1 534 ? 22.651 -9.924 -1.041 1.00 93.50 534 GLU A O 1
ATOM 4249 N N . PHE A 1 535 ? 21.189 -11.613 -0.865 1.00 93.75 535 PHE A N 1
ATOM 4250 C CA . PHE A 1 535 ? 20.373 -10.995 0.176 1.00 93.75 535 PHE A CA 1
ATOM 4251 C C . PHE A 1 535 ? 21.162 -10.807 1.473 1.00 93.75 535 PHE A C 1
ATOM 4253 O O . PHE A 1 535 ? 21.093 -9.745 2.100 1.00 93.75 535 PHE A O 1
ATOM 4260 N N . LYS A 1 536 ? 21.971 -11.802 1.852 1.00 91.50 536 LYS A N 1
ATOM 4261 C CA . LYS A 1 536 ? 22.862 -11.707 3.010 1.00 91.50 536 LYS A CA 1
ATOM 4262 C C . LYS A 1 536 ? 23.839 -10.546 2.873 1.00 91.50 536 LYS A C 1
ATOM 4264 O O . LYS A 1 536 ? 24.053 -9.806 3.830 1.00 91.50 536 LYS A O 1
ATOM 4269 N N . ALA A 1 537 ? 24.410 -10.343 1.691 1.00 87.25 537 ALA A N 1
ATOM 4270 C CA . ALA A 1 537 ? 25.300 -9.214 1.453 1.00 87.25 537 ALA A CA 1
ATOM 4271 C C . ALA A 1 537 ? 24.556 -7.867 1.484 1.00 87.25 537 ALA A C 1
ATOM 4273 O O . ALA A 1 537 ? 25.004 -6.942 2.159 1.00 87.25 537 ALA A O 1
ATOM 4274 N N . LEU A 1 538 ? 23.389 -7.779 0.833 1.00 88.19 538 LEU A N 1
ATOM 4275 C CA . LEU A 1 538 ? 22.526 -6.587 0.822 1.00 88.19 538 LEU A CA 1
ATOM 4276 C C . LEU A 1 538 ? 22.111 -6.120 2.224 1.00 88.19 538 LEU A C 1
ATOM 4278 O O . LEU A 1 538 ? 21.880 -4.934 2.454 1.00 88.19 538 LEU A O 1
ATOM 4282 N N . THR A 1 539 ? 21.995 -7.052 3.164 1.00 86.81 539 THR A N 1
ATOM 4283 C CA . THR A 1 539 ? 21.541 -6.795 4.535 1.00 86.81 539 THR A CA 1
ATOM 4284 C C . THR A 1 539 ? 22.684 -6.706 5.546 1.00 86.81 539 THR A C 1
ATOM 4286 O O . THR A 1 539 ? 22.454 -6.800 6.752 1.00 86.81 539 THR A O 1
ATOM 4289 N N . ASN A 1 540 ? 23.922 -6.494 5.079 1.00 85.44 540 ASN A N 1
ATOM 4290 C CA . ASN A 1 540 ? 25.127 -6.424 5.914 1.00 85.44 540 ASN A CA 1
ATOM 4291 C C . ASN A 1 540 ? 25.326 -7.669 6.799 1.00 85.44 540 ASN A C 1
ATOM 4293 O O . ASN A 1 540 ? 25.726 -7.571 7.960 1.00 85.44 540 ASN A O 1
ATOM 4297 N N . GLY A 1 541 ? 25.059 -8.849 6.239 1.00 82.94 541 GLY A N 1
ATOM 4298 C CA . GLY A 1 541 ? 25.339 -10.143 6.853 1.00 82.94 541 GLY A CA 1
ATOM 4299 C C . GLY A 1 541 ? 24.142 -10.835 7.502 1.00 82.94 541 GLY A C 1
ATOM 4300 O O . GLY A 1 541 ? 24.338 -11.915 8.062 1.00 82.94 541 GLY A O 1
ATOM 4301 N N . LYS A 1 542 ? 22.927 -10.269 7.437 1.00 86.75 542 LYS A N 1
ATOM 4302 C CA . LYS A 1 542 ? 21.716 -10.936 7.945 1.00 86.75 542 LYS A CA 1
ATOM 4303 C C . LYS A 1 542 ? 21.372 -12.121 7.038 1.00 86.75 542 LYS A C 1
ATOM 4305 O O . LYS A 1 542 ? 21.102 -11.957 5.855 1.00 86.75 542 LYS A O 1
ATOM 4310 N N . GLU A 1 543 ? 21.390 -13.325 7.593 1.00 84.00 543 GLU A N 1
ATOM 4311 C CA . GLU A 1 543 ? 20.901 -14.513 6.889 1.00 84.00 543 GLU A CA 1
ATOM 4312 C C . GLU A 1 543 ? 19.376 -14.475 6.781 1.00 84.00 543 GLU A C 1
ATOM 4314 O O . GLU A 1 543 ? 18.707 -13.945 7.672 1.00 84.00 543 GLU A O 1
ATOM 4319 N N . VAL A 1 544 ? 18.841 -15.034 5.693 1.00 84.31 544 VAL A N 1
ATOM 4320 C CA . VAL A 1 544 ? 17.398 -15.247 5.559 1.00 84.31 544 VAL A CA 1
ATOM 4321 C C .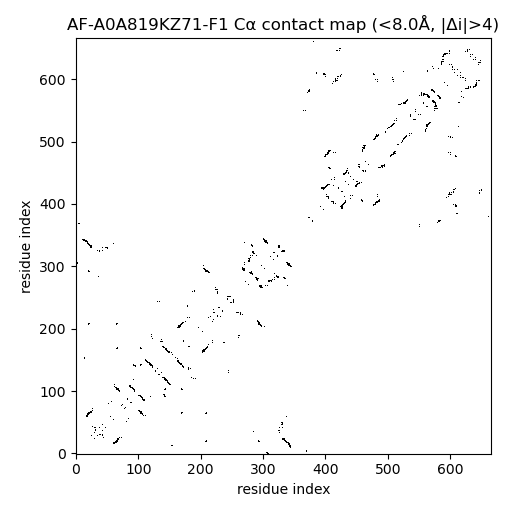 VAL A 1 544 ? 16.970 -16.251 6.623 1.00 84.31 544 VAL A C 1
ATOM 4323 O O . VAL A 1 544 ? 17.507 -17.357 6.702 1.00 84.31 544 VAL A O 1
ATOM 4326 N N . ASP A 1 545 ? 15.987 -15.884 7.436 1.00 83.12 545 ASP A N 1
ATOM 4327 C CA . ASP A 1 545 ? 15.315 -16.820 8.317 1.00 83.12 545 ASP A CA 1
ATOM 4328 C C . ASP A 1 545 ? 14.511 -17.798 7.459 1.00 83.12 545 ASP A C 1
ATOM 4330 O O . ASP A 1 545 ? 13.435 -17.478 6.962 1.00 83.12 545 ASP A O 1
ATOM 4334 N N . MET A 1 546 ? 15.033 -19.011 7.282 1.00 78.69 546 MET A N 1
ATOM 4335 C CA . MET A 1 546 ? 14.388 -20.054 6.478 1.00 78.69 546 MET A CA 1
ATOM 4336 C C . MET A 1 546 ? 13.041 -20.508 7.047 1.00 78.69 546 MET A C 1
ATOM 4338 O O . MET A 1 546 ? 12.249 -21.114 6.325 1.00 78.69 546 MET A O 1
ATOM 4342 N N . THR A 1 547 ? 12.766 -20.227 8.325 1.00 72.94 547 THR A N 1
ATOM 4343 C CA . THR A 1 547 ? 11.436 -20.448 8.900 1.00 72.94 547 THR A CA 1
ATOM 4344 C C . THR A 1 547 ? 10.461 -19.342 8.506 1.00 72.94 547 THR A C 1
ATOM 4346 O O . THR A 1 547 ? 9.270 -19.621 8.418 1.00 72.94 547 THR A O 1
ATOM 4349 N N . ALA A 1 548 ? 10.977 -18.149 8.176 1.00 79.50 548 ALA A N 1
ATOM 4350 C CA . ALA A 1 548 ? 10.247 -16.905 7.949 1.00 79.50 548 ALA A CA 1
ATOM 4351 C C . ALA A 1 548 ? 10.707 -16.044 6.750 1.00 79.50 548 ALA A C 1
ATOM 4353 O O . ALA A 1 548 ? 10.753 -14.811 6.875 1.00 79.50 548 ALA A O 1
ATOM 4354 N N . PRO A 1 549 ? 10.998 -16.618 5.569 1.00 82.44 549 PRO A N 1
ATOM 4355 C CA . PRO A 1 549 ? 11.620 -15.883 4.465 1.00 82.44 549 PRO A CA 1
ATOM 4356 C C . PRO A 1 549 ? 10.753 -14.724 3.952 1.00 82.44 549 PRO A C 1
ATOM 4358 O O . PRO A 1 549 ? 11.264 -13.666 3.582 1.00 82.44 549 PRO A O 1
ATOM 4361 N N . GLU A 1 550 ? 9.425 -14.863 3.990 1.00 86.50 550 GLU A N 1
ATOM 4362 C CA . GLU A 1 550 ? 8.490 -13.787 3.659 1.00 86.50 550 GLU A CA 1
ATOM 4363 C C . GLU A 1 550 ? 8.620 -12.559 4.572 1.00 86.50 550 GLU A C 1
ATOM 4365 O O . GLU A 1 550 ? 8.369 -11.434 4.132 1.00 86.50 550 GLU A O 1
ATOM 4370 N N . SER A 1 551 ? 9.010 -12.752 5.836 1.00 84.31 551 SER A N 1
ATOM 4371 C CA . SER A 1 551 ? 9.151 -11.661 6.801 1.00 84.31 551 SER A CA 1
ATOM 4372 C C . SER A 1 551 ? 10.370 -10.816 6.482 1.00 84.31 551 SER A C 1
ATOM 4374 O O . SER A 1 551 ? 10.282 -9.586 6.454 1.00 84.31 551 SER A O 1
ATOM 4376 N N . ASP A 1 552 ? 11.482 -11.479 6.185 1.00 89.00 552 ASP A N 1
ATOM 4377 C CA . ASP A 1 552 ? 12.716 -10.818 5.781 1.00 89.00 552 ASP A CA 1
ATOM 4378 C C . ASP A 1 552 ? 12.555 -10.105 4.446 1.00 89.00 552 ASP A C 1
ATOM 4380 O O . ASP A 1 552 ? 12.987 -8.957 4.305 1.00 89.00 552 ASP A O 1
ATOM 4384 N N . ALA A 1 553 ? 11.857 -10.738 3.501 1.00 91.56 553 ALA A N 1
ATOM 4385 C CA . ALA A 1 553 ? 11.571 -10.124 2.218 1.00 91.56 553 ALA A CA 1
ATOM 4386 C C . ALA A 1 553 ? 10.750 -8.833 2.370 1.00 91.56 553 ALA A C 1
ATOM 4388 O O . ALA A 1 553 ? 11.076 -7.807 1.772 1.00 91.56 553 ALA A O 1
ATOM 4389 N N . ASN A 1 554 ? 9.708 -8.865 3.204 1.00 89.06 554 ASN A N 1
ATOM 4390 C CA . ASN A 1 554 ? 8.845 -7.716 3.461 1.00 89.06 554 ASN A CA 1
ATOM 4391 C C . ASN A 1 554 ? 9.559 -6.587 4.206 1.00 89.06 554 ASN A C 1
ATOM 4393 O O . ASN A 1 554 ? 9.441 -5.422 3.831 1.00 89.06 554 ASN A O 1
ATOM 4397 N N . GLU A 1 555 ? 10.313 -6.925 5.255 1.00 89.19 555 GLU A N 1
ATOM 4398 C CA . GLU A 1 555 ? 11.100 -5.947 6.002 1.00 89.19 555 GLU A CA 1
ATOM 4399 C C . GLU A 1 555 ? 12.073 -5.215 5.074 1.00 89.19 555 GLU A C 1
ATOM 4401 O O . GLU A 1 555 ? 12.122 -3.983 5.075 1.00 89.19 555 GLU A O 1
ATOM 4406 N N . PHE A 1 556 ? 12.793 -5.964 4.239 1.00 93.19 556 PHE A N 1
ATOM 4407 C CA . PHE A 1 556 ? 13.735 -5.381 3.301 1.00 93.19 556 PHE A CA 1
ATOM 4408 C C . PHE A 1 556 ? 13.037 -4.532 2.230 1.00 93.19 556 PHE A C 1
ATOM 4410 O O . PHE A 1 556 ? 13.488 -3.419 1.958 1.00 93.19 556 PHE A O 1
ATOM 4417 N N . ALA A 1 557 ? 11.931 -4.998 1.641 1.00 94.31 557 ALA A N 1
ATOM 4418 C CA . ALA A 1 557 ? 11.197 -4.253 0.610 1.00 94.31 557 ALA A CA 1
ATOM 4419 C C . ALA A 1 557 ? 10.690 -2.892 1.126 1.00 94.31 557 ALA A C 1
ATOM 4421 O O . ALA A 1 557 ? 10.833 -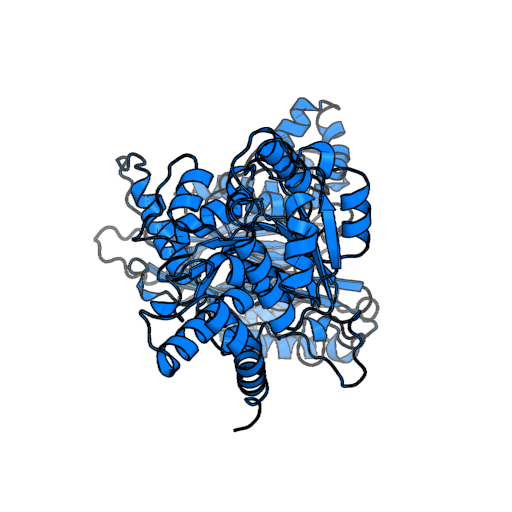1.866 0.455 1.00 94.31 557 ALA A O 1
ATOM 4422 N N . GLN A 1 558 ? 10.169 -2.860 2.358 1.00 89.81 558 GLN A N 1
ATOM 4423 C CA . GLN A 1 558 ? 9.724 -1.630 3.020 1.00 89.81 558 GLN A CA 1
ATOM 4424 C C . GLN A 1 558 ? 10.886 -0.675 3.318 1.00 89.81 558 GLN A C 1
ATOM 4426 O O . GLN A 1 558 ? 10.774 0.525 3.078 1.00 89.81 558 GLN A O 1
ATOM 4431 N N . GLN A 1 559 ? 12.008 -1.195 3.826 1.00 91.38 559 GLN A N 1
ATOM 4432 C CA . GLN A 1 559 ? 13.183 -0.382 4.159 1.00 91.38 559 GLN A CA 1
ATOM 4433 C C . GLN A 1 559 ? 13.858 0.201 2.914 1.00 91.38 559 GLN A C 1
ATOM 4435 O O . GLN A 1 559 ? 14.234 1.368 2.909 1.00 91.38 559 GLN A O 1
ATOM 4440 N N . SER A 1 560 ? 13.993 -0.608 1.862 1.00 91.56 560 SER A N 1
ATOM 4441 C CA . SER A 1 560 ? 14.679 -0.250 0.614 1.00 91.56 560 SER A CA 1
ATOM 4442 C C . SER A 1 560 ? 13.821 0.557 -0.360 1.00 91.56 560 SER A C 1
ATOM 4444 O O . SER A 1 560 ? 14.344 1.066 -1.355 1.00 91.56 560 SER A O 1
ATOM 4446 N N . ASN A 1 561 ? 12.510 0.650 -0.104 1.00 93.38 561 ASN A N 1
ATOM 4447 C CA . ASN A 1 561 ? 11.517 1.202 -1.023 1.00 93.38 561 ASN A CA 1
ATOM 4448 C C . ASN A 1 561 ? 11.648 0.595 -2.440 1.00 93.38 561 ASN A C 1
ATOM 4450 O O . ASN A 1 561 ? 11.529 1.290 -3.455 1.00 93.38 561 ASN A O 1
ATOM 4454 N N . ALA A 1 562 ? 11.919 -0.710 -2.496 1.00 96.56 562 ALA A N 1
ATOM 4455 C CA . ALA A 1 562 ? 12.033 -1.501 -3.712 1.00 96.56 562 ALA A CA 1
ATOM 4456 C C . ALA A 1 562 ? 11.158 -2.756 -3.630 1.00 96.56 562 ALA A C 1
ATOM 4458 O O . ALA A 1 562 ? 10.883 -3.278 -2.552 1.00 96.56 562 ALA A O 1
ATOM 4459 N N . ILE A 1 563 ? 10.731 -3.255 -4.786 1.00 98.50 563 ILE A N 1
ATOM 4460 C CA . ILE A 1 563 ? 10.121 -4.578 -4.885 1.00 98.50 563 ILE A CA 1
ATOM 4461 C C . ILE A 1 563 ? 11.252 -5.595 -4.771 1.00 98.50 563 ILE A C 1
ATOM 4463 O O . ILE A 1 563 ? 12.202 -5.555 -5.551 1.00 98.50 563 ILE A O 1
ATOM 4467 N N . LEU A 1 564 ? 11.153 -6.504 -3.811 1.00 98.31 564 LEU A N 1
ATOM 4468 C CA . LEU A 1 564 ? 12.120 -7.571 -3.623 1.00 98.31 564 LEU A CA 1
ATOM 4469 C C . LEU A 1 564 ? 11.569 -8.877 -4.186 1.00 98.31 564 LEU A C 1
ATOM 4471 O O . LEU A 1 564 ? 10.509 -9.326 -3.767 1.00 98.31 564 LEU A O 1
ATOM 4475 N N . VAL A 1 565 ? 12.315 -9.507 -5.085 1.00 98.50 565 VAL A N 1
ATOM 4476 C CA . VAL A 1 565 ? 12.114 -10.881 -5.547 1.00 98.50 565 VAL A CA 1
ATOM 4477 C C . VAL A 1 565 ? 13.198 -11.742 -4.900 1.00 98.50 565 VAL A C 1
ATOM 4479 O O . VAL A 1 565 ? 14.299 -11.866 -5.429 1.00 98.50 565 VAL A O 1
ATOM 4482 N N . LEU A 1 566 ? 12.897 -12.299 -3.728 1.00 97.38 566 LEU A N 1
ATOM 4483 C CA . LEU A 1 566 ? 13.809 -13.163 -2.983 1.00 97.38 566 LEU A CA 1
ATOM 4484 C C . LEU A 1 566 ? 13.759 -14.580 -3.567 1.00 97.38 566 LEU A C 1
ATOM 4486 O O . LEU A 1 566 ? 12.773 -15.302 -3.379 1.00 97.38 566 LEU A O 1
ATOM 4490 N N . LYS A 1 567 ? 14.805 -14.944 -4.319 1.00 94.56 567 LYS A N 1
ATOM 4491 C CA . LYS A 1 567 ? 14.941 -16.240 -5.001 1.00 94.56 567 LYS A CA 1
ATOM 4492 C C . LYS A 1 567 ? 15.307 -17.324 -3.981 1.00 94.56 567 LYS A C 1
ATOM 4494 O O . LYS A 1 567 ? 16.264 -17.170 -3.229 1.00 94.56 567 LYS A O 1
ATOM 4499 N N . GLY A 1 568 ? 14.582 -18.437 -4.017 1.00 88.56 568 GLY A N 1
ATOM 4500 C CA . GLY A 1 568 ? 14.791 -19.617 -3.175 1.00 88.56 568 GLY A CA 1
ATOM 4501 C C . GLY A 1 568 ? 13.953 -20.792 -3.684 1.00 88.56 568 GLY A C 1
ATOM 4502 O O . GLY A 1 568 ? 13.385 -20.715 -4.777 1.00 88.56 568 GLY A O 1
ATOM 4503 N N . GLN A 1 569 ? 13.833 -21.869 -2.897 1.00 82.31 569 GLN A N 1
ATOM 4504 C CA . GLN A 1 569 ? 12.966 -23.009 -3.252 1.00 82.31 569 GLN A CA 1
ATOM 4505 C C . GLN A 1 569 ? 11.521 -22.560 -3.521 1.00 82.31 569 GLN A C 1
ATOM 4507 O O . GLN A 1 569 ? 10.901 -22.998 -4.485 1.00 82.31 569 GLN A O 1
ATOM 4512 N N . ASN A 1 570 ? 11.018 -21.657 -2.677 1.00 90.69 570 ASN A N 1
ATOM 4513 C CA . ASN A 1 570 ? 9.871 -20.813 -2.980 1.00 90.69 570 ASN A CA 1
ATOM 4514 C C . ASN A 1 570 ? 10.398 -19.405 -3.244 1.00 90.69 570 ASN A C 1
ATOM 4516 O O . ASN A 1 570 ? 11.280 -18.938 -2.525 1.00 90.69 570 ASN A O 1
ATOM 4520 N N . THR A 1 571 ? 9.849 -18.721 -4.244 1.00 95.81 571 THR A N 1
ATOM 4521 C CA . THR A 1 571 ? 10.224 -17.328 -4.523 1.00 95.81 571 THR A CA 1
ATOM 4522 C C . THR A 1 571 ? 9.204 -16.387 -3.900 1.00 95.81 571 THR A C 1
ATOM 4524 O O . THR A 1 571 ? 8.001 -16.535 -4.131 1.00 95.81 571 THR A O 1
ATOM 4527 N N . PHE A 1 572 ? 9.683 -15.407 -3.135 1.00 96.88 572 PHE A N 1
ATOM 4528 C CA . PHE A 1 572 ? 8.843 -14.393 -2.500 1.00 96.88 572 PHE A CA 1
ATOM 4529 C C . PHE A 1 572 ? 8.998 -13.052 -3.209 1.00 96.88 572 PHE A C 1
ATOM 4531 O O . PHE A 1 572 ? 10.112 -12.581 -3.411 1.00 96.88 572 PHE A O 1
ATOM 4538 N N . ILE A 1 573 ? 7.877 -12.434 -3.574 1.00 98.31 573 ILE A N 1
ATOM 4539 C CA . ILE A 1 573 ? 7.818 -11.097 -4.161 1.00 98.31 573 ILE A CA 1
ATOM 4540 C C . ILE A 1 573 ? 7.194 -10.165 -3.126 1.00 98.31 573 ILE A C 1
ATOM 4542 O O . ILE A 1 573 ? 5.991 -10.238 -2.892 1.00 98.31 573 ILE A O 1
ATOM 4546 N N . ALA A 1 574 ? 7.990 -9.307 -2.498 1.00 96.50 574 ALA A N 1
ATOM 4547 C CA . ALA A 1 574 ? 7.533 -8.347 -1.497 1.00 96.50 574 ALA A CA 1
ATOM 4548 C C . ALA A 1 574 ? 7.573 -6.918 -2.048 1.00 96.50 574 ALA A C 1
ATOM 4550 O O . ALA A 1 574 ? 8.530 -6.537 -2.720 1.00 96.50 574 ALA A O 1
ATOM 4551 N N . THR A 1 575 ? 6.539 -6.123 -1.772 1.00 95.19 575 THR A N 1
ATOM 4552 C CA . THR A 1 575 ? 6.432 -4.736 -2.243 1.00 95.19 575 THR A CA 1
ATOM 4553 C C . THR A 1 575 ? 6.676 -3.730 -1.112 1.00 95.19 575 THR A C 1
ATOM 4555 O O . THR A 1 575 ? 6.422 -4.053 0.053 1.00 95.19 575 THR A O 1
ATOM 4558 N N . PRO A 1 576 ? 7.112 -2.494 -1.423 1.00 89.94 576 PRO A N 1
ATOM 4559 C CA . PRO A 1 576 ? 7.294 -1.434 -0.424 1.00 89.94 576 PRO A CA 1
ATOM 4560 C C . PRO A 1 576 ? 6.033 -1.120 0.387 1.00 89.94 576 PRO A C 1
ATOM 4562 O O . PRO A 1 576 ? 6.110 -0.686 1.532 1.00 89.94 576 PRO A O 1
ATOM 4565 N N . GLU A 1 577 ? 4.859 -1.356 -0.197 1.00 83.56 577 GLU A N 1
ATOM 4566 C CA . GLU A 1 577 ? 3.550 -1.116 0.413 1.00 83.56 577 GLU A CA 1
ATOM 4567 C C . GLU A 1 577 ? 3.129 -2.246 1.370 1.00 83.56 577 GLU A C 1
ATOM 4569 O O . GLU A 1 577 ? 2.095 -2.151 2.030 1.00 83.56 577 GLU A O 1
ATOM 4574 N N . GLY A 1 578 ? 3.921 -3.320 1.462 1.00 81.56 578 GLY A N 1
ATOM 4575 C CA . GLY A 1 578 ? 3.693 -4.447 2.362 1.00 81.56 578 GLY A CA 1
ATOM 4576 C C . GLY A 1 578 ? 2.886 -5.602 1.769 1.00 81.56 578 GLY A C 1
ATOM 4577 O O . GLY A 1 578 ? 2.471 -6.490 2.513 1.00 81.56 578 GLY A O 1
ATOM 4578 N N . SER A 1 579 ? 2.653 -5.616 0.451 1.00 86.69 579 SER A N 1
ATOM 4579 C CA . SER A 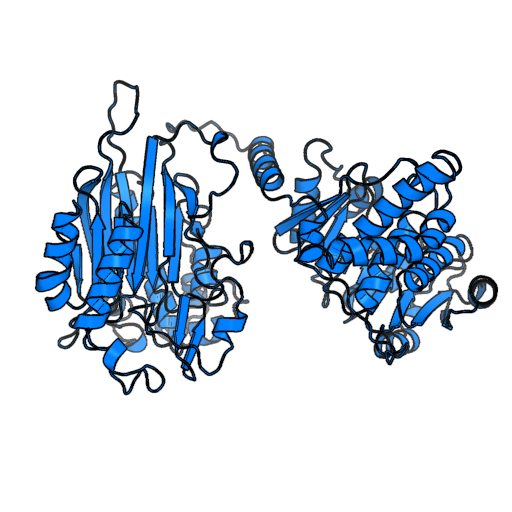1 579 ? 2.088 -6.792 -0.221 1.00 86.69 579 SER A CA 1
ATOM 4580 C C . SER A 1 579 ? 3.158 -7.853 -0.433 1.00 86.69 579 SER A C 1
ATOM 4582 O O . SER A 1 579 ? 4.288 -7.531 -0.788 1.00 86.69 579 SER A O 1
ATOM 4584 N N . ILE A 1 580 ? 2.793 -9.124 -0.264 1.00 93.00 580 ILE A N 1
ATOM 4585 C CA . ILE A 1 580 ? 3.708 -10.249 -0.464 1.00 93.00 580 ILE A CA 1
ATOM 4586 C C . ILE A 1 580 ? 3.028 -11.291 -1.333 1.00 93.00 580 ILE A C 1
ATOM 4588 O O . ILE A 1 580 ? 1.870 -11.643 -1.102 1.00 93.00 580 ILE A O 1
ATOM 4592 N N . PHE A 1 581 ? 3.764 -11.803 -2.310 1.00 95.94 581 PHE A N 1
ATOM 4593 C CA . PHE A 1 581 ? 3.345 -12.891 -3.171 1.00 95.94 581 PHE A CA 1
ATOM 4594 C C . PHE A 1 581 ? 4.321 -14.055 -3.037 1.00 95.94 581 PHE A C 1
ATOM 4596 O O . PHE A 1 581 ? 5.529 -13.842 -2.976 1.00 95.94 581 PHE A O 1
ATOM 4603 N N . LYS A 1 582 ? 3.812 -15.285 -3.000 1.00 96.38 582 LYS A N 1
ATOM 4604 C CA . LYS A 1 582 ? 4.634 -16.498 -2.938 1.00 96.38 582 LYS A CA 1
ATOM 4605 C C . LYS A 1 582 ? 4.385 -17.353 -4.161 1.00 96.38 582 LYS A C 1
ATOM 4607 O O . LYS A 1 582 ? 3.269 -17.825 -4.381 1.00 96.38 582 LYS A O 1
ATOM 4612 N N . ASN A 1 583 ? 5.443 -17.574 -4.923 1.00 96.75 583 ASN A N 1
ATOM 4613 C CA . ASN A 1 583 ? 5.458 -18.542 -5.998 1.00 96.75 583 ASN A CA 1
ATOM 4614 C C . ASN A 1 583 ? 6.048 -19.865 -5.492 1.00 96.75 583 ASN A C 1
ATOM 4616 O O . ASN A 1 583 ? 7.207 -19.920 -5.080 1.00 96.75 583 ASN A O 1
ATOM 4620 N N . GLU A 1 584 ? 5.227 -20.912 -5.542 1.00 93.81 584 GLU A N 1
ATOM 4621 C CA . GLU A 1 584 ? 5.594 -22.295 -5.190 1.00 93.81 584 GLU A CA 1
ATOM 4622 C C . GLU A 1 584 ? 5.850 -23.158 -6.436 1.00 93.81 584 GLU A C 1
ATOM 4624 O O . GLU A 1 584 ? 6.286 -24.299 -6.315 1.00 93.81 584 GLU A O 1
ATOM 4629 N N . ALA A 1 585 ? 5.547 -22.632 -7.629 1.00 90.00 585 ALA A N 1
ATOM 4630 C CA . ALA A 1 585 ? 5.835 -23.301 -8.891 1.00 90.00 585 ALA A CA 1
ATOM 4631 C C . ALA A 1 585 ? 7.340 -23.270 -9.182 1.00 90.00 585 ALA A C 1
ATOM 4633 O O . ALA A 1 585 ? 8.044 -22.332 -8.796 1.00 90.00 585 ALA A O 1
ATOM 4634 N N . GLY A 1 586 ? 7.822 -24.249 -9.936 1.00 88.94 586 GLY A N 1
ATOM 4635 C CA . GLY A 1 586 ? 9.224 -24.357 -10.318 1.00 88.94 586 GLY A CA 1
ATOM 4636 C C . GLY A 1 586 ? 9.737 -25.785 -10.243 1.00 88.94 586 GLY A C 1
ATOM 4637 O O . GLY A 1 586 ? 9.050 -26.722 -9.839 1.00 88.94 586 GLY A O 1
ATOM 4638 N N . SER A 1 587 ? 10.984 -25.973 -10.655 1.00 90.62 587 SER A N 1
ATOM 4639 C CA . SER A 1 587 ? 11.638 -27.276 -10.586 1.00 90.62 587 SER A CA 1
ATOM 4640 C C . SER A 1 587 ? 13.125 -27.113 -10.298 1.00 90.62 587 SER A C 1
ATOM 4642 O O . SER A 1 587 ? 13.703 -26.052 -10.548 1.00 90.62 587 SER A O 1
ATOM 4644 N N . ARG A 1 588 ? 13.777 -28.189 -9.835 1.00 89.88 588 ARG A N 1
ATOM 4645 C CA . ARG A 1 588 ? 15.236 -28.196 -9.614 1.00 89.88 588 ARG A CA 1
ATOM 4646 C C . ARG A 1 588 ? 16.041 -27.905 -10.888 1.00 89.88 588 ARG A C 1
ATOM 4648 O O . ARG A 1 588 ? 17.200 -27.535 -10.775 1.00 89.88 588 ARG A O 1
ATOM 4655 N N . ALA A 1 589 ? 15.428 -28.018 -12.074 1.00 90.88 589 ALA A N 1
ATOM 4656 C CA . ALA A 1 589 ? 16.053 -27.643 -13.341 1.00 90.88 589 ALA A CA 1
ATOM 4657 C C . ALA A 1 589 ? 16.500 -26.171 -13.346 1.00 90.88 589 ALA A C 1
ATOM 4659 O O . ALA A 1 589 ? 17.514 -25.843 -13.947 1.00 90.88 589 ALA A O 1
ATOM 4660 N N . LEU A 1 590 ? 15.790 -25.294 -12.624 1.00 91.81 590 LEU A N 1
ATOM 4661 C CA . LEU A 1 590 ? 16.135 -23.873 -12.505 1.00 91.81 590 LEU A CA 1
ATOM 4662 C C . LEU A 1 590 ? 17.433 -23.622 -11.729 1.00 91.81 590 LEU A C 1
ATOM 4664 O O . LEU A 1 590 ? 17.960 -22.514 -11.800 1.00 91.81 590 LEU A O 1
ATOM 4668 N N . GLY A 1 591 ? 17.965 -24.619 -11.017 1.00 89.06 591 GLY A N 1
ATOM 4669 C CA . GLY A 1 591 ? 19.253 -24.564 -10.320 1.00 89.06 591 GLY A CA 1
ATOM 4670 C C . GLY A 1 591 ? 20.452 -24.691 -11.263 1.00 89.06 591 GLY A C 1
ATOM 4671 O O . GLY A 1 591 ? 21.359 -25.471 -10.995 1.00 89.06 591 GLY A O 1
ATOM 4672 N N . THR A 1 592 ? 20.439 -23.962 -12.379 1.00 91.00 592 THR A N 1
ATOM 4673 C CA . THR A 1 592 ? 21.478 -23.984 -13.418 1.00 91.00 592 THR A CA 1
ATOM 4674 C C . THR A 1 592 ? 22.049 -22.585 -13.650 1.00 91.00 592 THR A C 1
ATOM 4676 O O . THR A 1 592 ? 21.395 -21.572 -13.374 1.00 91.00 592 THR A O 1
ATOM 4679 N N . ALA A 1 593 ? 23.277 -22.507 -14.163 1.00 89.94 593 ALA A N 1
ATOM 4680 C CA . ALA A 1 593 ? 23.937 -21.232 -14.433 1.00 89.94 593 ALA A CA 1
ATOM 4681 C C . ALA A 1 593 ? 23.130 -20.396 -15.445 1.00 89.94 593 ALA A C 1
ATOM 4683 O O . ALA A 1 593 ? 22.657 -20.912 -16.458 1.00 89.94 593 ALA A O 1
ATOM 4684 N N . GLY A 1 594 ? 22.972 -19.098 -15.166 1.00 93.19 594 GLY A N 1
ATOM 4685 C CA . GLY A 1 594 ? 22.246 -18.163 -16.033 1.00 93.19 594 GLY A CA 1
ATOM 4686 C C . GLY A 1 594 ? 20.717 -18.159 -15.886 1.00 93.19 594 GLY A C 1
ATOM 4687 O O . GLY A 1 594 ? 20.012 -17.437 -16.595 1.00 93.19 594 GLY A O 1
ATOM 4688 N N . SER A 1 595 ? 20.186 -18.947 -14.949 1.00 95.06 595 SER A N 1
ATOM 4689 C CA . SER A 1 595 ? 18.765 -18.950 -14.579 1.00 95.06 595 SER A CA 1
ATOM 4690 C C . SER A 1 595 ? 18.312 -17.587 -14.022 1.00 95.06 595 SER A C 1
ATOM 4692 O O . SER A 1 595 ? 17.317 -17.023 -14.473 1.00 95.06 595 SER A O 1
ATOM 4694 N N . GLY A 1 596 ? 19.111 -16.979 -13.133 1.00 95.94 596 GLY A N 1
ATOM 4695 C CA . GLY A 1 596 ? 18.868 -15.620 -12.624 1.00 95.94 596 GLY A CA 1
ATOM 4696 C C . GLY A 1 596 ? 18.835 -14.563 -13.733 1.00 95.94 596 GLY A C 1
ATOM 4697 O O . GLY A 1 596 ? 17.863 -13.818 -13.836 1.00 95.94 596 GLY A O 1
ATOM 4698 N N . ASP A 1 597 ? 19.813 -14.598 -14.644 1.00 98.12 597 ASP A N 1
ATOM 4699 C CA . ASP A 1 597 ? 19.870 -13.679 -15.788 1.00 98.12 597 ASP A CA 1
ATOM 4700 C C . ASP A 1 597 ? 18.623 -13.794 -16.677 1.00 98.12 597 ASP A C 1
ATOM 4702 O O . ASP A 1 597 ? 18.073 -12.797 -17.150 1.00 98.12 597 ASP A O 1
ATOM 4706 N N . THR A 1 598 ? 18.142 -15.026 -16.872 1.00 98.38 598 THR A N 1
ATOM 4707 C CA . THR A 1 598 ? 16.903 -15.304 -17.605 1.00 98.38 598 THR A CA 1
ATOM 4708 C C . THR A 1 598 ? 15.708 -14.648 -16.915 1.00 98.38 598 THR A C 1
ATOM 4710 O O . THR A 1 598 ? 14.942 -13.944 -17.573 1.00 98.38 598 THR A O 1
ATOM 4713 N N . LEU A 1 599 ? 15.565 -14.811 -15.595 1.00 98.62 599 LEU A N 1
ATOM 4714 C CA . LEU A 1 599 ? 14.508 -14.167 -14.809 1.00 98.62 599 LEU A CA 1
ATOM 4715 C C . LEU A 1 599 ? 14.572 -12.633 -14.903 1.00 98.62 599 LEU A C 1
ATOM 4717 O O . LEU A 1 599 ? 13.547 -12.000 -15.167 1.00 98.62 599 LEU A O 1
ATOM 4721 N N . ALA A 1 600 ? 15.755 -12.034 -14.746 1.00 98.69 600 ALA A N 1
ATOM 4722 C CA . ALA A 1 600 ? 15.936 -10.587 -14.858 1.00 98.69 600 ALA A CA 1
ATOM 4723 C C . ALA A 1 600 ? 15.516 -10.068 -16.245 1.00 98.69 600 ALA A C 1
ATOM 4725 O O . ALA A 1 600 ? 14.819 -9.054 -16.356 1.00 98.69 600 ALA A O 1
ATOM 4726 N N . GLY A 1 601 ? 15.867 -10.807 -17.302 1.00 98.75 601 GLY A N 1
ATOM 4727 C CA . GLY A 1 601 ? 15.437 -10.537 -18.671 1.00 98.75 601 GLY A CA 1
ATOM 4728 C C . GLY A 1 601 ? 13.922 -10.629 -18.868 1.00 98.75 601 GLY A C 1
ATOM 4729 O O . GLY A 1 601 ? 13.332 -9.740 -19.484 1.00 98.75 601 GLY A O 1
ATOM 4730 N N . ILE A 1 602 ? 13.272 -11.657 -18.312 1.00 98.81 602 ILE A N 1
ATOM 4731 C CA . ILE A 1 602 ? 11.809 -11.816 -18.366 1.00 98.81 602 ILE A CA 1
ATOM 4732 C C . ILE A 1 602 ? 11.123 -10.615 -17.704 1.00 98.81 602 ILE A C 1
ATOM 4734 O O . ILE A 1 602 ? 10.289 -9.965 -18.336 1.00 98.81 602 ILE A O 1
ATOM 4738 N N . ILE A 1 603 ? 11.491 -10.282 -16.460 1.00 98.88 603 ILE A N 1
ATOM 4739 C CA . ILE A 1 603 ? 10.888 -9.162 -15.717 1.00 98.88 603 ILE A CA 1
ATOM 4740 C C . ILE A 1 603 ? 11.119 -7.842 -16.466 1.00 98.88 603 ILE A C 1
ATOM 4742 O O . ILE A 1 603 ? 10.184 -7.061 -16.650 1.00 98.88 603 ILE A O 1
ATOM 4746 N N . GLY A 1 604 ? 12.338 -7.607 -16.961 1.00 98.69 604 GLY A N 1
ATOM 4747 C CA . GLY A 1 604 ? 12.663 -6.424 -17.757 1.00 98.69 604 GLY A CA 1
ATOM 4748 C C . GLY A 1 604 ? 11.843 -6.327 -19.045 1.00 98.69 604 GLY A C 1
ATOM 4749 O O . GLY A 1 604 ? 11.349 -5.254 -19.390 1.00 98.69 604 GLY A O 1
ATOM 4750 N N . GLY A 1 605 ? 11.644 -7.447 -19.742 1.00 98.50 605 GLY A N 1
ATOM 4751 C CA . GLY A 1 605 ? 10.831 -7.508 -20.955 1.00 98.50 605 GLY A CA 1
ATOM 4752 C C . GLY A 1 605 ? 9.348 -7.225 -20.702 1.00 98.50 605 GLY A C 1
ATOM 4753 O O . GLY A 1 605 ? 8.702 -6.588 -21.533 1.00 98.50 605 GLY A O 1
ATOM 4754 N N . LEU A 1 606 ? 8.813 -7.646 -19.554 1.00 98.50 606 LEU A N 1
ATOM 4755 C CA . LEU A 1 606 ? 7.440 -7.346 -19.130 1.00 98.50 606 LEU A CA 1
ATOM 4756 C C . LEU A 1 606 ? 7.276 -5.876 -18.708 1.00 98.50 606 LEU A C 1
ATOM 4758 O O . LEU A 1 606 ? 6.312 -5.227 -19.113 1.00 98.50 606 LEU A O 1
ATOM 4762 N N . LEU A 1 607 ? 8.245 -5.313 -17.976 1.00 98.50 607 LEU A N 1
ATOM 4763 C CA . LEU A 1 607 ? 8.287 -3.874 -17.684 1.00 98.50 607 LEU A CA 1
ATOM 4764 C C . LEU A 1 607 ? 8.303 -3.044 -18.971 1.00 98.50 607 LEU A C 1
ATOM 4766 O O . LEU A 1 607 ? 7.572 -2.064 -19.093 1.00 98.50 607 LEU A O 1
ATOM 4770 N N . ALA A 1 608 ? 9.119 -3.448 -19.949 1.00 97.81 608 ALA A N 1
ATOM 4771 C CA . ALA A 1 608 ? 9.212 -2.753 -21.226 1.00 97.81 608 ALA A CA 1
ATOM 4772 C C . ALA A 1 608 ? 7.887 -2.763 -22.001 1.00 97.81 608 ALA A C 1
ATOM 4774 O O . ALA A 1 608 ? 7.590 -1.809 -22.708 1.00 97.81 608 ALA A O 1
ATOM 4775 N N . GLN A 1 609 ? 7.074 -3.802 -21.819 1.00 95.62 609 GLN A N 1
ATOM 4776 C CA . GLN A 1 609 ? 5.732 -3.917 -22.387 1.00 95.62 609 GLN A CA 1
ATOM 4777 C C . GLN A 1 609 ? 4.677 -3.047 -21.671 1.00 95.62 609 GLN A C 1
ATOM 4779 O O . GLN A 1 609 ? 3.509 -3.088 -22.046 1.00 95.62 609 GLN A O 1
ATOM 4784 N N . GLY A 1 610 ? 5.064 -2.249 -20.666 1.00 93.38 610 GLY A N 1
ATOM 4785 C CA . GLY A 1 610 ? 4.178 -1.315 -19.963 1.00 93.38 610 GLY A CA 1
ATOM 4786 C C . GLY A 1 610 ? 3.483 -1.900 -18.733 1.00 93.38 610 GLY A C 1
ATOM 4787 O O . GLY A 1 610 ? 2.584 -1.268 -18.180 1.00 93.38 610 GLY A O 1
ATOM 4788 N N . MET A 1 611 ? 3.880 -3.095 -18.285 1.00 95.69 611 MET A N 1
ATOM 4789 C CA . MET A 1 611 ? 3.309 -3.688 -17.078 1.00 95.69 611 MET A CA 1
ATOM 4790 C C . MET A 1 611 ? 3.711 -2.916 -15.821 1.00 95.69 611 MET A C 1
ATOM 4792 O O . MET A 1 611 ? 4.847 -2.456 -15.684 1.00 95.69 611 MET A O 1
ATOM 4796 N N . GLN A 1 612 ? 2.786 -2.849 -14.860 1.00 96.69 612 GLN A N 1
ATOM 4797 C CA . GLN A 1 612 ? 3.084 -2.335 -13.525 1.00 96.69 612 GLN A CA 1
ATOM 4798 C C . GLN A 1 612 ? 4.211 -3.159 -12.876 1.00 96.69 612 GLN A C 1
ATOM 4800 O O . GLN A 1 612 ? 4.190 -4.387 -12.994 1.00 96.69 612 GLN A O 1
ATOM 4805 N N . PRO A 1 613 ? 5.167 -2.540 -12.154 1.00 98.06 613 PRO A N 1
ATOM 4806 C CA . PRO A 1 613 ? 6.348 -3.236 -11.636 1.00 98.06 613 PRO A CA 1
ATOM 4807 C C . PRO A 1 613 ? 6.054 -4.490 -10.807 1.00 98.06 613 PRO A C 1
ATOM 4809 O O . PRO A 1 613 ? 6.680 -5.528 -11.015 1.00 98.06 613 PRO A O 1
ATOM 4812 N N . THR A 1 614 ? 5.055 -4.432 -9.924 1.00 97.94 614 THR A N 1
ATOM 4813 C CA . THR A 1 614 ? 4.628 -5.589 -9.125 1.00 97.94 614 THR A CA 1
ATOM 4814 C C . THR A 1 614 ? 4.088 -6.714 -10.004 1.00 97.94 614 THR A C 1
ATOM 4816 O O . THR A 1 614 ? 4.473 -7.867 -9.828 1.00 97.94 614 THR A O 1
ATOM 4819 N N . ALA A 1 615 ? 3.246 -6.389 -10.989 1.00 97.31 615 ALA A N 1
ATOM 4820 C CA . ALA A 1 615 ? 2.699 -7.373 -11.920 1.00 97.31 615 ALA A CA 1
ATOM 4821 C C . ALA A 1 615 ? 3.799 -7.995 -12.794 1.00 97.31 615 ALA A C 1
ATOM 4823 O O . ALA A 1 615 ? 3.802 -9.206 -12.992 1.00 97.31 615 ALA A O 1
ATOM 4824 N N . ALA A 1 616 ? 4.765 -7.196 -13.262 1.00 98.44 616 ALA A N 1
ATOM 4825 C CA . ALA A 1 616 ? 5.914 -7.679 -14.027 1.00 98.44 616 ALA A CA 1
ATOM 4826 C C . ALA A 1 616 ? 6.788 -8.648 -13.211 1.00 98.44 616 ALA A C 1
ATOM 4828 O O . ALA A 1 616 ? 7.215 -9.672 -13.741 1.00 98.44 616 ALA A O 1
ATOM 4829 N N . ALA A 1 617 ? 7.019 -8.366 -11.923 1.00 98.69 617 ALA A N 1
ATOM 4830 C CA . ALA A 1 617 ? 7.739 -9.271 -11.027 1.00 98.69 617 ALA A CA 1
ATOM 4831 C C . ALA A 1 617 ? 6.973 -10.586 -10.803 1.00 98.69 617 ALA A C 1
ATOM 4833 O O . ALA A 1 617 ? 7.545 -11.662 -10.961 1.00 98.69 617 ALA A O 1
ATOM 4834 N N . VAL A 1 618 ? 5.674 -10.507 -10.488 1.00 98.44 618 VAL A N 1
ATOM 4835 C CA . VAL A 1 618 ? 4.821 -11.684 -10.243 1.00 98.44 618 VAL A CA 1
ATOM 4836 C C . VAL A 1 618 ? 4.737 -12.575 -11.485 1.00 98.44 618 VAL A C 1
ATOM 4838 O O . VAL A 1 618 ? 5.024 -13.770 -11.402 1.00 98.44 618 VAL A O 1
ATOM 4841 N N . TRP A 1 619 ? 4.415 -12.001 -12.648 1.00 98.31 619 TRP A N 1
ATOM 4842 C CA . TRP A 1 619 ? 4.385 -12.743 -13.908 1.00 98.31 619 TRP A CA 1
ATOM 4843 C C . TRP A 1 619 ? 5.757 -13.269 -14.301 1.00 98.31 619 TRP A C 1
ATOM 4845 O O . TRP A 1 619 ? 5.858 -14.405 -14.754 1.00 98.31 619 TRP A O 1
ATOM 4855 N N . GLY A 1 620 ? 6.815 -12.476 -14.125 1.00 98.38 620 GLY A N 1
ATOM 4856 C CA . GLY A 1 620 ? 8.160 -12.883 -14.510 1.00 98.38 620 GLY A CA 1
ATOM 4857 C C . GLY A 1 620 ? 8.649 -14.099 -13.730 1.00 98.38 620 GLY A C 1
ATOM 4858 O O . GLY A 1 620 ? 9.147 -15.052 -14.330 1.00 98.38 620 GLY A O 1
ATOM 4859 N N . VAL A 1 621 ? 8.417 -14.115 -12.414 1.00 98.56 621 VAL A N 1
ATOM 4860 C CA . VAL A 1 621 ? 8.705 -15.277 -11.562 1.00 98.56 621 VAL A CA 1
ATOM 4861 C C . VAL A 1 621 ? 7.872 -16.486 -11.986 1.00 98.56 621 VAL A C 1
ATOM 4863 O O . VAL A 1 621 ? 8.420 -17.580 -12.113 1.00 98.56 621 VAL A O 1
ATOM 4866 N N . TYR A 1 622 ? 6.577 -16.303 -12.256 1.00 98.12 622 TYR A N 1
ATOM 4867 C CA . TYR A 1 622 ? 5.706 -17.407 -12.661 1.00 98.12 622 TYR A CA 1
ATOM 4868 C C . TYR A 1 622 ? 6.095 -18.000 -14.024 1.00 98.12 622 TYR A C 1
ATOM 4870 O O . TYR A 1 622 ? 6.201 -19.217 -14.164 1.00 98.12 622 TYR A O 1
ATOM 4878 N N . PHE A 1 623 ? 6.390 -17.162 -15.022 1.00 98.12 623 PHE A N 1
ATOM 4879 C CA . PHE A 1 623 ? 6.883 -17.610 -16.327 1.00 98.12 623 PHE A CA 1
ATOM 4880 C C . PHE A 1 623 ? 8.166 -18.422 -16.203 1.00 98.12 623 PHE A C 1
ATOM 4882 O O . PHE A 1 623 ? 8.283 -19.492 -16.801 1.00 98.12 623 PHE A O 1
ATOM 4889 N N . HIS A 1 624 ? 9.113 -17.921 -15.413 1.00 97.75 624 HIS A N 1
ATOM 4890 C CA . HIS A 1 624 ? 10.379 -18.591 -15.170 1.00 97.75 624 HIS A CA 1
ATOM 4891 C C . HIS A 1 624 ? 10.176 -19.952 -14.488 1.00 97.75 624 HIS A C 1
ATOM 4893 O O . HIS A 1 624 ? 10.707 -20.965 -14.943 1.00 97.75 624 HIS A O 1
ATOM 4899 N N . ALA A 1 625 ? 9.328 -19.999 -13.459 1.00 96.94 625 ALA A N 1
ATOM 4900 C CA . ALA A 1 625 ? 8.949 -21.221 -12.761 1.00 96.94 625 ALA A CA 1
ATOM 4901 C C . ALA A 1 625 ? 8.344 -22.277 -13.700 1.00 96.94 625 ALA A C 1
ATOM 4903 O O . ALA A 1 625 ? 8.816 -23.416 -13.762 1.00 96.94 625 ALA A O 1
ATOM 4904 N N . VAL A 1 626 ? 7.344 -21.882 -14.489 1.00 96.56 626 VAL A N 1
ATOM 4905 C CA . VAL A 1 626 ? 6.660 -22.761 -15.443 1.00 96.56 626 VAL A CA 1
ATOM 4906 C C . VAL A 1 626 ? 7.600 -23.220 -16.563 1.00 96.56 626 VAL A C 1
ATOM 4908 O O . VAL A 1 626 ? 7.491 -24.359 -17.027 1.00 96.56 626 VAL A O 1
ATOM 4911 N N . ALA A 1 627 ? 8.553 -22.384 -16.982 1.00 96.38 627 ALA A N 1
ATOM 4912 C CA . ALA A 1 627 ? 9.593 -22.781 -17.928 1.00 96.38 627 ALA A CA 1
ATOM 4913 C C . ALA A 1 627 ? 10.495 -23.872 -17.348 1.00 96.38 627 ALA A C 1
ATOM 4915 O O . ALA A 1 627 ? 10.731 -24.883 -18.012 1.00 96.38 627 ALA A O 1
ATOM 4916 N N . GLY A 1 628 ? 10.899 -23.732 -16.085 1.00 95.19 628 GLY A N 1
ATOM 4917 C CA . GLY A 1 628 ? 11.629 -24.765 -15.356 1.00 95.19 628 GLY A CA 1
ATOM 4918 C C . GLY A 1 628 ? 10.865 -26.083 -15.245 1.00 95.19 628 GLY A C 1
ATOM 4919 O O . GLY A 1 628 ? 11.442 -27.151 -15.441 1.00 95.19 628 GLY A O 1
ATOM 4920 N N . GLU A 1 629 ? 9.566 -26.050 -14.949 1.00 95.31 629 GLU A N 1
ATOM 4921 C CA . GLU A 1 629 ? 8.726 -27.256 -14.901 1.00 95.31 629 GLU A CA 1
ATOM 4922 C C . GLU A 1 629 ? 8.549 -27.910 -16.274 1.00 95.31 629 GLU A C 1
ATOM 4924 O O . GLU A 1 629 ? 8.550 -29.136 -16.386 1.00 95.31 629 GLU A O 1
ATOM 4929 N N . THR A 1 630 ? 8.402 -27.097 -17.320 1.00 95.06 630 THR A N 1
ATOM 4930 C CA . THR A 1 630 ? 8.229 -27.574 -18.697 1.00 95.06 630 THR A CA 1
ATOM 4931 C C . THR A 1 630 ? 9.504 -28.259 -19.184 1.00 95.06 630 THR A C 1
ATOM 4933 O O . THR A 1 630 ? 9.462 -29.419 -19.586 1.00 95.06 630 THR A O 1
ATOM 4936 N N . VAL A 1 631 ? 10.658 -27.600 -19.045 1.00 94.81 631 VAL A N 1
ATOM 4937 C CA . VAL A 1 631 ? 11.961 -28.171 -19.421 1.00 94.81 631 VAL A CA 1
ATOM 4938 C C . VAL A 1 631 ? 12.280 -29.416 -18.601 1.00 94.81 631 VAL A C 1
ATOM 4940 O O . VAL A 1 631 ? 12.736 -30.413 -19.149 1.00 94.81 631 VAL A O 1
ATOM 4943 N N . SER A 1 632 ? 11.970 -29.405 -17.307 1.00 93.75 632 SER A N 1
ATOM 4944 C CA . SER A 1 632 ? 12.149 -30.557 -16.422 1.00 93.75 632 SER A CA 1
ATOM 4945 C C . SER A 1 632 ? 11.424 -31.819 -16.913 1.00 93.75 632 SER A C 1
ATOM 4947 O O . SER A 1 632 ? 11.973 -32.919 -16.802 1.00 93.75 632 SER A O 1
ATOM 4949 N N . LYS A 1 633 ? 10.225 -31.662 -17.495 1.00 92.94 633 LYS A N 1
ATOM 4950 C CA . LYS A 1 633 ? 9.438 -32.756 -18.089 1.00 92.94 633 LYS A CA 1
ATOM 4951 C C . LYS A 1 633 ? 9.963 -33.195 -19.459 1.00 92.94 633 LYS A C 1
ATOM 4953 O O . LYS A 1 633 ? 9.854 -34.370 -19.788 1.00 92.94 633 LYS A O 1
ATOM 4958 N N . GLU A 1 634 ? 10.497 -32.268 -20.253 1.00 91.75 634 GLU A N 1
ATOM 4959 C CA . GLU A 1 634 ? 10.947 -32.530 -21.629 1.00 91.75 634 GLU A CA 1
ATOM 4960 C C . GLU A 1 634 ? 12.382 -33.065 -21.714 1.00 91.75 634 GLU A C 1
ATOM 4962 O O . GLU A 1 634 ? 12.651 -34.026 -22.428 1.00 91.75 634 GLU A O 1
ATOM 4967 N N . VAL A 1 635 ? 13.309 -32.412 -21.014 1.00 86.12 635 VAL A N 1
ATOM 4968 C CA . VAL A 1 635 ? 14.764 -32.621 -21.118 1.00 86.12 635 VAL A CA 1
ATOM 4969 C C . VAL A 1 635 ? 15.309 -33.360 -19.891 1.00 86.12 635 VAL A C 1
ATOM 4971 O O . VAL A 1 635 ? 16.371 -33.977 -19.945 1.00 86.12 635 VAL A O 1
ATOM 4974 N N . GLY A 1 636 ? 14.569 -33.348 -18.781 1.00 85.25 636 GLY A N 1
ATOM 4975 C CA . GLY A 1 636 ? 15.052 -33.806 -17.483 1.00 85.25 636 GLY A CA 1
ATOM 4976 C C . GLY A 1 636 ? 15.637 -32.657 -16.662 1.00 85.25 636 GLY A C 1
ATOM 4977 O O . GLY A 1 636 ? 15.758 -31.525 -17.121 1.00 85.25 636 GLY A O 1
ATOM 4978 N N . HIS A 1 637 ? 15.943 -32.931 -15.395 1.00 84.69 637 HIS A N 1
ATOM 4979 C CA . HIS A 1 637 ? 16.259 -31.861 -14.445 1.00 84.69 637 HIS A CA 1
ATOM 4980 C C . HIS A 1 637 ? 17.762 -31.541 -14.417 1.00 84.69 637 HIS A C 1
ATOM 4982 O O . HIS A 1 637 ? 18.130 -30.379 -14.318 1.00 84.69 637 HIS A O 1
ATOM 4988 N N . ASP A 1 638 ? 18.620 -32.563 -14.506 1.00 86.38 638 ASP A N 1
ATOM 4989 C CA . ASP A 1 638 ? 20.070 -32.433 -14.278 1.00 86.38 638 ASP A CA 1
ATOM 4990 C C . ASP A 1 638 ? 20.830 -31.858 -15.489 1.00 86.38 638 ASP A C 1
ATOM 4992 O O . ASP A 1 638 ? 21.930 -31.337 -15.339 1.00 86.38 638 ASP A O 1
ATOM 4996 N N . GLY A 1 639 ? 20.248 -31.950 -16.690 1.00 88.94 639 GLY A N 1
ATOM 4997 C CA . GLY A 1 639 ? 20.835 -31.446 -17.938 1.00 88.94 639 GLY A CA 1
ATOM 4998 C C . GLY A 1 639 ? 20.254 -30.119 -18.426 1.00 88.94 639 GLY A C 1
ATOM 4999 O O . GLY A 1 639 ? 20.584 -29.691 -19.528 1.00 88.94 639 GLY A O 1
ATOM 5000 N N . ALA A 1 640 ? 19.364 -29.494 -17.653 1.00 91.69 640 ALA A N 1
ATOM 5001 C CA . ALA A 1 640 ? 18.692 -28.273 -18.071 1.00 91.69 640 ALA A CA 1
ATOM 5002 C C . ALA A 1 640 ? 19.654 -27.076 -18.093 1.00 91.69 640 ALA A C 1
ATOM 5004 O O . ALA A 1 640 ? 20.406 -26.830 -17.144 1.00 91.69 640 ALA A O 1
ATOM 5005 N N . MET A 1 641 ? 19.593 -26.296 -19.169 1.00 95.44 641 MET A N 1
ATOM 5006 C CA . MET A 1 641 ? 20.341 -25.053 -19.322 1.00 95.44 641 MET A CA 1
ATOM 5007 C C . MET A 1 641 ? 19.396 -23.853 -19.320 1.00 95.44 641 MET A C 1
ATOM 5009 O O . MET A 1 641 ? 18.240 -23.951 -19.723 1.00 95.44 641 MET A O 1
ATOM 5013 N N . ALA A 1 642 ? 19.900 -22.674 -18.950 1.00 95.69 642 ALA A N 1
ATOM 5014 C CA . ALA A 1 642 ? 19.114 -21.440 -18.993 1.00 95.69 642 ALA A CA 1
ATOM 5015 C C . ALA A 1 642 ? 18.501 -21.155 -20.381 1.00 95.69 642 ALA A C 1
ATOM 5017 O O . ALA A 1 642 ? 17.360 -20.700 -20.488 1.00 95.69 642 ALA A O 1
ATOM 5018 N N . SER A 1 643 ? 19.220 -21.495 -21.458 1.00 96.25 643 SER A N 1
ATOM 5019 C CA . SER A 1 643 ? 18.719 -21.396 -22.833 1.00 96.25 643 SER A CA 1
ATOM 5020 C C . SER A 1 643 ? 17.473 -22.244 -23.082 1.00 96.25 643 SER A C 1
ATOM 5022 O O . SER A 1 643 ? 16.605 -21.818 -23.843 1.00 96.25 643 SER A O 1
ATOM 5024 N N . ASP A 1 644 ? 17.344 -23.395 -22.414 1.00 96.50 644 ASP A N 1
ATOM 5025 C CA . ASP A 1 644 ? 16.163 -24.238 -22.558 1.00 96.50 644 ASP A CA 1
ATOM 5026 C C . ASP A 1 644 ? 14.914 -23.513 -22.069 1.00 96.50 644 ASP A C 1
ATOM 5028 O O . ASP A 1 644 ? 13.896 -23.543 -22.759 1.00 96.50 644 ASP A O 1
ATOM 5032 N N . PHE A 1 645 ? 14.990 -22.813 -20.931 1.00 96.06 645 PHE A N 1
ATOM 5033 C CA . PHE A 1 645 ? 13.860 -22.044 -20.401 1.00 96.06 645 PHE A CA 1
ATOM 5034 C C . PHE A 1 645 ? 13.451 -20.945 -21.378 1.00 96.06 645 PHE A C 1
ATOM 5036 O O . PHE A 1 645 ? 12.273 -20.822 -21.715 1.00 96.06 645 PHE A O 1
ATOM 5043 N N . ILE A 1 646 ? 14.441 -20.199 -21.882 1.00 98.00 646 ILE A N 1
ATOM 5044 C CA . ILE A 1 646 ? 14.260 -19.104 -22.841 1.00 98.00 646 ILE A CA 1
ATOM 5045 C C . ILE A 1 646 ? 13.531 -19.589 -24.098 1.00 98.00 646 ILE A C 1
ATOM 5047 O O . ILE A 1 646 ? 12.610 -18.923 -24.578 1.00 98.00 646 ILE A O 1
ATOM 5051 N N . ASP A 1 647 ? 13.914 -20.751 -24.626 1.00 97.06 647 ASP A N 1
ATOM 5052 C CA . ASP A 1 647 ? 13.342 -21.272 -25.864 1.00 97.06 647 ASP A CA 1
ATOM 5053 C C . ASP A 1 647 ? 11.877 -21.712 -25.714 1.00 97.06 647 ASP A C 1
ATOM 5055 O O . ASP A 1 647 ? 11.131 -21.648 -26.695 1.00 97.06 647 ASP A O 1
ATOM 5059 N N . ARG A 1 648 ? 11.429 -22.074 -24.500 1.00 96.69 648 ARG A N 1
ATOM 5060 C CA . ARG A 1 648 ? 10.029 -22.456 -24.224 1.00 96.69 648 ARG A CA 1
ATOM 5061 C C . ARG A 1 648 ? 9.128 -21.280 -23.835 1.00 96.69 648 ARG A C 1
ATOM 5063 O O . ARG A 1 648 ? 7.906 -21.443 -23.880 1.00 96.69 648 ARG A O 1
ATOM 5070 N N . LEU A 1 649 ? 9.679 -20.103 -23.515 1.00 97.62 649 LEU A N 1
ATOM 5071 C CA . LEU A 1 649 ? 8.889 -18.929 -23.105 1.00 97.62 649 LEU A CA 1
ATOM 5072 C C . LEU A 1 649 ? 7.732 -18.588 -24.063 1.00 97.62 649 LEU A C 1
ATOM 5074 O O . LEU A 1 649 ? 6.624 -18.407 -23.560 1.00 97.62 649 LEU A O 1
ATOM 5078 N N . PRO A 1 650 ? 7.898 -18.561 -25.405 1.00 96.06 650 PRO A N 1
ATOM 5079 C CA . PRO A 1 650 ? 6.793 -18.205 -26.302 1.00 96.06 650 PRO A CA 1
ATOM 5080 C C . PRO A 1 650 ? 5.616 -19.187 -26.231 1.00 96.06 650 PRO A C 1
ATOM 5082 O O . PRO A 1 650 ? 4.455 -18.781 -26.199 1.00 96.06 650 PRO A O 1
ATOM 5085 N N . THR A 1 651 ? 5.904 -20.491 -26.162 1.00 95.75 651 THR A N 1
ATOM 5086 C CA . THR A 1 651 ? 4.871 -21.533 -26.062 1.00 95.75 651 THR A CA 1
ATOM 5087 C C . THR A 1 651 ? 4.136 -21.448 -24.728 1.00 95.75 651 THR A C 1
ATOM 5089 O O . THR A 1 651 ? 2.913 -21.583 -24.688 1.00 95.75 651 THR A O 1
ATOM 5092 N N . ILE A 1 652 ? 4.869 -21.185 -23.644 1.00 95.81 652 ILE A N 1
ATOM 5093 C CA . ILE A 1 652 ? 4.298 -20.995 -22.308 1.00 95.81 652 ILE A CA 1
ATOM 5094 C C . ILE A 1 652 ? 3.427 -19.740 -22.274 1.00 95.81 652 ILE A C 1
ATOM 5096 O O . ILE A 1 652 ? 2.319 -19.791 -21.751 1.00 95.81 652 ILE A O 1
ATOM 5100 N N . GLN A 1 653 ? 3.883 -18.637 -22.871 1.00 93.88 653 GLN A N 1
ATOM 5101 C CA . GLN A 1 653 ? 3.116 -17.397 -22.967 1.00 93.88 653 GLN A CA 1
ATOM 5102 C C . GLN A 1 653 ? 1.800 -17.596 -23.710 1.00 93.88 653 GLN A C 1
ATOM 5104 O O . GLN A 1 653 ? 0.770 -17.140 -23.223 1.00 93.88 653 GLN A O 1
ATOM 5109 N N . ARG A 1 654 ? 1.805 -18.317 -24.837 1.00 93.19 654 ARG A N 1
ATOM 5110 C CA . ARG A 1 654 ? 0.567 -18.665 -25.547 1.00 93.19 654 ARG A CA 1
ATOM 5111 C C . ARG A 1 654 ? -0.386 -19.463 -24.654 1.00 93.19 654 ARG A C 1
ATOM 5113 O O . ARG A 1 654 ? -1.535 -19.069 -24.501 1.00 93.19 654 ARG A O 1
ATOM 5120 N N . ARG A 1 655 ? 0.105 -20.540 -24.029 1.00 94.19 655 ARG A N 1
ATOM 5121 C CA . ARG A 1 655 ? -0.710 -21.404 -23.160 1.00 94.19 655 ARG A CA 1
ATOM 5122 C C . ARG A 1 655 ? -1.312 -20.632 -21.984 1.00 94.19 655 ARG A C 1
ATOM 5124 O O . ARG A 1 655 ? -2.498 -20.752 -21.714 1.00 94.19 655 ARG A O 1
ATOM 5131 N N . LEU A 1 656 ? -0.507 -19.825 -21.293 1.00 92.06 656 LEU A N 1
ATOM 5132 C CA . LEU A 1 656 ? -0.976 -19.078 -20.126 1.00 92.06 656 LEU A CA 1
ATOM 5133 C C . LEU A 1 656 ? -1.989 -17.990 -20.495 1.00 92.06 656 LEU A C 1
ATOM 5135 O O . LEU A 1 656 ? -2.912 -17.782 -19.720 1.00 92.06 656 LEU A O 1
ATOM 5139 N N . ARG A 1 657 ? -1.877 -17.355 -21.672 1.00 89.56 657 ARG A N 1
ATOM 5140 C CA . ARG A 1 657 ? -2.920 -16.441 -22.176 1.00 89.56 657 ARG A CA 1
ATOM 5141 C C . ARG A 1 657 ? -4.250 -17.167 -22.376 1.00 89.56 657 ARG A C 1
ATOM 5143 O O . ARG A 1 657 ? -5.276 -16.714 -21.890 1.00 89.56 657 ARG A O 1
ATOM 5150 N N . GLU A 1 658 ? -4.228 -18.345 -22.999 1.00 87.81 658 GLU A N 1
ATOM 5151 C CA . GLU A 1 658 ? -5.436 -19.166 -23.164 1.00 87.81 658 GLU A CA 1
ATOM 5152 C C . GLU A 1 658 ? -6.063 -19.557 -21.811 1.00 87.81 658 GLU A C 1
ATOM 5154 O O . GLU A 1 658 ? -7.285 -19.565 -21.681 1.00 87.81 658 GLU A O 1
ATOM 5159 N N . GLU A 1 659 ? -5.250 -19.866 -20.797 1.00 86.12 659 GLU A N 1
ATOM 5160 C CA . GLU A 1 659 ? -5.719 -20.218 -19.448 1.00 86.12 659 GLU A CA 1
ATOM 5161 C C . GLU A 1 659 ? -6.273 -19.013 -18.663 1.00 86.12 659 GLU A C 1
ATOM 5163 O O . GLU A 1 659 ? -7.205 -19.169 -17.861 1.00 86.12 659 GLU A O 1
ATOM 5168 N N . THR A 1 660 ? -5.719 -17.813 -18.870 1.00 84.62 660 THR A N 1
ATOM 5169 C CA . THR A 1 660 ? -6.215 -16.593 -18.222 1.00 84.62 660 THR A CA 1
ATOM 5170 C C . THR A 1 660 ? -7.461 -16.027 -18.888 1.00 84.62 660 THR A C 1
ATOM 5172 O O . THR A 1 660 ? -8.303 -15.485 -18.177 1.00 84.62 660 THR A O 1
ATOM 5175 N N . ASP A 1 661 ? -7.624 -16.218 -20.198 1.00 76.62 661 ASP A N 1
ATOM 5176 C CA . ASP A 1 661 ? -8.697 -15.584 -20.972 1.00 76.62 661 ASP A CA 1
ATOM 5177 C C . ASP A 1 661 ? -9.975 -16.457 -21.068 1.00 76.62 661 ASP A C 1
ATOM 5179 O O . ASP A 1 661 ? -11.078 -15.930 -21.178 1.00 76.62 661 ASP A O 1
ATOM 5183 N N . ASN A 1 662 ? -9.883 -17.795 -20.976 1.00 54.06 662 ASN A N 1
ATOM 5184 C CA . ASN A 1 662 ? -11.002 -18.719 -21.272 1.00 54.06 662 ASN A CA 1
ATOM 5185 C C . ASN A 1 662 ? -11.899 -19.149 -20.083 1.00 54.06 662 ASN A C 1
ATOM 5187 O O . ASN A 1 662 ? -12.536 -20.202 -20.160 1.00 54.06 662 ASN A O 1
ATOM 5191 N N . SER A 1 663 ? -11.990 -18.408 -18.972 1.00 46.97 663 SER A N 1
ATOM 5192 C CA . SER A 1 663 ? -12.808 -18.845 -17.814 1.00 46.97 663 SER A CA 1
ATOM 5193 C C . SER A 1 663 ? -14.119 -18.098 -17.565 1.00 46.97 663 SER A C 1
ATOM 5195 O O . SER A 1 663 ? -14.755 -18.376 -16.553 1.00 46.97 663 SER A O 1
ATOM 5197 N N . ASP A 1 664 ? -14.561 -17.219 -18.464 1.00 41.25 664 ASP A N 1
ATOM 5198 C CA . ASP A 1 664 ? -15.888 -16.577 -18.370 1.00 41.25 664 ASP A CA 1
ATOM 5199 C C . ASP A 1 664 ? -17.020 -17.425 -18.990 1.00 41.25 664 ASP A C 1
ATOM 5201 O O . ASP A 1 664 ? -18.112 -16.937 -19.277 1.00 41.25 664 ASP A O 1
ATOM 5205 N N . GLY A 1 665 ? -16.799 -18.730 -19.174 1.00 39.06 665 GLY A N 1
ATOM 5206 C CA . GLY A 1 665 ? -17.827 -19.634 -19.679 1.00 39.06 665 GLY A CA 1
ATOM 5207 C C . GLY A 1 665 ? -17.526 -21.107 -19.438 1.00 39.06 665 GLY A C 1
ATOM 5208 O O . GLY A 1 665 ? -16.968 -21.769 -20.313 1.00 39.06 665 GLY A O 1
ATOM 5209 N N . LYS A 1 666 ? -17.950 -21.625 -18.281 1.00 29.66 666 LYS A N 1
ATOM 5210 C CA . LYS A 1 666 ? -18.512 -22.977 -18.123 1.00 29.66 666 LYS A CA 1
ATOM 5211 C C . LYS A 1 666 ? -19.198 -23.154 -16.778 1.00 29.66 666 LYS A C 1
ATOM 5213 O O . LYS A 1 666 ? -18.583 -22.780 -15.758 1.00 29.66 666 LYS A O 1
#

pLDDT: mean 86.71, std 15.52, range [25.59, 98.88]

Mean predicted aligned error: 16.69 Å

Nearest PDB structures (foldseek):
  5dv2-assembly1_A  TM=8.533E-01  e=1.399E-28  Homo sapiens
  3rss-assembly1_A  TM=9.351E-01  e=8.915E-25  Thermotoga maritima MSB8
  3rph-assembly1_A  TM=8.852E-01  e=3.774E-18  Bacillus subtilis
  1kyh-assembly1_A  TM=8.956E-01  e=5.932E-18  Bacillus subtilis
  3rq5-assembly1_A  TM=8.907E-01  e=9.864E-18  Bacillus subtilis

InterPro domains:
  IPR000631 ATP/ADP-dependent (S)-NAD(P)H-hydrate dehydratase [MF_01965] (377-658)
  IPR000631 ATP/ADP-dependent (S)-NAD(P)H-hydrate dehydratase [PF01256] (400-647)
  IPR000631 ATP/ADP-dependent (S)-NAD(P)H-hydrate dehydratase [PS51383] (377-656)
  IPR000631 ATP/ADP-dependent (S)-NAD(P)H-hydrate dehydratase [TIGR00196] (385-653)
  IPR000631 ATP/ADP-dependent (S)-NAD(P)H-hydrate dehydratase [cd01171] (391-644)
  IPR005135 Endonuclease/exonuclease/phosphatase [PF03372] (20-334)
  IPR017953 Carbohydrate kinase, predicted, conserved site [PS01050] (593-603)
  IPR029056 Ribokinase-like [G3DSA:3.40.1190.20] (379-666)
  IPR029056 Ribokinase-like [SSF53613] (383-654)
  IPR036691 Endonuclease/exonuclease/phosphatase superfamily [G3DSA:3.60.10.10] (2-358)
  IPR036691 Endonuclease/exonuclease/phosphatase superfamily [SSF56219] (15-354)
  IPR050410 CCR4/nocturin mRNA turnover and transcription [PTHR12121] (16-343)